Protein AF-A0A811UYV3-F1 (afdb_monomer)

Radius of gyration: 64.7 Å; Cα contacts (8 Å, |Δi|>4): 37; chains: 1; bounding box: 144×64×205 Å

Structure (mmCIF, N/CA/C/O backbone):
data_AF-A0A811UYV3-F1
#
_entry.id   AF-A0A811UYV3-F1
#
loop_
_atom_site.group_PDB
_atom_site.id
_atom_site.type_symbol
_atom_site.label_atom_id
_atom_site.label_alt_id
_atom_site.label_comp_id
_atom_site.label_asym_id
_atom_site.label_entity_id
_atom_site.label_seq_id
_atom_site.pdbx_PDB_ins_code
_atom_site.Cartn_x
_atom_site.Cartn_y
_atom_site.Cartn_z
_atom_site.occupancy
_atom_site.B_iso_or_equiv
_atom_site.auth_seq_id
_atom_site.auth_comp_id
_atom_site.auth_asym_id
_atom_site.auth_atom_id
_atom_site.pdbx_PDB_model_num
ATOM 1 N N . MET A 1 1 ? 20.838 -11.202 38.955 1.00 41.50 1 MET A N 1
ATOM 2 C CA . MET A 1 1 ? 21.574 -10.266 39.833 1.00 41.50 1 MET A CA 1
ATOM 3 C C . MET A 1 1 ? 20.608 -9.155 40.209 1.00 41.50 1 MET A C 1
ATOM 5 O O . MET A 1 1 ? 20.175 -8.432 39.322 1.00 41.50 1 MET A O 1
ATOM 9 N N . GLU A 1 2 ? 20.174 -9.070 41.465 1.00 46.75 2 GLU A N 1
ATOM 10 C CA . GLU A 1 2 ? 19.207 -8.048 41.885 1.00 46.75 2 GLU A CA 1
ATOM 11 C C . GLU A 1 2 ? 19.936 -6.720 42.171 1.00 46.75 2 GLU A C 1
ATOM 13 O O . GLU A 1 2 ? 20.629 -6.585 43.175 1.00 46.75 2 GLU A O 1
ATOM 18 N N . ILE A 1 3 ? 19.777 -5.714 41.295 1.00 54.16 3 ILE A N 1
ATOM 19 C CA . ILE A 1 3 ? 20.308 -4.341 41.496 1.00 54.16 3 ILE A CA 1
ATOM 20 C C . ILE A 1 3 ? 19.797 -3.722 42.819 1.00 54.16 3 ILE A C 1
ATOM 22 O O . ILE A 1 3 ? 20.468 -2.880 43.418 1.00 54.16 3 ILE A O 1
ATOM 26 N N . SER A 1 4 ? 18.637 -4.205 43.289 1.00 51.59 4 SER A N 1
ATOM 27 C CA . SER A 1 4 ? 17.978 -3.934 44.579 1.00 51.59 4 SER A CA 1
ATOM 28 C C . SER A 1 4 ? 18.924 -3.793 45.774 1.00 51.59 4 SER A C 1
ATOM 30 O O . SER A 1 4 ? 18.705 -2.933 46.637 1.00 51.59 4 SER A O 1
ATOM 32 N N . ASP A 1 5 ? 19.960 -4.633 45.817 1.00 52.78 5 ASP A N 1
ATOM 33 C CA . ASP A 1 5 ? 20.768 -4.826 47.019 1.00 52.78 5 ASP A CA 1
ATOM 34 C C . ASP A 1 5 ? 22.074 -4.018 47.012 1.00 52.78 5 ASP A C 1
ATOM 36 O O . ASP A 1 5 ? 22.693 -3.849 48.062 1.00 52.78 5 ASP A O 1
ATOM 40 N N . LEU A 1 6 ? 22.483 -3.449 45.868 1.00 57.94 6 LEU A N 1
ATOM 41 C CA . LEU A 1 6 ? 23.814 -2.841 45.724 1.00 57.94 6 LEU A CA 1
ATOM 42 C C . LEU A 1 6 ? 23.833 -1.305 45.653 1.00 57.94 6 LEU A C 1
ATOM 44 O O . LEU A 1 6 ? 24.787 -0.700 46.156 1.00 57.94 6 LEU A O 1
ATOM 48 N N . VAL A 1 7 ? 22.815 -0.634 45.094 1.00 65.50 7 VAL A N 1
ATOM 49 C CA . VAL A 1 7 ? 22.897 0.820 44.823 1.00 65.50 7 VAL A CA 1
ATOM 50 C C . VAL A 1 7 ? 21.592 1.554 45.139 1.00 65.50 7 VAL A C 1
ATOM 52 O O . VAL A 1 7 ? 20.507 1.126 44.765 1.00 65.50 7 VAL A O 1
ATOM 55 N N . SER A 1 8 ? 21.695 2.695 45.829 1.00 76.25 8 SER A N 1
ATOM 56 C CA . SER A 1 8 ? 20.582 3.621 46.078 1.00 76.25 8 SER A CA 1
ATOM 57 C C . SER A 1 8 ? 20.759 4.908 45.271 1.00 76.25 8 SER A C 1
ATOM 59 O O . SER A 1 8 ? 21.886 5.300 44.966 1.00 76.25 8 SER A O 1
ATOM 61 N N . GLY A 1 9 ? 19.669 5.634 44.993 1.00 72.50 9 GLY A N 1
ATOM 62 C CA . GLY A 1 9 ? 19.736 6.926 44.290 1.00 72.50 9 GLY A CA 1
ATOM 63 C C . GLY A 1 9 ? 20.567 8.002 45.015 1.00 72.50 9 GLY A C 1
ATOM 64 O O . GLY A 1 9 ? 20.970 8.993 44.408 1.00 72.50 9 GLY A O 1
ATOM 65 N N . ARG A 1 10 ? 20.867 7.821 46.313 1.00 76.69 10 ARG A N 1
ATOM 66 C CA . ARG A 1 10 ? 21.855 8.648 47.031 1.00 76.69 10 ARG A CA 1
ATOM 67 C C . ARG A 1 10 ? 23.287 8.251 46.671 1.00 76.69 10 ARG A C 1
ATOM 69 O O . ARG A 1 10 ? 24.041 9.121 46.257 1.00 76.69 10 ARG A O 1
ATOM 76 N N . LYS A 1 11 ? 23.619 6.955 46.725 1.00 79.44 11 LYS A N 1
ATOM 77 C CA . LYS A 1 11 ? 24.942 6.444 46.324 1.00 79.44 11 LYS A CA 1
ATOM 78 C C . LYS A 1 11 ? 25.273 6.756 44.863 1.00 79.44 11 LYS A C 1
ATOM 80 O O . LYS A 1 11 ? 26.408 7.094 44.565 1.00 79.44 11 LYS A O 1
ATOM 85 N N . PHE A 1 12 ? 24.285 6.730 43.967 1.00 84.00 12 PHE A N 1
ATOM 86 C CA . PHE A 1 12 ? 24.489 7.074 42.555 1.00 84.00 12 PHE A CA 1
ATOM 87 C C . PHE A 1 12 ? 25.061 8.487 42.342 1.00 84.00 12 PHE A C 1
ATOM 89 O O . PHE A 1 12 ? 25.853 8.712 41.429 1.00 84.00 12 PHE A O 1
ATOM 96 N N . ARG A 1 13 ? 24.695 9.458 43.188 1.00 82.25 13 ARG A N 1
ATOM 97 C CA . ARG A 1 13 ? 25.223 10.827 43.065 1.00 82.25 13 ARG A CA 1
ATOM 98 C C . ARG A 1 13 ? 26.718 10.904 43.363 1.00 82.25 13 ARG A C 1
ATOM 100 O O . ARG A 1 13 ? 27.393 11.738 42.768 1.00 82.25 13 ARG A O 1
ATOM 107 N N . GLU A 1 14 ? 27.209 10.013 44.216 1.00 84.75 14 GLU A N 1
ATOM 108 C CA . GLU A 1 14 ? 28.609 9.908 44.638 1.00 84.75 14 GLU A CA 1
ATOM 109 C C . GLU A 1 14 ? 29.474 9.115 43.640 1.00 84.75 14 GLU A C 1
ATOM 111 O O . GLU A 1 14 ? 30.693 9.072 43.786 1.00 84.75 14 GLU A O 1
ATOM 116 N N . PHE A 1 15 ? 28.871 8.498 42.616 1.00 86.38 15 PHE A N 1
ATOM 117 C CA . PHE A 1 15 ? 29.599 7.725 41.608 1.00 86.38 15 PHE A CA 1
ATOM 118 C C . PHE A 1 15 ? 30.407 8.622 40.664 1.00 86.38 15 PHE A C 1
ATOM 120 O O . PHE A 1 15 ? 29.969 9.712 40.270 1.00 86.38 15 PHE A O 1
ATOM 127 N N . ASN A 1 16 ? 31.575 8.126 40.254 1.00 87.94 16 ASN A N 1
ATOM 128 C CA . ASN A 1 16 ? 32.364 8.734 39.187 1.00 87.94 16 ASN A CA 1
ATOM 129 C C . ASN A 1 16 ? 31.726 8.471 37.807 1.00 87.94 16 ASN A C 1
ATOM 131 O O . ASN A 1 16 ? 30.792 7.681 37.679 1.00 87.94 16 ASN A O 1
ATOM 135 N N . THR A 1 17 ? 32.211 9.153 36.767 1.00 85.88 17 THR A N 1
ATOM 136 C CA . THR A 1 17 ? 31.660 9.060 35.403 1.00 85.88 17 THR A CA 1
ATOM 137 C C . THR A 1 17 ? 31.598 7.611 34.917 1.00 85.88 17 THR A C 1
ATOM 139 O O . THR A 1 17 ? 30.543 7.160 34.493 1.00 85.88 17 THR A O 1
ATOM 142 N N . THR A 1 18 ? 32.680 6.847 35.074 1.00 86.31 18 THR A N 1
ATOM 143 C CA . THR A 1 18 ? 32.767 5.447 34.633 1.00 86.31 18 THR A CA 1
ATOM 144 C C . THR A 1 18 ? 31.750 4.551 35.339 1.00 86.31 18 THR A C 1
ATOM 146 O O . THR A 1 18 ? 31.052 3.782 34.695 1.00 86.31 18 THR A O 1
ATOM 149 N N . GLN A 1 19 ? 31.583 4.715 36.651 1.00 85.38 19 GLN A N 1
ATOM 150 C CA . GLN A 1 19 ? 30.600 3.977 37.448 1.00 85.38 19 GLN A CA 1
ATOM 151 C C . GLN A 1 19 ? 29.157 4.336 37.077 1.00 85.38 19 GLN A C 1
ATOM 153 O O . GLN A 1 19 ? 28.268 3.488 37.142 1.00 85.38 19 GLN A O 1
ATOM 158 N N . LYS A 1 20 ? 28.900 5.596 36.701 1.00 87.69 20 LYS A N 1
ATOM 159 C CA . LYS A 1 20 ? 27.580 6.031 36.222 1.00 87.69 20 LYS A CA 1
ATOM 160 C C . LYS A 1 20 ? 27.246 5.415 34.864 1.00 87.69 20 LYS A C 1
ATOM 162 O O . LYS A 1 20 ? 26.105 5.009 34.662 1.00 87.69 20 LYS A O 1
ATOM 167 N N . GLU A 1 21 ? 28.236 5.315 33.981 1.00 86.19 21 GLU A N 1
ATOM 168 C CA . GLU A 1 21 ? 28.120 4.668 32.669 1.00 86.19 21 GLU A CA 1
ATOM 169 C C . GLU A 1 21 ? 27.930 3.149 32.793 1.00 86.19 21 GLU A C 1
ATOM 171 O O . GLU A 1 21 ? 26.992 2.594 32.229 1.00 86.19 21 GLU A O 1
ATOM 176 N N . GLU A 1 22 ? 28.734 2.475 33.617 1.00 84.88 22 GLU A N 1
ATOM 177 C CA . GLU A 1 22 ? 28.590 1.037 33.883 1.00 84.88 22 GLU A CA 1
ATOM 178 C C . GLU A 1 22 ? 27.217 0.696 34.480 1.00 84.88 22 GLU A C 1
ATOM 180 O O . GLU A 1 22 ? 26.594 -0.298 34.100 1.00 84.88 22 GLU A O 1
ATOM 185 N N . LEU A 1 23 ? 26.701 1.531 35.390 1.00 84.06 23 LEU A N 1
ATOM 186 C CA . LEU A 1 23 ? 25.365 1.345 35.955 1.00 84.06 23 LEU A CA 1
ATOM 187 C C . LEU A 1 23 ? 24.260 1.561 34.911 1.00 84.06 23 LEU A C 1
ATOM 189 O O . LEU A 1 23 ? 23.260 0.844 34.940 1.00 84.06 23 LEU A O 1
ATOM 193 N N . TYR A 1 24 ? 24.426 2.522 33.999 1.00 86.62 24 TYR A N 1
ATOM 194 C CA . TYR A 1 24 ? 23.499 2.739 32.888 1.00 86.62 24 TYR A CA 1
ATOM 195 C C . TYR A 1 24 ? 23.437 1.517 31.964 1.00 86.62 24 TYR A C 1
ATOM 197 O O . TYR A 1 24 ? 22.347 1.010 31.704 1.00 86.62 24 TYR A O 1
ATOM 205 N N . GLU A 1 25 ? 24.589 0.978 31.565 1.00 85.50 25 GLU A N 1
ATOM 206 C CA . GLU A 1 25 ? 24.665 -0.240 30.749 1.00 85.50 25 GLU A CA 1
ATOM 207 C C . GLU A 1 25 ? 24.076 -1.457 31.468 1.00 85.50 25 GLU A C 1
ATOM 209 O O . GLU A 1 25 ? 23.325 -2.244 30.889 1.00 85.50 25 GLU A O 1
ATOM 214 N N . THR A 1 26 ? 24.337 -1.582 32.771 1.00 82.38 26 THR A N 1
ATOM 215 C CA . THR A 1 26 ? 23.764 -2.660 33.587 1.00 82.38 26 THR A CA 1
ATOM 216 C C . THR A 1 26 ? 22.237 -2.555 33.658 1.00 82.38 26 THR A C 1
ATOM 218 O O . THR A 1 26 ? 21.552 -3.575 33.601 1.00 82.38 26 THR A O 1
ATOM 221 N N . LEU A 1 27 ? 21.680 -1.340 33.751 1.00 79.75 27 LEU A N 1
ATOM 222 C CA . LEU A 1 27 ? 20.231 -1.113 33.714 1.00 79.75 27 LEU A CA 1
ATOM 223 C C . LEU A 1 27 ? 19.631 -1.429 32.339 1.00 79.75 27 LEU A C 1
ATOM 225 O O . LEU A 1 27 ? 18.572 -2.051 32.287 1.00 79.75 27 LEU A O 1
ATOM 229 N N . LEU A 1 28 ? 20.301 -1.064 31.241 1.00 81.81 28 LEU A N 1
ATOM 230 C CA . LEU A 1 28 ? 19.864 -1.408 29.883 1.00 81.81 28 LEU A CA 1
ATOM 231 C C . LEU A 1 28 ? 19.801 -2.923 29.674 1.00 81.81 28 LEU A C 1
ATOM 233 O O . LEU A 1 28 ? 18.801 -3.440 29.179 1.00 81.81 28 LEU A O 1
ATOM 237 N N . GLN A 1 29 ? 20.829 -3.649 30.115 1.00 79.25 29 GLN A N 1
ATOM 238 C CA . GLN A 1 29 ? 20.840 -5.112 30.063 1.00 79.25 29 GLN A CA 1
ATOM 239 C C . GLN A 1 29 ? 19.730 -5.719 30.928 1.00 79.25 29 GLN A C 1
ATOM 241 O O . GLN A 1 29 ? 19.108 -6.705 30.533 1.00 79.25 29 GLN A O 1
ATOM 246 N N . LEU A 1 30 ? 19.439 -5.114 32.085 1.00 74.12 30 LEU A N 1
ATOM 247 C CA . LEU A 1 30 ? 18.358 -5.567 32.957 1.00 74.12 30 LEU A CA 1
ATOM 248 C C . LEU A 1 30 ? 16.972 -5.377 32.325 1.00 74.12 30 LEU A C 1
ATOM 250 O O . LEU A 1 30 ? 16.116 -6.238 32.499 1.00 74.12 30 LEU A O 1
ATOM 254 N N . ILE A 1 31 ? 16.753 -4.280 31.592 1.00 72.50 31 ILE A N 1
ATOM 255 C CA . ILE A 1 31 ? 15.493 -4.007 30.877 1.00 72.50 31 ILE A CA 1
ATOM 256 C C . ILE A 1 31 ? 15.240 -5.065 29.798 1.00 72.50 31 ILE A C 1
ATOM 258 O O . ILE A 1 31 ? 14.103 -5.479 29.605 1.00 72.50 31 ILE A O 1
ATOM 262 N N . VAL A 1 32 ? 16.293 -5.532 29.121 1.00 75.62 32 VAL A N 1
ATOM 263 C CA . VAL A 1 32 ? 16.185 -6.588 28.101 1.00 75.62 32 VAL A CA 1
ATOM 264 C C . VAL A 1 32 ? 15.967 -7.971 28.730 1.00 75.62 32 VAL A C 1
ATOM 266 O O . VAL A 1 32 ? 15.325 -8.824 28.126 1.00 75.62 32 VAL A O 1
ATOM 269 N N . ALA A 1 33 ? 16.491 -8.206 29.936 1.00 69.38 33 ALA A N 1
ATOM 270 C CA . ALA A 1 33 ? 16.474 -9.516 30.589 1.00 69.38 33 ALA A CA 1
ATOM 271 C C . ALA A 1 33 ? 15.248 -9.786 31.487 1.00 69.38 33 ALA A C 1
ATOM 273 O O . ALA A 1 33 ? 15.057 -10.926 31.909 1.00 69.38 33 ALA A O 1
ATOM 274 N N . ILE A 1 34 ? 14.448 -8.772 31.831 1.00 66.94 34 ILE A N 1
ATOM 275 C CA . ILE A 1 34 ? 13.323 -8.899 32.770 1.00 66.94 34 ILE A CA 1
ATOM 276 C C . ILE A 1 34 ? 11.985 -8.792 32.025 1.00 66.94 34 ILE A C 1
ATOM 278 O O . ILE A 1 34 ? 11.613 -7.710 31.584 1.00 66.94 34 ILE A O 1
ATOM 282 N N . GLU A 1 35 ? 11.230 -9.896 31.958 1.00 60.91 35 GLU A N 1
ATOM 283 C CA . GLU A 1 35 ? 9.836 -9.908 31.467 1.00 60.91 35 GLU A CA 1
ATOM 284 C C . GLU A 1 35 ? 8.827 -9.389 32.517 1.00 60.91 35 GLU A C 1
ATOM 286 O O . GLU A 1 35 ? 7.814 -8.801 32.149 1.00 60.91 35 GLU A O 1
ATOM 291 N N . GLU A 1 36 ? 9.112 -9.521 33.824 1.00 58.75 36 GLU A N 1
ATOM 292 C CA . GLU A 1 36 ? 8.272 -8.993 34.917 1.00 58.75 36 GLU A CA 1
ATOM 293 C C . GLU A 1 36 ? 9.099 -8.347 36.042 1.00 58.75 36 GLU A C 1
ATOM 295 O O . GLU A 1 36 ? 10.001 -8.961 36.615 1.00 58.75 36 GLU A O 1
ATOM 300 N N . ILE A 1 37 ? 8.771 -7.103 36.415 1.00 59.22 37 ILE A N 1
ATOM 301 C CA . ILE A 1 37 ? 9.553 -6.349 37.405 1.00 59.22 37 ILE A CA 1
ATOM 302 C C . ILE A 1 37 ? 9.321 -6.897 38.833 1.00 59.22 37 ILE A C 1
ATOM 304 O O . ILE A 1 37 ? 8.180 -6.913 39.309 1.00 59.22 37 ILE A O 1
ATOM 308 N N . PRO A 1 38 ? 10.382 -7.267 39.583 1.00 61.91 38 PRO A N 1
ATOM 309 C CA . PRO A 1 38 ? 10.256 -7.774 40.948 1.00 61.91 38 PRO A CA 1
ATOM 310 C C . PRO A 1 38 ? 9.577 -6.770 41.897 1.00 61.91 38 PRO A C 1
ATOM 312 O O . PRO A 1 38 ? 10.111 -5.704 42.217 1.00 61.91 38 PRO A O 1
ATOM 315 N N . LYS A 1 39 ? 8.399 -7.137 42.424 1.00 61.53 39 LYS A N 1
ATOM 316 C CA . LYS A 1 39 ? 7.549 -6.263 43.264 1.00 61.53 39 LYS A CA 1
ATOM 317 C C . LYS A 1 39 ? 8.208 -5.795 44.573 1.00 61.53 39 LYS A C 1
ATOM 319 O O . LYS A 1 39 ? 7.793 -4.784 45.132 1.00 61.53 39 LYS A O 1
ATOM 324 N N . LYS A 1 40 ? 9.229 -6.502 45.075 1.00 60.41 40 LYS A N 1
ATOM 325 C CA . LYS A 1 40 ? 9.862 -6.223 46.381 1.00 60.41 40 LYS A CA 1
ATOM 326 C C . LYS A 1 40 ? 10.895 -5.086 46.353 1.00 60.41 40 LYS A C 1
ATOM 328 O O . LYS A 1 40 ? 11.161 -4.508 47.403 1.00 60.41 40 LYS A O 1
ATOM 333 N N . SER A 1 41 ? 11.429 -4.718 45.183 1.00 64.38 41 SER A N 1
ATOM 334 C CA . SER A 1 41 ? 12.483 -3.693 45.054 1.00 64.38 41 SER A CA 1
ATOM 335 C C . SER A 1 41 ? 12.150 -2.550 44.090 1.00 64.38 41 SER A C 1
ATOM 337 O O . SER A 1 41 ? 12.966 -1.642 43.922 1.00 64.38 41 SER A O 1
ATOM 339 N N . LEU A 1 42 ? 10.952 -2.562 43.490 1.00 72.19 42 LEU A N 1
ATOM 340 C CA . LEU A 1 42 ? 10.512 -1.647 42.429 1.00 72.19 42 LEU A CA 1
ATOM 341 C C . LEU A 1 42 ? 10.819 -0.173 42.727 1.00 72.19 42 LEU A C 1
ATOM 343 O O . LEU A 1 42 ? 11.336 0.539 41.874 1.00 72.19 42 LEU A O 1
ATOM 347 N N . ARG A 1 43 ? 10.552 0.277 43.957 1.00 76.12 43 ARG A N 1
ATOM 348 C CA . ARG A 1 43 ? 10.742 1.680 44.349 1.00 76.12 43 ARG A CA 1
ATOM 349 C C . ARG A 1 43 ? 12.210 2.111 44.313 1.00 76.12 43 ARG A C 1
ATOM 351 O O . ARG A 1 43 ? 12.514 3.183 43.811 1.00 76.12 43 ARG A O 1
ATOM 358 N N . ARG A 1 44 ? 13.128 1.262 44.789 1.00 74.06 44 ARG A N 1
ATOM 359 C CA . ARG A 1 44 ? 14.572 1.555 44.759 1.00 74.06 44 ARG A CA 1
ATOM 360 C C . ARG A 1 44 ? 15.126 1.498 43.341 1.00 74.06 44 ARG A C 1
ATOM 362 O O . ARG A 1 44 ? 15.914 2.362 42.971 1.00 74.06 44 ARG A O 1
ATOM 369 N N . THR A 1 45 ? 14.697 0.513 42.552 1.00 75.88 45 THR A N 1
ATOM 370 C CA . THR A 1 45 ? 15.098 0.391 41.146 1.00 75.88 45 THR A CA 1
ATOM 371 C C . THR A 1 45 ? 14.625 1.600 40.338 1.00 75.88 45 THR A C 1
ATOM 373 O O . THR A 1 45 ? 15.403 2.162 39.571 1.00 75.88 45 THR A O 1
ATOM 376 N N . LEU A 1 46 ? 13.389 2.057 40.560 1.00 79.94 46 LEU A N 1
ATOM 377 C CA . LEU A 1 46 ? 12.843 3.255 39.924 1.00 79.94 46 LEU A CA 1
ATOM 378 C C . LEU A 1 46 ? 13.629 4.515 40.315 1.00 79.94 46 LEU A C 1
ATOM 380 O O . LEU A 1 46 ? 14.028 5.273 39.436 1.00 79.94 46 LEU A O 1
ATOM 384 N N . ASP A 1 47 ? 13.918 4.703 41.606 1.00 82.94 47 ASP A N 1
ATOM 385 C CA . ASP A 1 47 ? 14.684 5.856 42.097 1.00 82.94 47 ASP A CA 1
ATOM 386 C C . ASP A 1 47 ? 16.091 5.935 41.473 1.00 82.94 47 ASP A C 1
ATOM 388 O O . ASP A 1 47 ? 16.563 7.019 41.124 1.00 82.94 47 ASP A O 1
ATOM 392 N N . VAL A 1 48 ? 16.773 4.794 41.315 1.00 84.56 48 VAL A N 1
ATOM 393 C CA . VAL A 1 48 ? 18.096 4.729 40.669 1.00 84.56 48 VAL A CA 1
ATOM 394 C C . VAL A 1 48 ? 17.988 4.980 39.164 1.00 84.56 48 VAL A C 1
ATOM 396 O O . VAL A 1 48 ? 18.782 5.741 38.616 1.00 84.56 48 VAL A O 1
ATOM 399 N N . THR A 1 49 ? 16.981 4.407 38.503 1.00 84.00 49 THR A N 1
ATOM 400 C CA . THR A 1 49 ? 16.762 4.571 37.056 1.00 84.00 49 THR A CA 1
ATOM 401 C C . THR A 1 49 ? 16.467 6.027 36.697 1.00 84.00 49 THR A C 1
ATOM 403 O O . THR A 1 49 ? 17.051 6.564 35.759 1.00 84.00 49 THR A O 1
ATOM 406 N N . LEU A 1 50 ? 15.625 6.707 37.480 1.00 86.69 50 LEU A N 1
ATOM 407 C CA . LEU A 1 50 ? 15.336 8.131 37.291 1.00 86.69 50 LEU A CA 1
ATOM 408 C C . LEU A 1 50 ? 16.590 8.997 37.452 1.00 86.69 50 LEU A C 1
ATOM 410 O O . LEU A 1 50 ? 16.808 9.912 36.659 1.00 86.69 50 LEU A O 1
ATOM 414 N N . ALA A 1 51 ? 17.437 8.696 38.438 1.00 86.94 51 ALA A N 1
ATOM 415 C CA . ALA A 1 51 ? 18.679 9.434 38.648 1.00 86.94 51 ALA A CA 1
ATOM 416 C C . ALA A 1 51 ? 19.670 9.252 37.480 1.00 86.94 51 ALA A C 1
ATOM 418 O O . ALA A 1 51 ? 20.318 10.212 37.061 1.00 86.94 51 ALA A O 1
ATOM 419 N N . VAL A 1 52 ? 19.750 8.043 36.917 1.00 88.31 52 VAL A N 1
ATOM 420 C CA . VAL A 1 52 ? 20.575 7.740 35.737 1.00 88.31 52 VAL A CA 1
ATOM 421 C C . VAL A 1 52 ? 20.050 8.452 34.485 1.00 88.31 52 VAL A C 1
ATOM 423 O O . VAL A 1 52 ? 20.832 9.047 33.745 1.00 88.31 52 VAL A O 1
ATOM 426 N N . LEU A 1 53 ? 18.732 8.459 34.268 1.00 88.06 53 LEU A N 1
ATOM 427 C CA . LEU A 1 53 ? 18.116 9.163 33.138 1.00 88.06 53 LEU A CA 1
ATOM 428 C C . LEU A 1 53 ? 18.337 10.678 33.211 1.00 88.06 53 LEU A C 1
ATOM 430 O O . LEU A 1 53 ? 18.657 11.296 32.199 1.00 88.06 53 LEU A O 1
ATOM 434 N N . GLN A 1 54 ? 18.241 11.273 34.403 1.00 89.31 54 GLN A N 1
ATOM 435 C CA . GLN A 1 54 ? 18.565 12.690 34.605 1.00 89.31 54 GLN A CA 1
ATOM 436 C C . GLN A 1 54 ? 20.028 13.004 34.265 1.00 89.31 54 GLN A C 1
ATOM 438 O O . GLN A 1 54 ? 20.305 14.014 33.621 1.00 89.31 54 GLN A O 1
ATOM 443 N N . TYR A 1 55 ? 20.960 12.130 34.653 1.00 91.19 55 TYR A N 1
ATOM 444 C CA . TYR A 1 55 ? 22.378 12.277 34.320 1.00 91.19 55 TYR A CA 1
ATOM 445 C C . TYR A 1 55 ? 22.631 12.238 32.801 1.00 91.19 55 TYR A C 1
ATOM 447 O O . TYR A 1 55 ? 23.355 13.084 32.275 1.00 91.19 55 TYR A O 1
ATOM 455 N N . LYS A 1 56 ? 21.995 11.306 32.080 1.00 90.44 56 LYS A N 1
ATOM 456 C CA . LYS A 1 56 ? 22.088 11.224 30.613 1.00 90.44 56 LYS A CA 1
ATOM 457 C C . LYS A 1 56 ? 21.420 12.403 29.905 1.00 90.44 56 LYS A C 1
ATOM 459 O O . LYS A 1 56 ? 21.975 12.902 28.931 1.00 90.44 56 LYS A O 1
ATOM 464 N N . GLY A 1 57 ? 20.295 12.896 30.424 1.00 88.06 57 GLY A N 1
ATOM 465 C CA . GLY A 1 57 ? 19.652 14.116 29.927 1.00 88.06 57 GLY A CA 1
ATOM 466 C C . GLY A 1 57 ? 20.590 15.326 29.974 1.00 88.06 57 GLY A C 1
ATOM 467 O O . GLY A 1 57 ? 20.780 15.995 28.965 1.00 88.06 57 GLY A O 1
ATOM 468 N N . GLN A 1 58 ? 21.288 15.530 31.095 1.00 89.00 58 GLN A N 1
ATOM 469 C CA . GLN A 1 58 ? 22.266 16.618 31.230 1.00 89.00 58 GLN A CA 1
ATOM 470 C C . GLN A 1 58 ? 23.468 16.489 30.277 1.00 89.00 58 GLN A C 1
ATOM 472 O O . GLN A 1 58 ? 23.984 17.502 29.807 1.00 89.00 58 GLN A O 1
ATOM 477 N N . GLN A 1 59 ? 23.927 15.268 29.966 1.00 88.06 59 GLN A N 1
ATOM 478 C CA . GLN A 1 59 ? 24.958 15.065 28.936 1.00 88.06 59 GLN A CA 1
ATOM 479 C C . GLN A 1 59 ? 24.473 15.528 27.554 1.00 88.06 59 GLN A C 1
ATOM 481 O O . GLN A 1 59 ? 25.223 16.190 26.839 1.00 88.06 59 GLN A O 1
ATOM 486 N N . VAL A 1 60 ? 23.227 15.210 27.189 1.00 86.31 60 VAL A N 1
ATOM 487 C CA . VAL A 1 60 ? 22.635 15.620 25.905 1.00 86.31 60 VAL A CA 1
ATOM 488 C C . VAL A 1 60 ? 22.481 17.136 25.833 1.00 86.31 60 VAL A C 1
ATOM 490 O O . VAL A 1 60 ? 22.865 17.730 24.828 1.00 86.31 60 VAL A O 1
ATOM 493 N N . ASP A 1 61 ? 22.004 17.770 26.903 1.00 85.19 61 ASP A N 1
ATOM 494 C CA . ASP A 1 61 ? 21.844 19.227 26.956 1.00 85.19 61 ASP A CA 1
ATOM 495 C C . ASP A 1 61 ? 23.192 19.956 26.809 1.00 85.19 61 ASP A C 1
ATOM 497 O O . ASP A 1 61 ? 23.295 20.957 26.093 1.00 85.19 61 ASP A O 1
ATOM 501 N N . ASN A 1 62 ? 24.256 19.423 27.419 1.00 85.75 62 ASN A N 1
ATOM 502 C CA . ASN A 1 62 ? 25.610 19.960 27.275 1.00 85.75 62 ASN A CA 1
ATOM 503 C C . ASN A 1 62 ? 26.146 19.813 25.843 1.00 85.75 62 ASN A C 1
ATOM 505 O O . ASN A 1 62 ? 26.717 20.761 25.308 1.00 85.75 62 ASN A O 1
ATOM 509 N N . LEU A 1 63 ? 25.928 18.663 25.200 1.00 81.38 63 LEU A N 1
ATOM 510 C CA . LEU A 1 63 ? 26.327 18.440 23.805 1.00 81.38 63 LEU A CA 1
ATOM 511 C C . LEU A 1 63 ? 25.542 19.334 22.834 1.00 81.38 63 LEU A C 1
ATOM 513 O O . LEU A 1 63 ? 26.114 19.881 21.895 1.00 81.38 63 LEU A O 1
ATOM 517 N N . GLN A 1 64 ? 24.244 19.536 23.071 1.00 78.38 64 GLN A N 1
ATOM 518 C CA . GLN A 1 64 ? 23.421 20.437 22.261 1.00 78.38 64 GLN A CA 1
ATOM 519 C C . GLN A 1 64 ? 23.813 21.904 22.434 1.00 78.38 64 GLN A C 1
ATOM 521 O O . GLN A 1 64 ? 23.723 22.679 21.483 1.00 78.38 64 GLN A O 1
ATOM 526 N N . SER A 1 65 ? 24.244 22.290 23.634 1.00 77.31 65 SER A N 1
ATOM 527 C CA . SER A 1 65 ? 24.727 23.645 23.903 1.00 77.31 65 SER A CA 1
ATOM 528 C C . S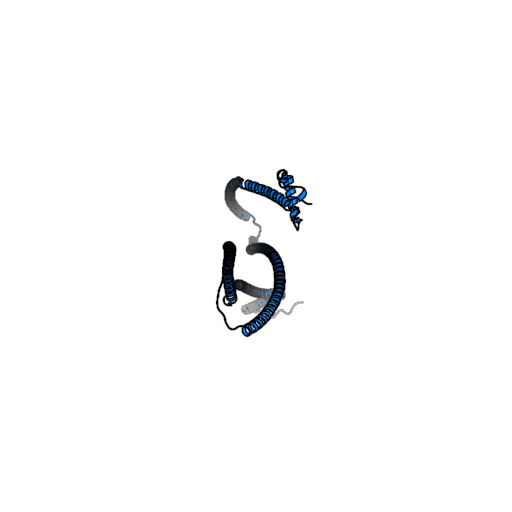ER A 1 65 ? 26.077 23.893 23.224 1.00 77.31 65 SER A C 1
ATOM 530 O O . SER A 1 65 ? 26.236 24.916 22.567 1.00 77.31 65 SER A O 1
ATOM 532 N N . GLN A 1 66 ? 26.992 22.917 23.255 1.00 72.88 66 GLN A N 1
ATOM 533 C CA . GLN A 1 66 ? 28.256 22.975 22.507 1.00 72.88 66 GLN A CA 1
ATOM 534 C C . GLN A 1 66 ? 28.039 23.066 20.991 1.00 72.88 66 GLN A C 1
ATOM 536 O O . GLN A 1 66 ? 28.721 23.829 20.319 1.00 72.88 66 GLN A O 1
ATOM 541 N N . LEU A 1 67 ? 27.042 22.357 20.454 1.00 65.50 67 LEU A N 1
ATOM 542 C CA . LEU A 1 67 ? 26.708 22.412 19.028 1.00 65.50 67 LEU A CA 1
ATOM 543 C C . LEU A 1 67 ? 26.130 23.775 18.598 1.00 65.50 67 LEU A C 1
ATOM 545 O O . LEU A 1 67 ? 26.236 24.154 17.435 1.00 65.50 67 LEU A O 1
ATOM 549 N N . LYS A 1 68 ? 25.499 24.512 19.521 1.00 62.97 68 LYS A N 1
ATOM 550 C CA . LYS A 1 68 ? 24.925 25.842 19.259 1.00 62.97 68 LYS A CA 1
ATOM 551 C C . LYS A 1 68 ? 25.936 26.983 19.393 1.00 62.97 68 LYS A C 1
ATOM 553 O O . LYS A 1 68 ? 25.679 28.057 18.861 1.00 62.97 68 LYS A O 1
ATOM 558 N N . GLU A 1 69 ? 27.054 26.775 20.086 1.00 57.88 69 GLU A N 1
ATOM 559 C CA . GLU A 1 69 ? 28.077 27.808 20.309 1.00 57.88 69 GLU A CA 1
ATOM 560 C C . GLU A 1 69 ? 29.146 27.889 19.198 1.00 57.88 69 GLU A C 1
ATOM 562 O O . GLU A 1 69 ? 29.946 28.830 19.191 1.00 57.88 69 GLU A O 1
ATOM 567 N N . ASP A 1 70 ? 29.130 26.989 18.206 1.00 54.75 70 ASP A N 1
ATOM 568 C CA . ASP A 1 70 ? 30.077 26.979 17.080 1.00 54.75 70 ASP A CA 1
ATOM 569 C C . ASP A 1 70 ? 29.788 28.081 16.029 1.00 54.75 70 ASP A C 1
ATOM 571 O O . ASP A 1 70 ? 29.439 27.837 14.874 1.00 54.75 70 ASP A O 1
ATOM 575 N N . ASN A 1 71 ? 30.073 29.335 16.400 1.00 56.94 71 ASN A N 1
ATOM 576 C CA . ASN A 1 71 ? 30.211 30.511 15.516 1.00 56.94 71 ASN A CA 1
ATOM 577 C C . ASN A 1 71 ? 31.318 30.366 14.438 1.00 56.94 71 ASN A C 1
ATOM 579 O O . ASN A 1 71 ? 31.604 31.301 13.685 1.00 56.94 71 ASN A O 1
ATOM 583 N N . HIS A 1 72 ? 31.996 29.217 14.378 1.00 58.78 72 HIS A N 1
ATOM 584 C CA . HIS A 1 72 ? 33.061 28.944 13.420 1.00 58.78 72 HIS A CA 1
ATOM 585 C C . HIS A 1 72 ? 32.519 28.521 12.047 1.00 58.78 72 HIS A C 1
ATOM 587 O O . HIS A 1 72 ? 33.168 28.784 11.034 1.00 58.78 72 HIS A O 1
ATOM 593 N N . ALA A 1 73 ? 31.321 27.926 12.009 1.00 61.44 73 ALA A N 1
ATOM 594 C CA . ALA A 1 73 ? 30.692 27.447 10.781 1.00 61.44 73 ALA A CA 1
ATOM 595 C C . ALA A 1 73 ? 30.317 28.597 9.833 1.00 61.44 73 ALA A C 1
ATOM 597 O O . ALA A 1 73 ? 30.567 28.508 8.636 1.00 61.44 73 ALA A O 1
ATOM 598 N N . GLU A 1 74 ? 29.798 29.705 10.364 1.00 66.06 74 GLU A N 1
ATOM 599 C CA . GLU A 1 74 ? 29.346 30.845 9.555 1.00 66.06 74 GLU A CA 1
ATOM 600 C C . GLU A 1 74 ? 30.521 31.582 8.885 1.00 66.06 74 GLU A C 1
ATOM 602 O O . GLU A 1 74 ? 30.481 31.864 7.691 1.00 66.06 74 GLU A O 1
ATOM 607 N N . ARG A 1 75 ? 31.650 31.762 9.590 1.00 72.81 75 ARG A N 1
ATOM 608 C CA . ARG A 1 75 ? 32.873 32.338 8.988 1.00 72.81 75 ARG A CA 1
ATOM 609 C C . ARG A 1 75 ? 33.489 31.449 7.909 1.00 72.81 75 ARG A C 1
ATOM 611 O O . ARG A 1 75 ? 34.014 31.960 6.923 1.00 72.81 75 ARG A O 1
ATOM 618 N N . LEU A 1 76 ? 33.441 30.130 8.095 1.00 70.94 76 LEU A N 1
ATOM 619 C CA . LEU A 1 76 ? 33.949 29.172 7.111 1.00 70.94 76 LEU A CA 1
ATOM 620 C C . LEU A 1 76 ? 33.062 29.112 5.861 1.00 70.94 76 LEU A C 1
ATOM 622 O O . LEU A 1 76 ? 33.564 28.819 4.777 1.00 70.94 76 LEU A O 1
ATOM 626 N N . ILE A 1 77 ? 31.765 29.401 5.987 1.00 77.19 77 ILE A N 1
ATOM 627 C CA . ILE A 1 77 ? 30.851 29.524 4.846 1.00 77.19 77 ILE A CA 1
ATOM 628 C C . ILE A 1 77 ? 31.209 30.769 4.023 1.00 77.19 77 ILE A C 1
ATOM 630 O O . ILE A 1 77 ? 31.437 30.646 2.818 1.00 77.19 77 ILE A O 1
ATOM 634 N N . ASP A 1 78 ? 31.386 31.923 4.672 1.00 82.81 78 ASP A N 1
ATOM 635 C CA . ASP A 1 78 ? 31.768 33.174 4.000 1.00 82.81 78 ASP A CA 1
ATOM 636 C C . ASP A 1 78 ? 33.135 33.084 3.293 1.00 82.81 78 ASP A C 1
ATOM 638 O O . ASP A 1 78 ? 33.327 33.616 2.194 1.00 82.81 78 ASP A O 1
ATOM 642 N N . GLU A 1 79 ? 34.119 32.418 3.909 1.00 81.88 79 GLU A N 1
ATOM 643 C CA . GLU A 1 79 ? 35.428 32.184 3.286 1.00 81.88 79 GLU A CA 1
ATOM 644 C C . GLU A 1 79 ? 35.345 31.210 2.105 1.00 81.88 79 GLU A C 1
ATOM 646 O O . GLU A 1 79 ? 35.969 31.458 1.069 1.00 81.88 79 GLU A O 1
ATOM 651 N N . ASN A 1 80 ? 34.539 30.150 2.208 1.00 81.31 80 ASN A N 1
ATOM 652 C CA . ASN A 1 80 ? 34.317 29.229 1.093 1.00 81.31 80 ASN A CA 1
ATOM 653 C C . ASN A 1 80 ? 33.637 29.914 -0.095 1.00 81.31 80 ASN A C 1
ATOM 655 O O . ASN A 1 80 ? 34.004 29.659 -1.242 1.00 81.31 80 ASN A O 1
ATOM 659 N N . GLU A 1 81 ? 32.688 30.815 0.153 1.00 90.88 81 GLU A N 1
ATOM 660 C CA . GLU A 1 81 ? 32.008 31.548 -0.913 1.00 90.88 81 GLU A CA 1
ATOM 661 C C . GLU A 1 81 ? 32.959 32.519 -1.632 1.00 90.88 81 GLU A C 1
ATOM 663 O O . GLU A 1 81 ? 32.979 32.591 -2.864 1.00 90.88 81 GLU A O 1
ATOM 668 N N . LYS A 1 82 ? 33.856 33.186 -0.892 1.00 91.44 82 LYS A N 1
ATOM 669 C CA . LYS A 1 82 ? 34.925 34.013 -1.483 1.00 91.44 82 LYS A CA 1
ATOM 670 C C . LYS A 1 82 ? 35.907 33.195 -2.320 1.00 91.44 82 LYS A C 1
ATOM 672 O O . LYS A 1 82 ? 36.285 33.639 -3.406 1.00 91.44 82 LYS A O 1
ATOM 677 N N . LEU A 1 83 ? 36.321 32.022 -1.838 1.00 88.62 83 LEU A N 1
ATOM 678 C CA . LEU A 1 83 ? 37.226 31.133 -2.573 1.00 88.62 83 LEU A CA 1
ATOM 679 C C . LEU A 1 83 ? 36.573 30.593 -3.849 1.00 88.62 83 LEU A C 1
ATOM 681 O O . LEU A 1 83 ? 37.215 30.570 -4.898 1.00 88.62 83 LEU A O 1
ATOM 685 N N . LYS A 1 84 ? 35.286 30.243 -3.792 1.00 90.31 84 LYS A N 1
ATOM 686 C CA . LYS A 1 84 ? 34.518 29.788 -4.954 1.00 90.31 84 LYS A CA 1
ATOM 687 C C . LYS A 1 84 ? 34.439 30.861 -6.043 1.00 90.31 84 LYS A C 1
ATOM 689 O O . LYS A 1 84 ? 34.750 30.578 -7.196 1.00 90.31 84 LYS A O 1
ATOM 694 N N . ASN A 1 85 ? 34.145 32.105 -5.662 1.00 90.69 85 ASN A N 1
ATOM 695 C CA . ASN A 1 85 ? 34.105 33.237 -6.595 1.00 90.69 85 ASN A CA 1
ATOM 696 C C . ASN A 1 85 ? 35.479 33.552 -7.214 1.00 90.69 85 ASN A C 1
ATOM 698 O O . ASN A 1 85 ? 35.565 34.065 -8.329 1.00 90.69 85 ASN A O 1
ATOM 702 N N . MET A 1 86 ? 36.574 33.286 -6.495 1.00 91.88 86 MET A N 1
ATOM 703 C CA . MET A 1 86 ? 37.930 33.474 -7.019 1.00 91.88 86 MET A CA 1
ATOM 704 C C . MET 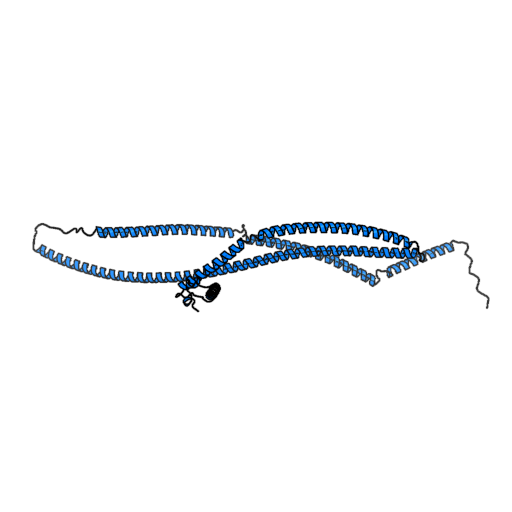A 1 86 ? 38.316 32.370 -8.009 1.00 91.88 86 MET A C 1
ATOM 706 O O . MET A 1 86 ? 38.933 32.663 -9.031 1.00 91.88 86 MET A O 1
ATOM 710 N N . LEU A 1 87 ? 37.923 31.123 -7.730 1.00 88.88 87 LEU A N 1
ATOM 711 C CA . LEU A 1 87 ? 38.120 29.997 -8.642 1.00 88.88 87 LEU A CA 1
ATOM 712 C C . LEU A 1 87 ? 37.364 30.196 -9.955 1.00 88.88 87 LEU A C 1
ATOM 714 O O . LEU A 1 87 ? 37.956 30.013 -11.011 1.00 88.88 87 LEU A O 1
ATOM 718 N N . GLU A 1 88 ? 36.112 30.651 -9.898 1.00 91.50 88 GLU A N 1
ATOM 719 C CA . GLU A 1 88 ? 35.307 30.917 -11.096 1.00 91.50 88 GLU A CA 1
ATOM 720 C C . GLU A 1 88 ? 35.967 31.968 -12.004 1.00 91.50 88 GLU A C 1
ATOM 722 O O . GLU A 1 88 ? 36.139 31.741 -13.199 1.00 91.50 88 GLU A O 1
ATOM 727 N N . LYS A 1 89 ? 36.471 33.070 -11.430 1.00 92.44 89 LYS A N 1
ATOM 728 C CA . LYS A 1 89 ? 37.218 34.088 -12.191 1.00 92.44 89 LYS A CA 1
ATOM 729 C C . LYS A 1 89 ? 38.491 33.539 -12.830 1.00 92.44 89 LYS A C 1
ATOM 731 O O . LYS A 1 89 ? 38.787 33.854 -13.979 1.00 92.44 89 LYS A O 1
ATOM 736 N N . LEU A 1 90 ? 39.249 32.719 -12.100 1.00 90.69 90 LEU A N 1
ATOM 737 C CA . LEU A 1 90 ? 40.463 32.097 -12.633 1.00 90.69 90 LEU A CA 1
ATOM 738 C C . LEU A 1 90 ? 40.145 31.086 -13.742 1.00 90.69 90 LEU A C 1
ATOM 740 O O . LEU A 1 90 ? 40.898 30.984 -14.710 1.00 90.69 90 LEU A O 1
ATOM 744 N N . GLU A 1 91 ? 39.034 30.358 -13.637 1.00 90.00 91 GLU A N 1
ATOM 745 C CA . GLU A 1 91 ? 38.565 29.457 -14.688 1.00 90.00 91 GLU A CA 1
ATOM 746 C C . GLU A 1 91 ? 38.142 30.227 -15.945 1.00 90.00 91 GLU A C 1
ATOM 748 O O . GLU A 1 91 ? 38.546 29.846 -17.046 1.00 90.00 91 GLU A O 1
ATOM 753 N N . GLU A 1 92 ? 37.410 31.334 -15.805 1.00 91.12 92 GLU A N 1
ATOM 754 C CA . GLU A 1 92 ? 37.041 32.217 -16.919 1.00 91.12 92 GLU A CA 1
ATOM 755 C C . GLU A 1 92 ? 38.273 32.828 -17.605 1.00 91.12 92 GLU A C 1
ATOM 757 O O . GLU A 1 92 ? 38.399 32.783 -18.837 1.00 91.12 92 GLU A O 1
ATOM 762 N N . GLU A 1 93 ? 39.228 33.349 -16.827 1.00 90.25 93 GLU A N 1
ATOM 763 C CA . GLU A 1 93 ? 40.488 33.883 -17.347 1.00 90.25 93 GLU A CA 1
ATOM 764 C C . GLU A 1 93 ? 41.285 32.802 -18.086 1.00 90.25 93 GLU A C 1
ATOM 766 O O . GLU A 1 93 ? 41.724 33.022 -19.220 1.00 90.25 93 GLU A O 1
ATOM 771 N N . ASN A 1 94 ? 41.410 31.604 -17.512 1.00 88.75 94 ASN A N 1
ATOM 772 C CA . ASN A 1 94 ? 42.131 30.493 -18.128 1.00 88.75 94 ASN A CA 1
ATOM 773 C C . ASN A 1 94 ? 41.451 30.003 -19.419 1.00 88.75 94 ASN A C 1
ATOM 775 O O . ASN A 1 94 ? 42.118 29.744 -20.428 1.00 88.75 94 ASN A O 1
ATOM 779 N N . GLN A 1 95 ? 40.117 29.941 -19.440 1.00 87.38 95 GLN A N 1
ATOM 780 C CA . GLN A 1 95 ? 39.353 29.638 -20.651 1.00 87.38 95 GLN A CA 1
ATOM 781 C C . GLN A 1 95 ? 39.578 30.701 -21.733 1.00 87.38 95 GLN A C 1
ATOM 783 O O . GLN A 1 95 ? 39.811 30.354 -22.896 1.00 87.38 95 GLN A O 1
ATOM 788 N N . SER A 1 96 ? 39.570 31.985 -21.368 1.00 87.69 96 SER A N 1
ATOM 789 C CA . SER A 1 96 ? 39.800 33.088 -22.307 1.00 87.69 96 SER A CA 1
ATOM 790 C C . SER A 1 96 ? 41.217 33.062 -22.903 1.00 87.69 96 SER A C 1
ATOM 792 O O . SER A 1 96 ? 41.384 33.182 -24.121 1.00 87.69 96 SER A O 1
ATOM 794 N N . LEU A 1 97 ? 42.237 32.807 -22.074 1.00 87.19 97 LEU A N 1
ATOM 795 C CA . LEU A 1 97 ? 43.635 32.687 -22.488 1.00 87.19 97 LEU A CA 1
ATOM 796 C C . LEU A 1 97 ? 43.837 31.484 -23.406 1.00 87.19 97 LEU A C 1
ATOM 798 O O . LEU A 1 97 ? 44.423 31.620 -24.482 1.00 87.19 97 LEU A O 1
ATOM 802 N N . THR A 1 98 ? 43.287 30.330 -23.028 1.00 86.44 98 THR A N 1
ATOM 803 C CA . THR A 1 98 ? 43.357 29.102 -23.827 1.00 86.44 98 THR A CA 1
ATOM 804 C C . THR A 1 98 ? 42.675 29.289 -25.181 1.00 86.44 98 THR A C 1
ATOM 806 O O . THR A 1 98 ? 43.211 28.877 -26.211 1.00 86.44 98 THR A O 1
ATOM 809 N N . LYS A 1 99 ? 41.514 29.952 -25.219 1.00 88.00 99 LYS A N 1
ATOM 810 C CA . LYS A 1 99 ? 40.783 30.240 -26.460 1.00 88.00 99 LYS A CA 1
ATOM 811 C C . LYS A 1 99 ? 41.569 31.178 -27.377 1.00 88.00 99 LYS A C 1
ATOM 813 O O . LYS A 1 99 ? 41.689 30.900 -28.569 1.00 88.00 99 LYS A O 1
ATOM 818 N N . ASN A 1 100 ? 42.157 32.238 -26.825 1.00 87.19 100 ASN A N 1
ATOM 819 C CA . ASN A 1 100 ? 42.974 33.185 -27.585 1.00 87.19 100 ASN A CA 1
ATOM 820 C C . ASN A 1 100 ? 44.266 32.547 -28.115 1.00 87.19 100 ASN A C 1
ATOM 822 O O . ASN A 1 100 ? 44.632 32.772 -29.270 1.00 87.19 100 ASN A O 1
ATOM 826 N N . GLN A 1 101 ? 44.944 31.723 -27.310 1.00 89.62 101 GLN A N 1
ATOM 827 C CA . GLN A 1 101 ? 46.128 30.980 -27.749 1.00 89.62 101 GLN A CA 1
ATOM 828 C C . GLN A 1 101 ? 45.788 29.957 -28.833 1.00 89.62 101 GLN A C 1
ATOM 830 O O . GLN A 1 101 ? 46.476 29.907 -29.849 1.00 89.62 101 GLN A O 1
ATOM 835 N N . ARG A 1 102 ? 44.697 29.193 -28.676 1.00 84.44 102 ARG A N 1
ATOM 836 C CA . ARG A 1 102 ? 44.217 28.280 -29.726 1.00 84.44 102 ARG A CA 1
ATOM 837 C C . ARG A 1 102 ? 43.904 29.027 -31.018 1.00 84.44 102 ARG A C 1
ATOM 839 O O . ARG A 1 102 ? 44.277 28.542 -32.079 1.00 84.44 102 ARG A O 1
ATOM 846 N N . GLY A 1 103 ? 43.274 30.201 -30.938 1.00 87.88 103 GLY A N 1
ATOM 847 C CA . GLY A 1 103 ? 42.997 31.044 -32.104 1.00 87.88 103 GLY A CA 1
ATOM 848 C C . GLY A 1 103 ? 44.269 31.451 -32.853 1.00 87.88 103 GLY A C 1
ATOM 849 O O . GLY A 1 103 ? 44.361 31.225 -34.055 1.00 87.88 103 GLY A O 1
ATOM 850 N N . LYS A 1 104 ? 45.279 31.965 -32.137 1.00 90.44 104 LYS A N 1
ATOM 851 C CA . LYS A 1 104 ? 46.579 32.335 -32.729 1.00 90.44 104 LYS A CA 1
ATOM 852 C C . LYS A 1 104 ? 47.303 31.140 -33.350 1.00 90.44 104 LYS A C 1
ATOM 854 O O . LYS A 1 104 ? 47.715 31.215 -34.498 1.00 90.44 104 LYS A O 1
ATOM 859 N N . LEU A 1 105 ? 47.390 30.022 -32.629 1.00 87.44 105 LEU A N 1
ATOM 860 C CA . LEU A 1 105 ? 48.043 28.809 -33.133 1.00 87.44 105 LEU A CA 1
ATOM 861 C C . LEU A 1 105 ? 47.322 28.227 -34.356 1.00 87.44 105 LEU A C 1
ATOM 863 O O . LEU A 1 105 ? 47.970 27.709 -35.258 1.00 87.44 105 LEU A O 1
ATOM 867 N N . THR A 1 106 ? 45.991 28.321 -34.407 1.00 89.31 106 THR A N 1
ATOM 868 C CA . THR A 1 106 ? 45.209 27.877 -35.572 1.00 89.31 106 THR A CA 1
ATOM 869 C C . THR A 1 106 ? 45.519 28.733 -36.800 1.00 89.31 106 THR A C 1
ATOM 871 O O . THR A 1 106 ? 45.704 28.191 -37.888 1.00 89.31 106 THR A O 1
ATOM 874 N N . GLU A 1 107 ? 45.628 30.051 -36.623 1.00 91.06 107 GLU A N 1
ATOM 875 C CA . GLU A 1 107 ? 46.007 30.984 -37.688 1.00 91.06 107 GLU A CA 1
ATOM 876 C C . GLU A 1 107 ? 47.447 30.737 -38.175 1.00 91.06 107 GLU A C 1
ATOM 878 O O . GLU A 1 107 ? 47.683 30.636 -39.379 1.00 91.06 107 GLU A O 1
ATOM 883 N N . ASP A 1 108 ? 48.398 30.532 -37.259 1.00 90.50 108 ASP A N 1
ATOM 884 C CA . ASP A 1 108 ? 49.793 30.221 -37.602 1.00 90.50 108 ASP A CA 1
ATOM 885 C C . ASP A 1 108 ? 49.908 28.898 -38.380 1.00 90.50 108 ASP A C 1
ATOM 887 O O . ASP A 1 108 ? 50.622 28.817 -39.384 1.00 90.50 108 ASP A O 1
ATOM 891 N N . ILE A 1 109 ? 49.167 27.860 -37.966 1.00 89.88 109 ILE A N 1
ATOM 892 C CA . ILE A 1 109 ? 49.100 26.578 -38.685 1.00 89.88 109 ILE A CA 1
ATOM 893 C C . ILE A 1 109 ? 48.552 26.783 -40.099 1.00 89.88 109 ILE A C 1
ATOM 895 O O . ILE A 1 109 ? 49.107 26.231 -41.051 1.00 89.88 109 ILE A O 1
ATOM 899 N N . PHE A 1 110 ? 47.501 27.589 -40.256 1.00 91.19 110 PHE A N 1
ATOM 900 C CA . PHE A 1 110 ? 46.907 27.864 -41.563 1.00 91.19 110 PHE A CA 1
ATOM 901 C C . PHE A 1 110 ? 47.893 28.582 -42.498 1.00 91.19 110 PHE A C 1
ATOM 903 O O . PHE A 1 110 ? 48.057 28.197 -43.659 1.00 91.19 110 PHE A O 1
ATOM 910 N N . GLN A 1 111 ? 48.624 29.575 -41.986 1.00 89.62 111 GLN A N 1
ATOM 911 C CA . GLN A 1 111 ? 49.644 30.293 -42.754 1.00 89.62 111 GLN A CA 1
ATOM 912 C C . GLN A 1 111 ? 50.831 29.398 -43.140 1.00 89.62 111 GLN A C 1
ATOM 914 O O . GLN A 1 111 ? 51.330 29.484 -44.267 1.00 89.62 111 GLN A O 1
ATOM 919 N N . LEU A 1 112 ? 51.269 28.511 -42.241 1.00 88.12 112 LEU A N 1
ATOM 920 C CA . LEU A 1 112 ? 52.336 27.546 -42.519 1.00 88.12 112 LEU A CA 1
ATOM 921 C C . LEU A 1 112 ? 51.917 26.510 -43.566 1.00 88.12 112 LEU A C 1
ATOM 923 O O . LEU A 1 112 ? 52.690 26.232 -44.482 1.00 88.12 112 LEU A O 1
ATOM 927 N N . GLN A 1 113 ? 50.694 25.982 -43.481 1.00 84.75 113 GLN A N 1
ATOM 928 C CA . GLN A 1 113 ? 50.154 25.057 -44.481 1.00 84.75 113 GLN A CA 1
ATOM 929 C C . GLN A 1 113 ? 50.082 25.702 -45.866 1.00 84.75 113 GLN A C 1
ATOM 931 O O . GLN A 1 113 ? 50.489 25.083 -46.850 1.00 84.75 113 GLN A O 1
ATOM 936 N N . LYS A 1 114 ? 49.644 26.964 -45.942 1.00 86.94 114 LYS A N 1
ATOM 937 C CA . LYS A 1 114 ? 49.596 27.713 -47.199 1.00 86.94 114 LYS A CA 1
ATOM 938 C C . LYS A 1 114 ? 50.985 27.875 -47.829 1.00 86.94 114 LYS A C 1
ATOM 940 O O . LYS A 1 114 ? 51.149 27.575 -49.007 1.00 86.94 114 LYS A O 1
ATOM 945 N N . ARG A 1 115 ? 52.000 28.257 -47.044 1.00 85.31 115 ARG A N 1
ATOM 946 C CA . ARG A 1 115 ? 53.390 28.369 -47.532 1.00 85.31 115 ARG A CA 1
ATOM 947 C C . ARG A 1 115 ? 53.960 27.035 -48.008 1.00 85.31 115 ARG A C 1
ATOM 949 O O . ARG A 1 115 ? 54.681 26.993 -48.999 1.00 85.31 115 ARG A O 1
ATOM 956 N N . LEU A 1 116 ? 53.648 25.948 -47.305 1.00 82.75 116 LEU A N 1
ATOM 957 C CA . LEU A 1 116 ? 54.131 24.612 -47.654 1.00 82.75 116 LEU A CA 1
ATOM 958 C C . LEU A 1 116 ? 53.494 24.111 -48.958 1.00 82.75 116 LEU A C 1
ATOM 960 O O . LEU A 1 116 ? 54.166 23.487 -49.774 1.00 82.75 116 LEU A O 1
ATOM 964 N N . GLN A 1 117 ? 52.225 24.449 -49.190 1.00 79.75 117 GLN A N 1
ATOM 965 C CA . GLN A 1 117 ? 51.530 24.153 -50.439 1.00 79.75 117 GLN A CA 1
ATOM 966 C C . GLN A 1 117 ? 52.073 24.974 -51.618 1.00 79.75 117 GLN A C 1
ATOM 968 O O . GLN A 1 117 ? 52.291 24.412 -52.688 1.00 79.75 117 GLN A O 1
ATOM 973 N N . GLU A 1 118 ? 52.359 26.263 -51.411 1.00 79.25 118 GLU A N 1
ATOM 974 C CA . GLU A 1 118 ? 53.002 27.131 -52.410 1.00 79.25 118 GLU A CA 1
ATOM 975 C C . GLU A 1 118 ? 54.420 26.636 -52.775 1.00 79.25 118 GLU A C 1
ATOM 977 O O . GLU A 1 118 ? 54.784 26.611 -53.953 1.00 79.25 118 GLU A O 1
ATOM 982 N N . ALA A 1 119 ? 55.197 26.159 -51.794 1.00 73.81 119 ALA A N 1
ATOM 983 C CA . ALA A 1 119 ? 56.522 25.572 -52.019 1.00 73.81 119 ALA A CA 1
ATOM 984 C C . ALA A 1 119 ? 56.461 24.228 -52.771 1.00 73.81 119 ALA A C 1
ATOM 986 O O . ALA A 1 119 ? 57.222 24.013 -53.713 1.00 73.81 119 ALA A O 1
ATOM 987 N N . ALA A 1 120 ? 55.516 23.350 -52.420 1.00 68.12 120 ALA A N 1
ATOM 988 C CA . ALA A 1 120 ? 55.336 22.062 -53.092 1.00 68.12 120 ALA 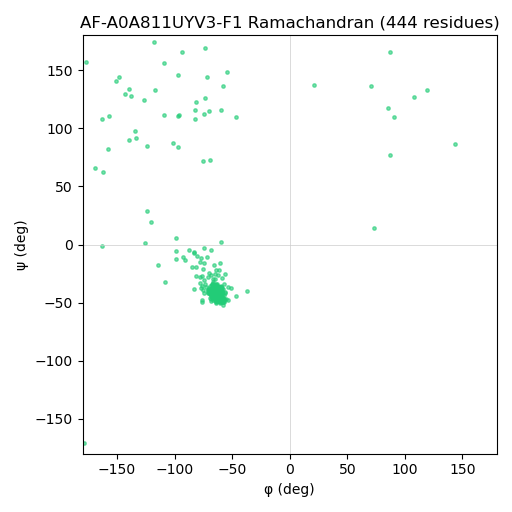A CA 1
ATOM 989 C C . ALA A 1 120 ? 54.933 22.220 -54.569 1.00 68.12 120 ALA A C 1
ATOM 991 O O . ALA A 1 120 ? 55.368 21.444 -55.415 1.00 68.12 120 ALA A O 1
ATOM 992 N N . THR A 1 121 ? 54.146 23.247 -54.911 1.00 61.53 121 THR A N 1
ATOM 993 C CA . THR A 1 121 ? 53.810 23.545 -56.313 1.00 61.53 121 THR A CA 1
ATOM 994 C C . THR A 1 121 ? 54.990 24.072 -57.131 1.00 61.53 121 THR A C 1
ATOM 996 O O . THR A 1 121 ? 54.998 23.889 -58.345 1.00 61.53 121 THR A O 1
ATOM 999 N N . ALA A 1 122 ? 55.996 24.681 -56.496 1.00 59.06 122 ALA A N 1
ATOM 1000 C CA . ALA A 1 122 ? 57.201 25.151 -57.179 1.00 59.06 122 ALA A CA 1
ATOM 1001 C C . ALA A 1 122 ? 58.189 24.006 -57.489 1.00 59.06 122 ALA A C 1
ATOM 1003 O O . ALA A 1 122 ? 58.826 24.022 -58.539 1.00 59.06 122 ALA A O 1
ATOM 1004 N N . GLU A 1 123 ? 58.277 22.980 -56.634 1.00 52.44 123 GLU A N 1
ATOM 1005 C CA . GLU A 1 123 ? 59.187 21.833 -56.828 1.00 52.44 123 GLU A CA 1
ATOM 1006 C C . GLU A 1 123 ? 58.722 20.822 -57.895 1.00 52.44 123 GLU A C 1
ATOM 1008 O O . GLU A 1 123 ? 59.542 20.088 -58.447 1.00 52.44 123 GLU A O 1
ATOM 1013 N N . VAL A 1 124 ? 57.426 20.783 -58.231 1.00 54.62 124 VAL A N 1
ATOM 1014 C CA . VAL A 1 124 ? 56.880 19.886 -59.276 1.00 54.62 124 VAL A CA 1
ATOM 1015 C C . VAL A 1 124 ? 57.234 20.365 -60.694 1.00 54.62 124 VAL A C 1
ATOM 1017 O O . VAL A 1 124 ? 57.170 19.585 -61.640 1.00 54.62 124 VAL A O 1
ATOM 1020 N N . SER A 1 125 ? 57.667 21.620 -60.853 1.00 48.38 125 SER A N 1
ATOM 1021 C CA . SER A 1 125 ? 58.016 22.195 -62.158 1.00 48.38 125 SER A CA 1
ATOM 1022 C C . SER A 1 125 ? 59.381 21.751 -62.707 1.00 48.38 125 SER A C 1
ATOM 1024 O O . SER A 1 125 ? 59.652 22.035 -63.869 1.00 48.38 125 SER A O 1
ATOM 1026 N N . ASP A 1 126 ? 60.237 21.092 -61.914 1.00 49.38 126 ASP A N 1
ATOM 1027 C CA . ASP A 1 126 ? 61.676 20.979 -62.233 1.00 49.38 126 ASP A CA 1
ATOM 1028 C C . ASP A 1 126 ? 62.205 19.538 -62.387 1.00 49.38 126 ASP A C 1
ATOM 1030 O O . ASP A 1 126 ? 63.410 19.289 -62.307 1.00 49.38 126 ASP A O 1
ATOM 1034 N N . LYS A 1 127 ? 61.329 18.547 -62.616 1.00 47.72 127 LYS A N 1
ATOM 1035 C CA . LYS A 1 127 ? 61.745 17.153 -62.880 1.00 47.72 127 LYS A CA 1
ATOM 1036 C C . LYS A 1 127 ? 60.912 16.480 -63.974 1.00 47.72 127 LYS A C 1
ATOM 1038 O O . LYS A 1 127 ? 59.930 15.797 -63.697 1.00 47.72 127 LYS A O 1
ATOM 1043 N N . GLU A 1 128 ? 61.361 16.609 -65.220 1.00 41.22 128 GLU A N 1
ATOM 1044 C CA . GLU A 1 128 ? 60.932 15.764 -66.339 1.00 41.22 128 GLU A CA 1
ATOM 1045 C C . GLU A 1 128 ? 61.707 14.435 -66.352 1.00 41.22 128 GLU A C 1
ATOM 1047 O O . GLU A 1 128 ? 62.910 14.422 -66.598 1.00 41.22 128 GLU A O 1
ATOM 1052 N N . SER A 1 129 ? 61.010 13.310 -66.149 1.00 47.50 129 SER A N 1
ATOM 1053 C CA . SER A 1 129 ? 61.082 12.154 -67.066 1.00 47.50 129 SER A CA 1
ATOM 1054 C C . SER A 1 129 ? 59.987 11.116 -66.756 1.00 47.50 129 SER A C 1
ATOM 1056 O O . SER A 1 129 ? 60.268 9.981 -66.370 1.00 47.50 129 SER A O 1
ATOM 1058 N N . THR A 1 130 ? 58.719 11.478 -66.945 1.00 55.28 130 THR A N 1
ATOM 1059 C CA . THR A 1 130 ? 57.651 10.483 -67.147 1.00 55.28 130 THR A CA 1
ATOM 1060 C C . THR A 1 130 ? 56.599 11.080 -68.070 1.00 55.28 130 THR A C 1
ATOM 1062 O O . THR A 1 130 ? 56.373 12.284 -68.012 1.00 55.28 130 THR A O 1
ATOM 1065 N N . ASP A 1 131 ? 56.000 10.251 -68.930 1.00 65.12 131 ASP A N 1
ATOM 1066 C CA . ASP A 1 131 ? 54.922 10.637 -69.848 1.00 65.12 131 ASP A CA 1
ATOM 1067 C C . ASP A 1 131 ? 53.847 11.464 -69.106 1.00 65.12 131 ASP A C 1
ATOM 1069 O O . ASP A 1 131 ? 53.137 10.907 -68.259 1.00 65.12 131 ASP A O 1
ATOM 1073 N N . PRO A 1 132 ? 53.735 12.780 -69.381 1.00 65.81 132 PRO A N 1
ATOM 1074 C CA . PRO A 1 132 ? 52.877 13.689 -68.626 1.00 65.81 132 PRO A CA 1
ATOM 1075 C C . PRO A 1 132 ? 51.405 13.281 -68.649 1.00 65.81 132 PRO A C 1
ATOM 1077 O O . PRO A 1 132 ? 50.682 13.551 -67.695 1.00 65.81 132 PRO A O 1
ATOM 1080 N N . LEU A 1 133 ? 50.963 12.613 -69.720 1.00 65.94 133 LEU A N 1
ATOM 1081 C CA . LEU A 1 133 ? 49.585 12.144 -69.853 1.00 65.94 133 LEU A CA 1
ATOM 1082 C C . LEU A 1 133 ? 49.326 10.919 -68.971 1.00 65.94 133 LEU A C 1
ATOM 1084 O O . LEU A 1 133 ? 48.313 10.865 -68.282 1.00 65.94 133 LEU A O 1
ATOM 1088 N N . SER A 1 134 ? 50.272 9.978 -68.913 1.00 73.00 134 SER A N 1
ATOM 1089 C CA . SER A 1 134 ? 50.177 8.808 -68.031 1.00 73.00 134 SER A CA 1
ATOM 1090 C C . SER A 1 134 ? 50.206 9.195 -66.549 1.00 73.00 134 SER A C 1
ATOM 1092 O O . SER A 1 134 ? 49.515 8.589 -65.729 1.00 73.00 134 SER A O 1
ATOM 1094 N N . GLU A 1 135 ? 50.996 10.207 -66.186 1.00 76.38 135 GLU A N 1
ATOM 1095 C CA . GLU A 1 135 ? 51.052 10.700 -64.809 1.00 76.38 135 GLU A CA 1
ATOM 1096 C C . GLU A 1 135 ? 49.795 11.503 -64.440 1.00 76.38 135 GLU A C 1
ATOM 1098 O O . GLU A 1 135 ? 49.306 11.385 -63.315 1.00 76.38 135 GLU A O 1
ATOM 1103 N N . LEU A 1 136 ? 49.214 12.235 -65.398 1.00 79.94 136 LEU A N 1
ATOM 1104 C CA . LEU A 1 136 ? 47.924 12.906 -65.234 1.00 79.94 136 LEU A CA 1
ATOM 1105 C C . LEU A 1 136 ? 46.785 11.897 -65.022 1.00 79.94 136 LEU A C 1
ATOM 1107 O O . LEU A 1 136 ? 46.017 12.054 -64.076 1.00 79.94 136 LEU A O 1
ATOM 1111 N N . ASP A 1 137 ? 46.724 10.819 -65.810 1.00 81.75 137 ASP A N 1
ATOM 1112 C CA . ASP A 1 137 ? 45.722 9.753 -65.649 1.00 81.75 137 ASP A CA 1
ATOM 1113 C C . ASP A 1 137 ? 45.822 9.078 -64.268 1.00 81.75 137 ASP A C 1
ATOM 1115 O O . ASP A 1 137 ? 44.818 8.887 -63.576 1.00 81.75 137 ASP A O 1
ATOM 1119 N N . LYS A 1 138 ? 47.043 8.777 -63.799 1.00 86.44 138 LYS A N 1
ATOM 1120 C CA . LYS A 1 138 ? 47.258 8.240 -62.441 1.00 86.44 138 LYS A CA 1
ATOM 1121 C C . LYS A 1 138 ? 46.829 9.227 -61.357 1.00 86.44 138 LYS A C 1
ATOM 1123 O O . LYS A 1 138 ? 46.268 8.812 -60.339 1.00 86.44 138 LYS A O 1
ATOM 1128 N N . GLN A 1 139 ? 47.106 10.519 -61.542 1.00 87.44 139 GLN A N 1
ATOM 1129 C CA . GLN A 1 139 ? 46.661 11.560 -60.618 1.00 87.44 139 GLN A CA 1
ATOM 1130 C C . GLN A 1 139 ? 45.133 11.668 -60.602 1.00 87.44 139 GLN A C 1
ATOM 1132 O O . GLN A 1 139 ? 44.557 11.745 -59.517 1.00 87.44 139 GLN A O 1
ATOM 1137 N N . GLU A 1 140 ? 44.460 11.592 -61.753 1.00 88.38 140 GLU A N 1
ATOM 1138 C CA . GLU A 1 140 ? 42.996 11.577 -61.837 1.00 88.38 140 GLU A CA 1
ATOM 1139 C C . GLU A 1 140 ? 42.383 10.358 -61.134 1.00 88.38 140 GLU A C 1
ATOM 1141 O O . GLU A 1 140 ? 41.416 10.503 -60.375 1.00 88.38 140 GLU A O 1
ATOM 1146 N N . ASP A 1 141 ? 42.960 9.170 -61.314 1.00 90.44 141 ASP A N 1
ATOM 1147 C CA . ASP A 1 141 ? 42.515 7.943 -60.647 1.00 90.44 141 ASP A CA 1
ATOM 1148 C C . ASP A 1 141 ? 42.704 8.005 -59.127 1.00 90.44 141 ASP A C 1
ATOM 1150 O O . ASP A 1 141 ? 41.799 7.644 -58.359 1.00 90.44 141 ASP A O 1
ATOM 1154 N N . LEU A 1 142 ? 43.843 8.527 -58.665 1.00 94.31 142 LEU A N 1
ATOM 1155 C CA . LEU A 1 142 ? 44.079 8.796 -57.246 1.00 94.31 142 LEU A CA 1
ATOM 1156 C C . LEU A 1 142 ? 43.048 9.783 -56.695 1.00 94.31 142 LEU A C 1
ATOM 1158 O O . LEU A 1 142 ? 42.481 9.546 -55.626 1.00 94.31 142 LEU A O 1
ATOM 1162 N N . LEU A 1 143 ? 42.740 10.848 -57.433 1.00 94.12 143 LEU A N 1
ATOM 1163 C CA . LEU A 1 143 ? 41.774 11.867 -57.027 1.00 94.12 143 LEU A CA 1
ATOM 1164 C C . LEU A 1 143 ? 40.348 11.292 -56.966 1.00 94.12 143 LEU A C 1
ATOM 1166 O O . LEU A 1 143 ? 39.609 11.558 -56.013 1.00 94.12 143 LEU A O 1
ATOM 1170 N N . ARG A 1 144 ? 39.967 10.413 -57.905 1.00 94.31 144 ARG A N 1
ATOM 1171 C CA . ARG A 1 144 ? 38.707 9.644 -57.849 1.00 94.31 144 ARG A CA 1
ATOM 1172 C C . ARG A 1 144 ? 38.657 8.703 -56.645 1.00 94.31 144 ARG A C 1
ATOM 1174 O O . ARG A 1 144 ? 37.622 8.630 -55.971 1.00 94.31 144 ARG A O 1
ATOM 1181 N N . ASN A 1 145 ? 39.753 8.009 -56.338 1.00 96.56 145 ASN A N 1
ATOM 1182 C CA . ASN A 1 145 ? 39.845 7.114 -55.182 1.00 96.56 145 ASN A CA 1
ATOM 1183 C C . ASN A 1 145 ? 39.710 7.893 -53.865 1.00 96.56 145 ASN A C 1
ATOM 1185 O O . ASN A 1 145 ? 38.868 7.555 -53.030 1.00 96.56 145 ASN A O 1
ATOM 1189 N N . ILE A 1 146 ? 40.456 8.993 -53.726 1.00 95.56 146 ILE A N 1
ATOM 1190 C CA . ILE A 1 146 ? 40.380 9.916 -52.587 1.00 95.56 146 ILE A CA 1
ATOM 1191 C C . ILE A 1 146 ? 38.952 10.443 -52.429 1.00 95.56 146 ILE A C 1
ATOM 1193 O O . ILE A 1 146 ? 38.389 10.375 -51.338 1.00 95.56 146 ILE A O 1
ATOM 1197 N N . ASN A 1 147 ? 38.311 10.887 -53.512 1.00 95.44 147 ASN A N 1
ATOM 1198 C CA . ASN A 1 147 ? 36.927 11.360 -53.470 1.00 95.44 147 ASN A CA 1
ATOM 1199 C C . ASN A 1 147 ? 35.942 10.274 -53.014 1.00 95.44 147 ASN A C 1
ATOM 1201 O O . ASN A 1 147 ? 35.024 10.552 -52.238 1.00 95.44 147 ASN A O 1
ATOM 1205 N N . THR A 1 148 ? 36.130 9.032 -53.458 1.00 96.31 148 THR A N 1
ATOM 1206 C CA . THR A 1 148 ? 35.279 7.898 -53.068 1.00 96.31 148 THR A CA 1
ATOM 1207 C C . THR A 1 148 ? 35.465 7.550 -51.590 1.00 96.31 148 THR A C 1
ATOM 1209 O O . THR A 1 148 ? 34.478 7.414 -50.861 1.00 96.31 148 THR A O 1
ATOM 1212 N N . LYS A 1 149 ? 36.714 7.513 -51.108 1.00 97.19 149 LYS A N 1
ATOM 1213 C CA . LYS A 1 149 ? 37.037 7.321 -49.686 1.00 97.19 149 LYS A CA 1
ATOM 1214 C C . LYS A 1 149 ? 36.492 8.454 -48.820 1.00 97.19 149 LYS A C 1
ATOM 1216 O O . LYS A 1 149 ? 35.866 8.184 -47.802 1.00 97.19 149 LYS A O 1
ATOM 1221 N N . ASN A 1 150 ? 36.606 9.706 -49.255 1.00 97.56 150 ASN A N 1
ATOM 1222 C CA . ASN A 1 150 ? 36.053 10.859 -48.542 1.00 97.56 150 ASN A CA 1
ATOM 1223 C C . ASN A 1 150 ? 34.523 10.807 -48.446 1.00 97.56 150 ASN A C 1
ATOM 1225 O O . ASN A 1 150 ? 33.955 11.142 -47.405 1.00 97.56 150 ASN A O 1
ATOM 1229 N N . LYS A 1 151 ? 33.829 10.346 -49.496 1.00 97.69 151 LYS A N 1
ATOM 1230 C CA . LYS A 1 151 ? 32.379 10.094 -49.425 1.00 97.69 151 LYS A CA 1
ATOM 1231 C C . LYS A 1 151 ? 32.045 9.014 -48.396 1.00 97.69 151 LYS A C 1
ATOM 1233 O O . LYS A 1 151 ? 31.068 9.170 -47.665 1.00 97.69 151 LYS A O 1
ATOM 1238 N N . HIS A 1 152 ? 32.842 7.949 -48.327 1.00 97.62 152 HIS A N 1
ATOM 1239 C CA . HIS A 1 152 ? 32.656 6.890 -47.339 1.00 97.62 152 HIS A CA 1
ATOM 1240 C C . HIS A 1 152 ? 32.914 7.384 -45.908 1.00 97.62 152 HIS A C 1
ATOM 1242 O O . HIS A 1 152 ? 32.055 7.194 -45.053 1.00 97.62 152 HIS A O 1
ATOM 1248 N N . ILE A 1 153 ? 34.007 8.119 -45.672 1.00 98.06 153 ILE A N 1
ATOM 1249 C CA . ILE A 1 153 ? 34.316 8.755 -44.380 1.00 98.06 153 ILE A CA 1
ATOM 1250 C C . ILE A 1 153 ? 33.155 9.650 -43.932 1.00 98.06 153 ILE A C 1
ATOM 1252 O O . ILE A 1 153 ? 32.677 9.525 -42.811 1.00 98.06 153 ILE A O 1
ATOM 1256 N N . LYS A 1 154 ? 32.614 10.492 -44.822 1.00 98.12 154 LYS A N 1
ATOM 1257 C CA . LYS A 1 154 ? 31.447 11.338 -44.509 1.00 98.12 154 LYS A CA 1
ATOM 1258 C C . LYS A 1 154 ? 30.180 10.548 -44.172 1.00 98.12 154 LYS A C 1
ATOM 1260 O O . LYS A 1 154 ? 29.295 11.099 -43.523 1.00 98.12 154 LYS A O 1
ATOM 1265 N N . ARG A 1 155 ? 30.037 9.314 -44.665 1.00 97.56 155 ARG A N 1
ATOM 1266 C CA . ARG A 1 155 ? 28.924 8.427 -44.298 1.00 97.56 155 ARG A CA 1
ATOM 1267 C C . ARG A 1 155 ? 29.152 7.837 -42.909 1.00 97.56 155 ARG A C 1
ATOM 1269 O O . ARG A 1 155 ? 28.252 7.934 -42.088 1.00 97.56 155 ARG A O 1
ATOM 1276 N N . LEU A 1 156 ? 30.355 7.325 -42.644 1.00 98.25 156 LEU A N 1
ATOM 1277 C CA . LEU A 1 156 ? 30.731 6.785 -41.335 1.00 98.25 156 LEU A CA 1
ATOM 1278 C C . LEU A 1 156 ? 30.612 7.837 -40.228 1.00 98.25 156 LEU A C 1
ATOM 1280 O O . LEU A 1 156 ? 30.072 7.547 -39.172 1.00 98.25 156 LEU A O 1
ATOM 1284 N N . LEU A 1 157 ? 31.038 9.079 -40.478 1.00 98.06 157 LEU A N 1
ATOM 1285 C CA . LEU A 1 157 ? 30.901 10.165 -39.501 1.00 98.06 157 LEU A CA 1
ATOM 1286 C C . LEU A 1 157 ? 29.434 10.454 -39.149 1.00 98.06 157 LEU A C 1
ATOM 1288 O O . LEU A 1 157 ? 29.120 10.643 -37.980 1.00 98.06 157 LEU A O 1
ATOM 1292 N N . ARG A 1 158 ? 28.530 10.427 -40.139 1.00 97.50 158 ARG A N 1
ATOM 1293 C CA . ARG A 1 158 ? 27.085 10.583 -39.900 1.00 97.50 158 ARG A CA 1
ATOM 1294 C C . ARG A 1 158 ? 26.494 9.418 -39.109 1.00 97.50 158 ARG A C 1
ATOM 1296 O O . ARG A 1 158 ? 25.611 9.626 -38.287 1.00 97.50 158 ARG A O 1
ATOM 1303 N N . GLU A 1 159 ? 26.966 8.202 -39.359 1.00 98.19 159 GLU A N 1
ATOM 1304 C CA . GLU A 1 159 ? 26.540 7.011 -38.620 1.00 98.19 159 GLU A CA 1
ATOM 1305 C C . GLU A 1 159 ? 27.022 7.048 -37.163 1.00 98.19 159 GLU A C 1
ATOM 1307 O O . GLU A 1 159 ? 26.235 6.798 -36.255 1.00 98.19 159 GLU A O 1
ATOM 1312 N N . ILE A 1 160 ? 28.273 7.458 -36.927 1.00 97.94 160 ILE A N 1
ATOM 1313 C CA . ILE A 1 160 ? 28.819 7.676 -35.580 1.00 97.94 160 ILE A CA 1
ATOM 1314 C C . ILE A 1 160 ? 28.004 8.734 -34.831 1.00 97.94 160 ILE A C 1
ATOM 1316 O O . ILE A 1 160 ? 27.638 8.517 -33.680 1.00 97.94 160 ILE A O 1
ATOM 1320 N N . GLU A 1 161 ? 27.673 9.852 -35.480 1.00 98.06 161 GLU A N 1
ATOM 1321 C CA . GLU A 1 161 ? 26.857 10.911 -34.877 1.00 98.06 161 GLU A CA 1
ATOM 1322 C C . GLU A 1 161 ? 25.442 10.419 -34.524 1.00 98.06 161 GLU A C 1
ATOM 1324 O O . GLU A 1 161 ? 24.935 10.698 -33.436 1.00 98.06 161 GLU A O 1
ATOM 1329 N N . ALA A 1 162 ? 24.816 9.624 -35.397 1.00 97.25 162 ALA A N 1
ATOM 1330 C CA . ALA A 1 162 ? 23.515 9.016 -35.121 1.00 97.25 162 ALA A CA 1
ATOM 1331 C C . ALA A 1 162 ? 23.571 8.052 -33.922 1.00 97.25 162 ALA A C 1
ATOM 1333 O O . ALA A 1 162 ? 22.723 8.133 -33.030 1.00 97.25 162 ALA A O 1
ATOM 1334 N N . LEU A 1 163 ? 24.592 7.191 -33.861 1.00 98.19 163 LEU A N 1
ATOM 1335 C CA . LEU A 1 163 ? 24.811 6.274 -32.738 1.00 98.19 163 LEU A CA 1
ATOM 1336 C C . LEU A 1 163 ? 25.093 7.026 -31.433 1.00 98.19 163 LEU A C 1
ATOM 1338 O O . LEU A 1 163 ? 24.586 6.642 -30.380 1.00 98.19 163 LEU A O 1
ATOM 1342 N N . GLN A 1 164 ? 25.850 8.122 -31.489 1.00 98.06 164 GLN A N 1
ATOM 1343 C CA . GLN A 1 164 ? 26.118 8.963 -30.327 1.00 98.06 164 GLN A CA 1
ATOM 1344 C C . GLN A 1 164 ? 24.831 9.611 -29.800 1.00 98.06 164 GLN A C 1
ATOM 1346 O O . GLN A 1 164 ? 24.570 9.572 -28.597 1.00 98.06 164 GLN A O 1
ATOM 1351 N N . ASN A 1 165 ? 23.981 10.136 -30.685 1.00 97.44 165 ASN A N 1
ATOM 1352 C CA . ASN A 1 165 ? 22.684 10.695 -30.299 1.00 97.44 165 ASN A CA 1
ATOM 1353 C C . ASN A 1 165 ? 21.752 9.633 -29.696 1.00 97.44 165 ASN A C 1
ATOM 1355 O O . ASN A 1 165 ? 21.082 9.896 -28.694 1.00 97.44 165 ASN A O 1
ATOM 1359 N N . GLN A 1 166 ? 21.746 8.418 -30.253 1.00 97.75 166 GLN A N 1
ATOM 1360 C CA . GLN A 1 166 ? 21.001 7.293 -29.690 1.00 97.75 166 GLN A CA 1
ATOM 1361 C C . GLN A 1 166 ? 21.517 6.914 -28.295 1.00 97.75 166 GLN A C 1
ATOM 1363 O O . GLN A 1 166 ? 20.715 6.715 -27.383 1.00 97.75 166 GLN A O 1
ATOM 1368 N N . ASN A 1 167 ? 22.836 6.873 -28.099 1.00 97.56 167 ASN A N 1
ATOM 1369 C CA . ASN A 1 167 ? 23.445 6.563 -26.807 1.00 97.56 167 ASN A CA 1
ATOM 1370 C C . ASN A 1 167 ? 23.106 7.623 -25.741 1.00 97.56 167 ASN A C 1
ATOM 1372 O O . ASN A 1 167 ? 22.786 7.278 -24.604 1.00 97.56 167 ASN A O 1
ATOM 1376 N N . ILE A 1 168 ? 23.080 8.906 -26.120 1.00 97.44 168 ILE A N 1
ATOM 1377 C CA . ILE A 1 168 ? 22.646 10.000 -25.238 1.00 97.44 168 ILE A CA 1
ATOM 1378 C C . ILE A 1 168 ? 21.173 9.828 -24.843 1.00 97.44 168 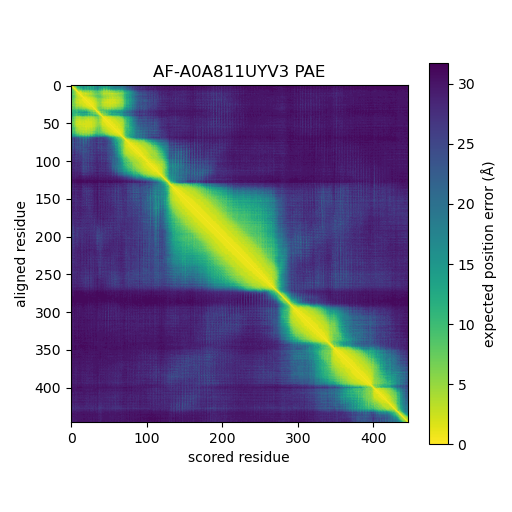ILE A C 1
ATOM 1380 O O . ILE A 1 168 ? 20.832 9.973 -23.669 1.00 97.44 168 ILE A O 1
ATOM 1384 N N . ALA A 1 169 ? 20.290 9.507 -25.794 1.00 95.56 169 ALA A N 1
ATOM 1385 C CA . ALA A 1 169 ? 18.870 9.282 -25.513 1.00 95.56 169 ALA A CA 1
ATOM 1386 C C . ALA A 1 169 ? 18.648 8.071 -24.587 1.00 95.56 169 ALA A C 1
ATOM 1388 O O . ALA A 1 169 ? 17.864 8.143 -23.638 1.00 95.56 169 ALA A O 1
ATOM 1389 N N . GLN A 1 170 ? 19.387 6.983 -24.816 1.00 97.00 170 GLN A N 1
ATOM 1390 C CA . GLN A 1 170 ? 19.373 5.805 -23.947 1.00 97.00 170 GLN A CA 1
ATOM 1391 C C . GLN A 1 170 ? 19.886 6.129 -22.541 1.00 97.00 170 GLN A C 1
ATOM 1393 O O . GLN A 1 170 ? 19.242 5.760 -21.565 1.00 97.00 170 GLN A O 1
ATOM 1398 N N . SER A 1 171 ? 20.984 6.878 -22.424 1.00 97.50 171 SER A N 1
ATOM 1399 C CA . SER A 1 171 ? 21.543 7.292 -21.131 1.00 97.50 171 SER A CA 1
ATOM 1400 C C . SER A 1 171 ? 20.553 8.133 -20.319 1.00 97.50 171 SER A C 1
ATOM 1402 O O . SER A 1 171 ? 20.406 7.909 -19.123 1.00 97.50 171 SER A O 1
ATOM 1404 N N . LYS A 1 172 ? 19.813 9.049 -20.963 1.00 97.25 172 LYS A N 1
ATOM 1405 C CA . LYS A 1 172 ? 18.737 9.806 -20.296 1.00 97.25 172 LYS A CA 1
ATOM 1406 C C . LYS A 1 172 ? 17.636 8.887 -19.772 1.00 97.25 172 LYS A C 1
ATOM 1408 O O . LYS A 1 172 ? 17.260 8.991 -18.614 1.00 97.25 172 LYS A O 1
ATOM 1413 N N . THR A 1 173 ? 17.194 7.941 -20.600 1.00 96.25 173 THR A N 1
ATOM 1414 C CA . THR A 1 173 ? 16.162 6.967 -20.212 1.00 96.25 173 THR A CA 1
ATOM 1415 C C . THR A 1 173 ? 16.609 6.121 -19.016 1.00 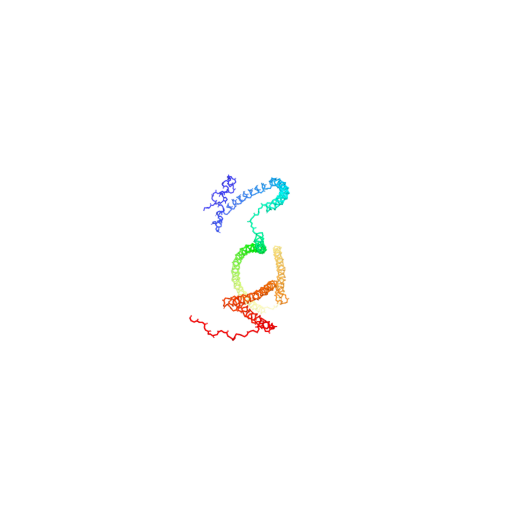96.25 173 THR A C 1
ATOM 1417 O O . THR A 1 173 ? 15.817 5.862 -18.118 1.00 96.25 173 THR A O 1
ATOM 1420 N N . ILE A 1 174 ? 17.883 5.714 -18.975 1.00 94.38 174 ILE A N 1
ATOM 1421 C CA . ILE A 1 174 ? 18.452 4.967 -17.842 1.00 94.38 174 ILE A CA 1
ATOM 1422 C C . ILE A 1 174 ? 18.388 5.803 -16.560 1.00 94.38 174 ILE A C 1
ATOM 1424 O O . ILE A 1 174 ? 17.916 5.296 -15.547 1.00 94.38 174 ILE A O 1
ATOM 1428 N N . ILE A 1 175 ? 18.791 7.075 -16.613 1.00 96.94 175 ILE A N 1
ATOM 1429 C CA . ILE A 1 175 ? 18.750 7.982 -15.455 1.00 96.94 175 ILE A CA 1
ATOM 1430 C C . ILE A 1 175 ? 17.313 8.158 -14.942 1.00 96.94 175 ILE A C 1
ATOM 1432 O O . ILE A 1 175 ? 17.080 8.081 -13.736 1.00 96.94 175 ILE A O 1
ATOM 1436 N N . ASP A 1 176 ? 16.344 8.344 -15.841 1.00 93.06 176 ASP A N 1
ATOM 1437 C CA . ASP A 1 176 ? 14.933 8.489 -15.467 1.00 93.06 176 ASP A CA 1
ATOM 1438 C C . ASP A 1 176 ? 14.403 7.208 -14.796 1.00 93.06 176 ASP A C 1
ATOM 1440 O O . ASP A 1 176 ? 13.801 7.263 -13.721 1.00 93.06 176 ASP A O 1
ATOM 1444 N N . CYS A 1 177 ? 14.705 6.033 -15.363 1.00 93.44 177 CYS A N 1
ATOM 1445 C CA . CYS A 1 177 ? 14.346 4.746 -14.762 1.00 93.44 177 CYS A CA 1
ATOM 1446 C C . CYS A 1 177 ? 15.020 4.517 -13.397 1.00 93.44 177 CYS A C 1
ATOM 1448 O O . CYS A 1 177 ? 14.406 3.953 -12.489 1.00 93.44 177 CYS A O 1
ATOM 1450 N N . GLU A 1 178 ? 16.272 4.943 -13.222 1.00 94.69 178 GLU A N 1
ATOM 1451 C CA . GLU A 1 178 ? 16.969 4.871 -11.936 1.00 94.69 178 GLU A CA 1
ATOM 1452 C C . GLU A 1 178 ? 16.311 5.777 -10.889 1.00 94.69 178 GLU A C 1
ATOM 1454 O O . GLU A 1 178 ? 16.130 5.353 -9.744 1.00 94.69 178 GLU A O 1
ATOM 1459 N N . ALA A 1 179 ? 15.896 6.986 -11.272 1.00 93.69 179 ALA A N 1
ATOM 1460 C CA . ALA A 1 179 ? 15.180 7.902 -10.391 1.00 93.69 179 ALA A CA 1
ATOM 1461 C C . ALA A 1 179 ? 13.822 7.326 -9.949 1.00 93.69 179 ALA A C 1
ATOM 1463 O O . ALA A 1 179 ? 13.512 7.322 -8.752 1.00 93.69 179 ALA A O 1
ATOM 1464 N N . GLU A 1 180 ? 13.045 6.766 -10.882 1.00 93.56 180 GLU A N 1
ATOM 1465 C CA . GLU A 1 180 ? 11.787 6.072 -10.577 1.00 93.56 180 GLU A CA 1
ATOM 1466 C C . GLU A 1 180 ? 12.011 4.880 -9.636 1.00 93.56 180 GLU A C 1
ATOM 1468 O O . GLU A 1 180 ? 11.293 4.717 -8.645 1.00 93.56 180 GLU A O 1
ATOM 1473 N N . LEU A 1 181 ? 13.055 4.080 -9.877 1.00 94.31 181 LEU A N 1
ATOM 1474 C CA . LEU A 1 181 ? 13.409 2.951 -9.018 1.00 94.31 181 LEU A CA 1
ATOM 1475 C C . LEU A 1 181 ? 13.731 3.401 -7.587 1.00 94.31 181 LEU A C 1
ATOM 1477 O O . LEU A 1 181 ? 13.289 2.760 -6.629 1.00 94.31 181 LEU A O 1
ATOM 1481 N N . GLN A 1 182 ? 14.483 4.492 -7.416 1.00 95.12 182 GLN A N 1
ATOM 1482 C CA . GLN A 1 182 ? 14.778 5.036 -6.086 1.00 95.12 182 GLN A CA 1
ATOM 1483 C C . GLN A 1 182 ? 13.515 5.550 -5.390 1.00 95.12 182 GLN A C 1
ATOM 1485 O O . GLN A 1 182 ? 13.319 5.290 -4.200 1.00 95.12 182 GLN A O 1
ATOM 1490 N N . GLN A 1 183 ? 12.610 6.197 -6.127 1.00 96.06 183 GLN A N 1
ATOM 1491 C CA . GLN A 1 183 ? 11.325 6.631 -5.583 1.00 96.06 183 GLN A CA 1
ATOM 1492 C C . GLN A 1 183 ? 10.468 5.437 -5.129 1.00 96.06 183 GLN A C 1
ATOM 1494 O O . GLN A 1 183 ? 9.883 5.465 -4.044 1.00 96.06 183 GLN A O 1
ATOM 1499 N N . CYS A 1 184 ? 10.408 4.368 -5.926 1.00 93.38 184 CYS A N 1
ATOM 1500 C CA . CYS A 1 184 ? 9.714 3.134 -5.562 1.00 93.38 184 CYS A CA 1
ATOM 1501 C C . CYS A 1 184 ? 10.322 2.482 -4.314 1.00 93.38 184 CYS A C 1
ATOM 1503 O O . CYS A 1 184 ? 9.578 2.085 -3.417 1.00 93.38 184 CYS A O 1
ATOM 1505 N N . LYS A 1 185 ? 11.656 2.423 -4.204 1.00 95.94 185 LYS A N 1
ATOM 1506 C CA . LYS A 1 185 ? 12.342 1.914 -3.004 1.00 95.94 185 LYS A CA 1
ATOM 1507 C C . LYS A 1 185 ? 11.985 2.720 -1.756 1.00 95.94 185 LYS A C 1
ATOM 1509 O O . LYS A 1 185 ? 11.663 2.124 -0.731 1.00 95.94 185 LYS A O 1
ATOM 1514 N N . ALA A 1 186 ? 11.976 4.050 -1.848 1.00 94.94 186 ALA A N 1
ATOM 1515 C CA . ALA A 1 186 ? 11.587 4.914 -0.736 1.00 94.94 186 ALA A CA 1
ATOM 1516 C C . ALA A 1 186 ? 10.136 4.657 -0.288 1.00 94.94 186 ALA A C 1
ATOM 1518 O O . ALA A 1 186 ? 9.879 4.501 0.905 1.00 94.94 186 ALA A O 1
ATOM 1519 N N . LYS A 1 187 ? 9.199 4.520 -1.240 1.00 96.00 187 LYS A N 1
ATOM 1520 C CA . LYS A 1 187 ? 7.795 4.179 -0.945 1.00 96.00 187 LYS A CA 1
ATOM 1521 C C . LYS A 1 187 ? 7.655 2.812 -0.273 1.00 96.00 187 LYS A C 1
ATOM 1523 O O . LYS A 1 187 ? 6.878 2.678 0.664 1.00 96.00 187 LYS A O 1
ATOM 1528 N N . ILE A 1 188 ? 8.407 1.805 -0.720 1.00 94.88 188 ILE A N 1
ATOM 1529 C CA . ILE A 1 188 ? 8.395 0.468 -0.104 1.00 94.88 188 ILE A CA 1
ATOM 1530 C C . ILE A 1 188 ? 8.893 0.531 1.344 1.00 94.88 188 ILE A C 1
ATOM 1532 O O . ILE A 1 188 ? 8.272 -0.061 2.224 1.00 94.88 188 ILE A O 1
ATOM 1536 N N . LEU A 1 189 ? 9.975 1.269 1.609 1.00 96.25 189 LEU A N 1
ATOM 1537 C CA . LEU A 1 189 ? 10.489 1.448 2.971 1.00 96.25 189 LEU A CA 1
ATOM 1538 C C . LEU A 1 189 ? 9.471 2.151 3.874 1.00 96.25 189 LEU A C 1
ATOM 1540 O O . LEU A 1 189 ? 9.253 1.709 5.001 1.00 96.25 189 LEU A O 1
ATOM 1544 N N . GLN A 1 190 ? 8.808 3.192 3.366 1.00 96.00 190 GLN A N 1
ATOM 1545 C CA . GLN A 1 190 ? 7.745 3.886 4.090 1.00 96.00 190 GLN A CA 1
ATOM 1546 C C . GLN A 1 190 ? 6.578 2.945 4.417 1.00 96.00 190 GLN A C 1
ATOM 1548 O O . GLN A 1 190 ? 6.202 2.821 5.578 1.00 96.00 190 GLN A O 1
ATOM 1553 N N . LEU A 1 191 ? 6.064 2.211 3.426 1.00 95.44 191 LEU A N 1
ATOM 1554 C CA . LEU A 1 191 ? 4.977 1.250 3.637 1.00 95.44 191 LEU A CA 1
ATOM 1555 C C . LEU A 1 191 ? 5.364 0.144 4.627 1.00 95.44 191 LEU A C 1
ATOM 1557 O O . LEU A 1 191 ? 4.540 -0.279 5.432 1.00 95.44 191 LEU A O 1
ATOM 1561 N N . SER A 1 192 ? 6.618 -0.313 4.611 1.00 95.75 192 SER A N 1
ATOM 1562 C CA . SER A 1 192 ? 7.117 -1.293 5.581 1.00 95.75 192 SER A CA 1
ATOM 1563 C C . SER A 1 192 ? 7.122 -0.744 7.012 1.00 95.75 192 SER A C 1
ATOM 1565 O O . SER A 1 192 ? 6.821 -1.481 7.957 1.00 95.75 192 SER A O 1
ATOM 1567 N N . ALA A 1 193 ? 7.460 0.536 7.189 1.00 95.06 193 ALA A N 1
ATOM 1568 C CA . ALA A 1 193 ? 7.392 1.200 8.487 1.00 95.06 193 ALA A CA 1
ATOM 1569 C C . ALA A 1 193 ? 5.934 1.345 8.956 1.00 95.06 193 ALA A C 1
ATOM 1571 O O . ALA A 1 193 ? 5.624 0.984 10.093 1.00 95.06 193 ALA A O 1
ATOM 1572 N N . ASP A 1 194 ? 5.033 1.763 8.063 1.00 92.00 194 ASP A N 1
ATOM 1573 C CA . ASP A 1 194 ? 3.602 1.904 8.355 1.00 92.00 194 ASP A CA 1
ATOM 1574 C C . ASP A 1 194 ? 2.967 0.561 8.751 1.00 92.00 194 ASP A C 1
ATOM 1576 O O . ASP A 1 194 ? 2.232 0.487 9.736 1.00 92.00 194 ASP A O 1
ATOM 1580 N N . ILE A 1 195 ? 3.303 -0.531 8.052 1.00 93.88 195 ILE A N 1
ATOM 1581 C CA . ILE A 1 195 ? 2.853 -1.890 8.400 1.00 93.88 195 ILE A CA 1
ATOM 1582 C C . ILE A 1 195 ? 3.312 -2.271 9.809 1.00 93.88 195 ILE A C 1
ATOM 1584 O O . ILE A 1 195 ? 2.518 -2.771 10.604 1.00 93.88 195 ILE A O 1
ATOM 1588 N N . THR A 1 196 ? 4.576 -1.998 10.140 1.00 95.62 196 THR A N 1
ATOM 1589 C CA . THR A 1 196 ? 5.139 -2.315 11.461 1.00 95.62 196 THR A CA 1
ATOM 1590 C C . THR A 1 196 ? 4.427 -1.536 12.573 1.00 95.62 196 THR A C 1
ATOM 1592 O O . THR A 1 196 ? 4.149 -2.086 13.642 1.00 95.62 196 THR A O 1
ATOM 1595 N N . LEU A 1 197 ? 4.088 -0.268 12.320 1.00 95.75 197 LEU A N 1
ATOM 1596 C CA . LEU A 1 197 ? 3.325 0.567 13.245 1.00 95.75 197 LEU A CA 1
ATOM 1597 C C . LEU A 1 197 ? 1.891 0.054 13.431 1.00 95.75 197 LEU A C 1
ATOM 1599 O O . LEU A 1 197 ? 1.424 -0.073 14.561 1.00 95.75 197 LEU A O 1
ATOM 1603 N N . VAL A 1 198 ? 1.198 -0.283 12.345 1.00 95.31 198 VAL A N 1
ATOM 1604 C CA . VAL A 1 198 ? -0.165 -0.831 12.418 1.00 95.31 198 VAL A CA 1
ATOM 1605 C C . VAL A 1 198 ? -0.176 -2.167 13.162 1.00 95.31 198 VAL A C 1
ATOM 1607 O O . VAL A 1 198 ? -1.077 -2.425 13.961 1.00 95.31 198 VAL A O 1
ATOM 1610 N N . ASP A 1 199 ? 0.838 -3.011 12.969 1.00 94.12 199 ASP A N 1
ATOM 1611 C CA . ASP A 1 199 ? 0.939 -4.283 13.682 1.00 94.12 199 ASP A CA 1
ATOM 1612 C C . ASP A 1 199 ? 1.175 -4.114 15.188 1.00 94.12 199 ASP A C 1
ATOM 1614 O O . ASP A 1 199 ? 0.627 -4.890 15.978 1.00 94.12 199 ASP A O 1
ATOM 1618 N N . SER A 1 200 ? 1.944 -3.107 15.612 1.00 94.94 200 SER A N 1
ATOM 1619 C CA . SER A 1 200 ? 2.121 -2.816 17.041 1.00 94.94 200 SER A CA 1
ATOM 1620 C C . SER A 1 200 ? 0.828 -2.290 17.671 1.00 94.94 200 SER A C 1
ATOM 1622 O O . SER A 1 200 ? 0.421 -2.777 18.727 1.00 94.94 200 SER A O 1
ATOM 1624 N N . GLN A 1 201 ? 0.109 -1.401 16.977 1.00 96.00 201 GLN A N 1
ATOM 1625 C CA . GLN A 1 201 ? -1.210 -0.916 17.399 1.00 96.00 201 GLN A CA 1
ATOM 1626 C C . GLN A 1 201 ? -2.235 -2.054 17.492 1.00 96.00 201 GLN A C 1
ATOM 1628 O O . GLN A 1 201 ? -2.984 -2.141 18.464 1.00 96.00 201 GLN A O 1
ATOM 1633 N N . ARG A 1 202 ? -2.242 -2.971 16.517 1.00 95.31 202 ARG A N 1
ATOM 1634 C CA . ARG A 1 202 ? -3.111 -4.155 16.518 1.00 95.31 202 ARG A CA 1
ATOM 1635 C C . ARG A 1 202 ? -2.840 -5.064 17.716 1.00 95.31 202 ARG A C 1
ATOM 1637 O O . ARG A 1 202 ? -3.789 -5.596 18.289 1.00 95.31 202 ARG A O 1
ATOM 1644 N N . LYS A 1 203 ? -1.571 -5.262 18.092 1.00 97.38 203 LYS A N 1
ATOM 1645 C CA . LYS A 1 203 ? -1.200 -6.049 19.281 1.00 97.38 203 LYS A CA 1
ATOM 1646 C C . LYS A 1 203 ? -1.689 -5.382 20.566 1.00 97.38 203 LYS A C 1
ATOM 1648 O O . LYS A 1 203 ? -2.377 -6.044 21.335 1.00 97.38 203 LYS A O 1
ATOM 1653 N N . ALA A 1 204 ? -1.445 -4.081 20.727 1.00 95.31 204 ALA A N 1
ATOM 1654 C CA . ALA A 1 204 ? -1.912 -3.327 21.890 1.00 95.31 204 ALA A CA 1
ATOM 1655 C C . ALA A 1 204 ? -3.446 -3.368 22.026 1.00 95.31 204 ALA A C 1
ATOM 1657 O O . ALA A 1 204 ? -3.973 -3.647 23.096 1.00 95.31 204 ALA A O 1
ATOM 1658 N N . LEU A 1 205 ? -4.182 -3.181 20.924 1.00 94.94 205 LEU A N 1
ATOM 1659 C CA . LEU A 1 205 ? -5.646 -3.301 20.922 1.00 94.94 205 LEU A CA 1
ATOM 1660 C C . LEU A 1 205 ? -6.129 -4.715 21.267 1.00 94.94 205 LEU A C 1
ATOM 1662 O O . LEU A 1 205 ? -7.172 -4.887 21.888 1.00 94.94 205 LEU A O 1
ATOM 1666 N N . LYS A 1 206 ? -5.391 -5.752 20.865 1.00 97.38 206 LYS A N 1
ATOM 1667 C CA . LYS A 1 206 ? -5.733 -7.131 21.224 1.00 97.38 206 LYS A CA 1
ATOM 1668 C C . LYS A 1 206 ? -5.550 -7.383 22.723 1.00 97.38 206 LYS A C 1
ATOM 1670 O O . LYS A 1 206 ? -6.360 -8.091 23.315 1.00 97.38 206 LYS A O 1
ATOM 1675 N N . GLU A 1 207 ? -4.507 -6.818 23.323 1.00 96.94 207 GLU A N 1
ATOM 1676 C CA . GLU A 1 207 ? -4.261 -6.894 24.766 1.00 96.94 207 GLU A CA 1
ATOM 1677 C C . GLU A 1 207 ? -5.374 -6.194 25.551 1.00 96.94 207 GLU A C 1
ATOM 1679 O O . GLU A 1 207 ? -5.969 -6.821 26.425 1.00 96.94 207 GLU A O 1
ATOM 1684 N N . THR A 1 208 ? -5.763 -4.974 25.165 1.00 96.88 208 THR A N 1
ATOM 1685 C CA . THR A 1 208 ? -6.864 -4.259 25.836 1.00 96.88 208 THR A CA 1
ATOM 1686 C C . THR A 1 208 ? -8.201 -4.987 25.705 1.00 96.88 208 THR A C 1
ATOM 1688 O O . THR A 1 208 ? -8.960 -5.066 26.668 1.00 96.88 208 THR A O 1
ATOM 1691 N N . VAL A 1 209 ? -8.496 -5.585 24.546 1.00 95.88 209 VAL A N 1
ATOM 1692 C CA . VAL A 1 209 ? -9.695 -6.422 24.370 1.00 95.88 209 VAL A CA 1
ATOM 1693 C C . VAL A 1 209 ? -9.665 -7.637 25.297 1.00 95.88 209 VAL A C 1
ATOM 1695 O O . VAL A 1 209 ? -10.688 -7.979 25.888 1.00 95.88 209 VAL A O 1
ATOM 1698 N N . ASN A 1 210 ? -8.512 -8.288 25.459 1.00 97.25 210 ASN A N 1
ATOM 1699 C CA . ASN A 1 210 ? -8.385 -9.415 26.380 1.00 97.25 210 ASN A CA 1
ATOM 1700 C C . ASN A 1 210 ? -8.603 -8.986 27.839 1.00 97.25 210 ASN A C 1
ATOM 1702 O O . ASN A 1 210 ? -9.312 -9.679 28.565 1.00 97.25 210 ASN A O 1
ATOM 1706 N N . GLU A 1 211 ? -8.048 -7.847 28.257 1.00 97.56 211 GLU A N 1
ATOM 1707 C CA . GLU A 1 211 ? -8.263 -7.285 29.598 1.00 97.56 211 GLU A CA 1
ATOM 1708 C C . GLU A 1 211 ? -9.741 -6.971 29.854 1.00 97.56 211 GLU A C 1
ATOM 1710 O O . GLU A 1 211 ? -10.290 -7.357 30.887 1.00 97.56 211 GLU A O 1
ATOM 1715 N N . LEU A 1 212 ? -10.412 -6.338 28.888 1.00 96.12 212 LEU A N 1
ATOM 1716 C CA . LEU A 1 212 ? -11.842 -6.046 28.979 1.00 96.12 212 LEU A CA 1
ATOM 1717 C C . LEU A 1 212 ? -12.682 -7.324 29.049 1.00 96.12 212 LEU A C 1
ATOM 1719 O O . LEU A 1 212 ? -13.616 -7.383 29.841 1.00 96.12 212 LEU A O 1
ATOM 1723 N N . ASN A 1 213 ? -12.339 -8.364 28.285 1.00 97.19 213 ASN A N 1
ATOM 1724 C CA . ASN A 1 213 ? -13.034 -9.652 28.357 1.00 97.19 213 ASN A CA 1
ATOM 1725 C C . ASN A 1 213 ? -12.883 -10.317 29.734 1.00 97.19 213 ASN A C 1
ATOM 1727 O O . ASN A 1 213 ? -13.839 -10.908 30.236 1.00 97.19 213 ASN A O 1
ATOM 1731 N N . ILE A 1 214 ? -11.706 -10.206 30.361 1.00 97.69 214 ILE A N 1
ATOM 1732 C CA . ILE A 1 214 ? -11.487 -10.699 31.728 1.00 97.69 214 ILE A CA 1
ATOM 1733 C C . ILE A 1 214 ? -12.361 -9.922 32.722 1.00 97.69 214 ILE A C 1
ATOM 1735 O O . ILE A 1 214 ? -12.989 -10.536 33.587 1.00 97.69 214 ILE A O 1
ATOM 1739 N N . GLU A 1 215 ? -12.446 -8.595 32.596 1.00 97.56 215 GLU A N 1
ATOM 1740 C CA . GLU A 1 215 ? -13.288 -7.779 33.480 1.00 97.56 215 GLU A CA 1
ATOM 1741 C C . GLU A 1 215 ? -14.783 -8.047 33.265 1.00 97.56 215 GLU A C 1
ATOM 1743 O O . GLU A 1 215 ? -15.524 -8.143 34.242 1.00 97.56 215 GLU A O 1
ATOM 1748 N N . ILE A 1 216 ? -15.228 -8.249 32.020 1.00 94.94 216 ILE A N 1
ATOM 1749 C CA . ILE A 1 216 ? -16.605 -8.661 31.711 1.00 94.94 216 ILE A CA 1
ATOM 1750 C C . ILE A 1 216 ? -16.928 -9.975 32.424 1.00 94.94 216 ILE A C 1
ATOM 1752 O O . ILE A 1 216 ? -17.882 -10.017 33.196 1.00 94.94 216 ILE A O 1
ATOM 1756 N N . ALA A 1 217 ? -16.092 -11.006 32.269 1.00 97.75 217 ALA A N 1
ATOM 1757 C CA . ALA A 1 217 ? -16.305 -12.294 32.931 1.00 97.75 217 ALA A CA 1
ATOM 1758 C C . ALA A 1 217 ? -16.334 -12.166 34.468 1.00 97.75 217 ALA A C 1
ATOM 1760 O O . ALA A 1 217 ? -17.117 -12.831 35.153 1.00 97.75 217 ALA A O 1
ATOM 1761 N N . ARG A 1 218 ? -15.505 -11.277 35.036 1.00 98.44 218 ARG A N 1
ATOM 1762 C CA . ARG A 1 218 ? -15.507 -10.976 36.475 1.00 98.44 218 ARG A CA 1
ATOM 1763 C C . ARG A 1 218 ? -16.819 -10.327 36.918 1.00 98.44 218 ARG A C 1
ATOM 1765 O O . ARG A 1 218 ? -17.372 -10.710 37.949 1.00 98.44 218 ARG A O 1
ATOM 1772 N N . LEU A 1 219 ? -17.310 -9.344 36.166 1.00 96.94 219 LEU A N 1
ATOM 1773 C CA . LEU A 1 219 ? -18.564 -8.651 36.460 1.00 96.94 219 LEU A CA 1
ATOM 1774 C C . LEU A 1 219 ? -19.776 -9.574 36.299 1.00 96.94 219 LEU A C 1
ATOM 1776 O O . LEU A 1 219 ? -20.655 -9.551 37.155 1.00 96.94 219 LEU A O 1
ATOM 1780 N N . GLU A 1 220 ? -19.797 -10.425 35.275 1.00 97.94 220 GLU A N 1
ATOM 1781 C CA . GLU A 1 220 ? -20.836 -11.442 35.071 1.00 97.94 220 GLU A CA 1
ATOM 1782 C C . GLU A 1 220 ? -20.908 -12.431 36.246 1.00 97.94 220 GLU A C 1
ATOM 1784 O O . GLU A 1 220 ? -21.991 -12.721 36.760 1.00 97.94 220 GLU A O 1
ATOM 1789 N N . SER A 1 221 ? -19.753 -12.887 36.742 1.00 97.62 221 SER A N 1
ATOM 1790 C CA . SER A 1 221 ? -19.674 -13.729 37.943 1.00 97.62 221 SER A CA 1
ATOM 1791 C C . SER A 1 221 ? -20.212 -13.016 39.193 1.00 97.62 221 SER A C 1
ATOM 1793 O O . SER A 1 221 ? -21.009 -13.583 39.943 1.00 97.62 221 SER A O 1
ATOM 1795 N N . ASN A 1 222 ? -19.860 -11.738 39.388 1.00 97.94 222 ASN A N 1
ATOM 1796 C CA . ASN A 1 222 ? -20.388 -10.936 40.496 1.00 97.94 222 ASN A CA 1
ATOM 1797 C C . ASN A 1 222 ? -21.911 -10.755 40.415 1.00 97.94 222 ASN A C 1
ATOM 1799 O O . ASN A 1 222 ? -22.579 -10.812 41.445 1.00 97.94 222 ASN A O 1
ATOM 1803 N N . ILE A 1 223 ? -22.463 -10.531 39.217 1.00 96.69 223 ILE A N 1
ATOM 1804 C CA . ILE A 1 223 ? -23.915 -10.423 39.012 1.00 96.69 223 ILE A CA 1
ATOM 1805 C C . ILE A 1 223 ? -24.589 -11.734 39.408 1.00 96.69 223 ILE A C 1
ATOM 1807 O O . ILE A 1 223 ? -25.511 -11.708 40.216 1.00 96.69 223 ILE A O 1
ATOM 1811 N N . THR A 1 224 ? -24.070 -12.862 38.921 1.00 97.38 224 THR A N 1
ATOM 1812 C CA . THR A 1 224 ? -24.614 -14.194 39.222 1.00 97.38 224 THR A CA 1
ATOM 1813 C C . THR A 1 224 ? -24.634 -14.445 40.735 1.00 97.38 224 THR A C 1
ATOM 1815 O O . THR A 1 224 ? -25.664 -14.808 41.297 1.00 97.38 224 THR A O 1
ATOM 1818 N N . TYR A 1 225 ? -23.532 -14.145 41.432 1.00 98.06 225 TYR A N 1
ATOM 1819 C CA . TYR A 1 225 ? -23.455 -14.250 42.893 1.00 98.06 225 TYR A CA 1
ATOM 1820 C C . TYR A 1 225 ? -24.489 -13.366 43.616 1.00 98.06 225 TYR A C 1
ATOM 1822 O O . TYR A 1 225 ? -25.136 -13.799 44.573 1.00 98.06 225 TYR A O 1
ATOM 1830 N N . LEU A 1 226 ? -24.660 -12.116 43.176 1.00 97.75 226 LEU A N 1
ATOM 1831 C CA . LEU A 1 226 ? -25.631 -11.197 43.775 1.00 97.75 226 LEU A CA 1
ATOM 1832 C C . LEU A 1 226 ? -27.078 -11.636 43.523 1.00 97.75 226 LEU A C 1
ATOM 1834 O O . LEU A 1 226 ? -27.931 -11.443 44.390 1.00 97.75 226 LEU A O 1
ATOM 1838 N N . GLU A 1 227 ? -27.366 -12.229 42.365 1.00 97.00 227 GLU A N 1
ATOM 1839 C CA . GLU A 1 227 ? -28.674 -12.808 42.061 1.00 97.00 227 GLU A CA 1
ATOM 1840 C C . GLU A 1 227 ? -28.984 -14.004 42.967 1.00 97.00 227 GLU A C 1
ATOM 1842 O O . GLU A 1 227 ? -30.074 -14.059 43.540 1.00 97.00 227 GLU A O 1
ATOM 1847 N N . GLU A 1 228 ? -28.016 -14.897 43.190 1.00 97.81 228 GLU A N 1
ATOM 1848 C CA . GLU A 1 228 ? -28.157 -16.035 44.107 1.00 97.81 228 GLU A CA 1
ATOM 1849 C C . GLU A 1 228 ? -28.417 -15.590 45.557 1.00 97.81 228 GLU A C 1
ATOM 1851 O O . GLU A 1 228 ? -29.328 -16.100 46.222 1.00 97.81 228 GLU A O 1
ATOM 1856 N N . GLU A 1 229 ? -27.663 -14.605 46.060 1.00 97.88 229 GLU A N 1
ATOM 1857 C CA . GLU A 1 229 ? -27.876 -14.057 47.407 1.00 97.88 229 GLU A CA 1
ATOM 1858 C C . GLU A 1 229 ? -29.209 -13.297 47.517 1.00 97.88 229 GLU A C 1
ATOM 1860 O O . GLU A 1 229 ? -29.896 -13.404 48.540 1.00 97.88 229 GLU A O 1
ATOM 1865 N N . ARG A 1 230 ? -29.648 -12.601 46.455 1.00 97.25 230 ARG A N 1
ATOM 1866 C CA . ARG A 1 230 ? -30.988 -11.993 46.393 1.00 97.25 230 ARG A CA 1
ATOM 1867 C C . ARG A 1 230 ? -32.077 -13.057 46.511 1.00 97.25 230 ARG A C 1
ATOM 1869 O O . ARG A 1 230 ? -32.980 -12.905 47.330 1.00 97.25 230 ARG A O 1
ATOM 1876 N N . GLU A 1 231 ? -32.002 -14.133 45.729 1.00 98.06 231 GLU A N 1
ATOM 1877 C CA . GLU A 1 231 ? -32.991 -15.219 45.760 1.00 98.06 231 GLU A CA 1
ATOM 1878 C C . GLU A 1 231 ? -33.027 -15.949 47.104 1.00 98.06 231 GLU A C 1
ATOM 1880 O O . GLU A 1 231 ? -34.090 -16.356 47.583 1.00 98.06 231 GLU A O 1
ATOM 1885 N N . LYS A 1 232 ? -31.869 -16.135 47.738 1.00 98.38 232 LYS A N 1
ATOM 1886 C CA . LYS A 1 232 ? -31.776 -16.698 49.087 1.00 98.38 232 LYS A CA 1
ATOM 1887 C C . LYS A 1 232 ? -32.438 -15.787 50.121 1.00 98.38 232 LYS A C 1
ATOM 1889 O O . LYS A 1 232 ? -33.302 -16.254 50.859 1.00 98.38 232 LYS A O 1
ATOM 1894 N N . SER A 1 233 ? -32.118 -14.493 50.106 1.00 96.88 233 SER A N 1
ATOM 1895 C CA . SER A 1 233 ? -32.747 -13.492 50.977 1.00 96.88 233 SER A CA 1
ATOM 1896 C C . SER A 1 233 ? -34.267 -13.425 50.775 1.00 96.88 233 SER A C 1
ATOM 1898 O O . SER A 1 233 ? -35.031 -13.393 51.740 1.00 96.88 233 SER A O 1
ATOM 1900 N N . GLU A 1 234 ? -34.740 -13.500 49.527 1.00 98.06 234 GLU A N 1
ATOM 1901 C CA . GLU A 1 234 ? -36.172 -13.525 49.215 1.00 98.06 234 GLU A CA 1
ATOM 1902 C C . GLU A 1 234 ? -36.868 -14.781 49.771 1.00 98.06 234 GLU A C 1
ATOM 1904 O O . GLU A 1 234 ? -37.972 -14.692 50.316 1.00 98.06 234 GLU A O 1
ATOM 1909 N N . ARG A 1 235 ? -36.225 -15.955 49.684 1.00 98.12 235 ARG A N 1
ATOM 1910 C CA . ARG A 1 235 ? -36.730 -17.195 50.299 1.00 98.12 235 ARG A CA 1
ATOM 1911 C C . ARG A 1 235 ? -36.806 -17.087 51.821 1.00 98.12 235 ARG A C 1
ATOM 1913 O O . ARG A 1 235 ? -37.821 -17.479 52.404 1.00 98.12 235 ARG A O 1
ATOM 1920 N N . ASP A 1 236 ? -35.779 -16.527 52.453 1.00 97.81 236 ASP A N 1
ATOM 1921 C CA . ASP A 1 236 ? -35.739 -16.322 53.903 1.00 97.81 236 ASP A CA 1
ATOM 1922 C C . ASP A 1 236 ? -36.841 -15.353 54.362 1.00 97.81 236 ASP A C 1
ATOM 1924 O O . ASP A 1 236 ? -37.560 -15.638 55.326 1.00 97.81 236 ASP A O 1
ATOM 1928 N N . LEU A 1 237 ? -37.055 -14.259 53.622 1.00 97.25 237 LEU A N 1
ATOM 1929 C CA . LEU A 1 237 ? -38.142 -13.305 53.859 1.00 97.25 237 LEU A CA 1
ATOM 1930 C C . LEU A 1 237 ? -39.522 -13.953 53.715 1.00 97.25 237 LEU A C 1
ATOM 1932 O O . LEU A 1 237 ? -40.355 -13.800 54.608 1.00 97.25 237 LEU A O 1
ATOM 1936 N N . LYS A 1 238 ? -39.767 -14.725 52.647 1.00 97.94 238 LYS A N 1
ATOM 1937 C CA . LYS A 1 238 ? -41.034 -15.462 52.464 1.00 97.94 238 LYS A CA 1
ATOM 1938 C C . LYS A 1 238 ? -41.297 -16.432 53.618 1.00 97.94 238 LYS A C 1
ATOM 1940 O O . LYS A 1 238 ? -42.411 -16.485 54.137 1.00 97.94 238 LYS A O 1
ATOM 1945 N N . SER A 1 239 ? -40.270 -17.158 54.067 1.00 97.88 239 SER A N 1
ATOM 1946 C CA . SER A 1 239 ? -40.357 -18.055 55.228 1.00 97.88 239 SER A CA 1
ATOM 1947 C C . SER A 1 239 ? -40.695 -17.300 56.519 1.00 97.88 239 SER A C 1
ATOM 1949 O O . SER A 1 239 ? -41.535 -17.741 57.307 1.00 97.88 239 SER A O 1
ATOM 1951 N N . PHE A 1 240 ? -40.073 -16.139 56.739 1.00 97.56 240 PHE A N 1
ATOM 1952 C CA . PHE A 1 240 ? -40.347 -15.296 57.900 1.00 97.56 240 PHE A CA 1
ATOM 1953 C C . PHE A 1 240 ? -41.773 -14.728 57.890 1.00 97.56 240 PHE A C 1
ATOM 1955 O O . PHE A 1 240 ? -42.466 -14.819 58.906 1.00 97.56 240 PHE A O 1
ATOM 1962 N N . ILE A 1 241 ? -42.232 -14.218 56.743 1.00 97.56 241 ILE A N 1
ATOM 1963 C CA . ILE A 1 241 ? -43.606 -13.733 56.550 1.00 97.56 241 ILE A CA 1
ATOM 1964 C C . ILE A 1 241 ? -44.607 -14.850 56.858 1.00 97.56 241 ILE A C 1
ATOM 1966 O O . ILE A 1 241 ? -45.480 -14.651 57.698 1.00 97.56 241 ILE A O 1
ATOM 1970 N N . GLY A 1 242 ? -44.421 -16.053 56.305 1.00 97.81 242 GLY A N 1
ATOM 1971 C CA . GLY A 1 242 ? -45.315 -17.185 56.577 1.00 97.81 242 GLY A CA 1
ATOM 1972 C C . GLY A 1 242 ? -45.399 -17.550 58.068 1.00 97.81 242 GLY A C 1
ATOM 1973 O O . GLY A 1 242 ? -46.475 -17.852 58.584 1.00 97.81 242 GLY A O 1
ATOM 1974 N N . LYS A 1 243 ? -44.288 -17.459 58.816 1.00 97.94 243 LYS A N 1
ATOM 1975 C CA . LYS A 1 243 ? -44.300 -17.654 60.282 1.00 97.94 243 LYS A CA 1
ATOM 1976 C C . LYS A 1 243 ? -45.100 -16.569 61.007 1.00 97.94 243 LYS A C 1
ATOM 1978 O O . LYS A 1 243 ? -45.772 -16.878 61.994 1.00 97.94 243 LYS A O 1
ATOM 1983 N N . LEU A 1 244 ? -45.012 -15.313 60.565 1.00 96.75 244 LEU A N 1
ATOM 1984 C CA . LEU A 1 244 ? -45.790 -14.210 61.134 1.00 96.75 244 LEU A CA 1
ATOM 1985 C C . LEU A 1 244 ? -47.279 -14.343 60.812 1.00 96.75 244 LEU A C 1
ATOM 1987 O O . LEU A 1 244 ? -48.095 -14.187 61.716 1.00 96.75 244 LEU A O 1
ATOM 1991 N N . GLU A 1 245 ? -47.630 -14.703 59.580 1.00 97.88 245 GLU A N 1
ATOM 1992 C CA . GLU A 1 245 ? -49.013 -14.952 59.160 1.00 97.88 245 GLU A CA 1
ATOM 1993 C C . GLU A 1 245 ? -49.650 -16.087 59.971 1.00 97.88 245 GLU A C 1
ATOM 1995 O O . GLU A 1 245 ? -50.753 -15.929 60.492 1.00 97.88 245 GLU A O 1
ATOM 2000 N N . MET A 1 246 ? -48.927 -17.193 60.186 1.00 97.56 246 MET A N 1
ATOM 2001 C CA . MET A 1 246 ? -49.385 -18.296 61.041 1.00 97.56 246 MET A CA 1
ATOM 2002 C C . MET A 1 246 ? -49.647 -17.851 62.488 1.00 97.56 246 MET A C 1
ATOM 2004 O O . MET A 1 246 ? -50.655 -18.237 63.085 1.00 97.56 246 MET A O 1
ATOM 2008 N N . LYS A 1 247 ? -48.768 -17.017 63.064 1.00 97.25 247 LYS A N 1
ATOM 2009 C CA . LYS A 1 247 ? -48.974 -16.451 64.410 1.00 97.25 247 LYS A CA 1
ATOM 2010 C C . LYS A 1 247 ? -50.167 -15.499 64.449 1.00 97.25 247 LYS A C 1
ATOM 2012 O O . LYS A 1 247 ? -50.994 -15.617 65.350 1.00 97.25 247 LYS A O 1
ATOM 2017 N N . ALA A 1 248 ? -50.278 -14.599 63.474 1.00 96.50 248 ALA A N 1
ATOM 2018 C CA . ALA A 1 248 ? -51.387 -13.657 63.369 1.00 96.50 248 ALA A CA 1
ATOM 2019 C C . ALA A 1 248 ? -52.728 -14.394 63.246 1.00 96.50 248 ALA A C 1
ATOM 2021 O O . ALA A 1 248 ? -53.679 -14.066 63.954 1.00 96.50 248 ALA A O 1
ATOM 2022 N N . GLN A 1 249 ? -52.786 -15.453 62.433 1.00 97.25 249 GLN A N 1
ATOM 2023 C CA . GLN A 1 249 ? -53.971 -16.297 62.313 1.00 97.25 249 GLN A CA 1
ATOM 2024 C C . GLN A 1 249 ? -54.290 -17.028 63.626 1.00 97.25 249 GLN A C 1
ATOM 2026 O O . GLN A 1 249 ? -55.452 -17.103 64.020 1.00 97.25 249 GLN A O 1
ATOM 2031 N N . SER A 1 250 ? -53.277 -17.527 64.343 1.00 97.62 250 SER A N 1
ATOM 2032 C CA . SER A 1 250 ? -53.474 -18.133 65.666 1.00 97.62 250 SER A CA 1
ATOM 2033 C C . SER A 1 250 ? -54.038 -17.139 66.683 1.00 97.62 250 SER A C 1
ATOM 2035 O O . SER A 1 250 ? -54.920 -17.508 67.458 1.00 97.62 250 SER A O 1
ATOM 2037 N N . TRP A 1 251 ? -53.545 -15.898 66.706 1.00 97.62 251 TRP A N 1
ATOM 2038 C CA . TRP A 1 251 ? -54.067 -14.850 67.585 1.00 97.62 251 TRP A CA 1
ATOM 2039 C C . TRP A 1 251 ? -55.485 -14.449 67.211 1.00 97.62 251 TRP A C 1
ATOM 2041 O O . TRP A 1 251 ? -56.318 -14.329 68.101 1.00 97.62 251 TRP A O 1
ATOM 2051 N N . LYS A 1 252 ? -55.784 -14.330 65.914 1.00 97.56 252 LYS A N 1
ATOM 2052 C CA . LYS A 1 252 ? -57.144 -14.084 65.428 1.00 97.56 252 LYS A CA 1
ATOM 2053 C C . LYS A 1 252 ? -58.109 -15.171 65.901 1.00 97.56 252 LYS A C 1
ATOM 2055 O O . LYS A 1 252 ? -59.125 -14.856 66.502 1.00 97.56 252 LYS A O 1
ATOM 2060 N N . ASN A 1 253 ? -57.748 -16.444 65.735 1.00 96.69 253 ASN A N 1
ATOM 2061 C CA . ASN A 1 253 ? -58.571 -17.562 66.203 1.00 96.69 253 ASN A CA 1
ATOM 2062 C C . ASN A 1 253 ? -58.783 -17.534 67.731 1.00 96.69 253 ASN A C 1
ATOM 2064 O O . ASN A 1 253 ? -59.862 -17.874 68.216 1.00 96.69 253 ASN A O 1
ATOM 2068 N N . MET A 1 254 ? -57.755 -17.150 68.498 1.00 96.44 254 MET A N 1
ATOM 2069 C CA . MET A 1 254 ? -57.832 -17.036 69.958 1.00 96.44 254 MET A CA 1
ATOM 2070 C C . MET A 1 254 ? -58.720 -15.865 70.392 1.00 96.44 254 MET A C 1
ATOM 2072 O O . MET A 1 254 ? -59.512 -16.016 71.322 1.00 96.44 254 MET A O 1
ATOM 2076 N N . LEU A 1 255 ? -58.615 -14.729 69.699 1.00 94.81 255 LEU A N 1
ATOM 2077 C CA . LEU A 1 255 ? -59.459 -13.558 69.907 1.00 94.81 255 LEU A CA 1
ATOM 2078 C C . LEU A 1 255 ? -60.920 -13.891 69.592 1.00 94.81 255 LEU A C 1
ATOM 2080 O O . LEU A 1 255 ? -61.765 -13.721 70.460 1.00 94.81 255 LEU A O 1
ATOM 2084 N N . ASP A 1 256 ? -61.196 -14.513 68.442 1.00 96.19 256 ASP A N 1
ATOM 2085 C CA . ASP A 1 256 ? -62.541 -14.963 68.058 1.00 96.19 256 ASP A CA 1
ATOM 2086 C C . ASP A 1 256 ? -63.140 -15.938 69.093 1.00 96.19 256 ASP A C 1
ATOM 2088 O O . ASP A 1 256 ? -64.342 -15.920 69.374 1.00 96.19 256 ASP A O 1
ATOM 2092 N N . ALA A 1 257 ? -62.320 -16.825 69.669 1.00 95.69 257 ALA A N 1
ATOM 2093 C CA . ALA A 1 257 ? -62.754 -17.732 70.730 1.00 95.69 257 ALA A CA 1
ATOM 2094 C C . ALA A 1 257 ? -63.094 -16.980 72.027 1.00 95.69 257 ALA A C 1
ATOM 2096 O O . ALA A 1 257 ? -64.103 -17.292 72.665 1.00 95.69 257 ALA A O 1
ATOM 2097 N N . LYS A 1 258 ? -62.283 -15.980 72.395 1.00 94.50 258 LYS A N 1
ATOM 2098 C CA . LYS A 1 258 ? -62.522 -15.127 73.564 1.00 94.50 258 LYS A CA 1
ATOM 2099 C C . LYS A 1 258 ? -63.733 -14.221 73.380 1.00 94.50 258 LYS A C 1
ATOM 2101 O O . LYS A 1 258 ? -64.545 -14.141 74.294 1.00 94.50 258 LYS A O 1
ATOM 2106 N N . ASP A 1 259 ? -63.938 -13.651 72.199 1.00 95.25 259 ASP A N 1
ATOM 2107 C CA . ASP A 1 259 ? -65.128 -12.859 71.880 1.00 95.25 259 ASP A CA 1
ATOM 2108 C C . ASP A 1 259 ? -66.404 -13.699 71.985 1.00 95.25 259 ASP A C 1
ATOM 2110 O O . ASP A 1 259 ? -67.402 -13.256 72.555 1.00 95.25 259 ASP A O 1
ATOM 2114 N N . LYS A 1 260 ? -66.369 -14.960 71.533 1.00 94.69 260 LYS A N 1
ATOM 2115 C CA . LYS A 1 260 ? -67.478 -15.908 71.736 1.00 94.69 260 LYS A CA 1
ATOM 2116 C C . LYS A 1 260 ? -67.730 -16.214 73.214 1.00 94.69 260 LYS A C 1
ATOM 2118 O O . LYS A 1 260 ? -68.883 -16.385 73.603 1.00 94.69 260 LYS A O 1
ATOM 2123 N N . GLU A 1 261 ? -66.688 -16.324 74.033 1.00 92.62 261 GLU A N 1
ATOM 2124 C CA . GLU A 1 261 ? -66.805 -16.535 75.483 1.00 92.62 261 GLU A CA 1
ATOM 2125 C C . GLU A 1 261 ? -67.409 -15.305 76.177 1.00 92.62 261 GLU A C 1
ATOM 2127 O O . GLU A 1 261 ? -68.363 -15.438 76.942 1.00 92.62 261 GLU A O 1
ATOM 2132 N N . VAL A 1 262 ? -66.936 -14.105 75.833 1.00 91.25 262 VAL A N 1
ATOM 2133 C CA . VAL A 1 262 ? -67.477 -12.831 76.326 1.00 91.25 262 VAL A CA 1
ATOM 2134 C C . VAL A 1 262 ? -68.936 -12.659 75.919 1.00 91.25 262 VAL A C 1
ATOM 2136 O O . VAL A 1 262 ? -69.749 -12.293 76.761 1.00 91.25 262 VAL A O 1
ATOM 2139 N N . LEU A 1 263 ? -69.301 -12.959 74.670 1.00 91.88 263 LEU A N 1
ATOM 2140 C CA . LEU A 1 263 ? -70.695 -12.924 74.212 1.00 91.88 263 LEU A CA 1
ATOM 2141 C C . LEU A 1 263 ? -71.588 -13.866 75.025 1.00 91.88 263 LEU A C 1
ATOM 2143 O O . LEU A 1 263 ? -72.690 -13.481 75.405 1.00 91.88 263 LEU A O 1
ATOM 2147 N N . LYS A 1 264 ? -71.114 -15.077 75.345 1.00 89.75 264 LYS A N 1
ATOM 2148 C CA . LYS A 1 264 ? -71.849 -16.007 76.217 1.00 89.75 264 LYS A CA 1
ATOM 2149 C C . LYS A 1 264 ? -72.004 -15.453 77.631 1.00 89.75 264 LYS A C 1
ATOM 2151 O O . LYS A 1 264 ? -73.100 -15.517 78.177 1.00 89.75 264 LYS A O 1
ATOM 2156 N N . LEU A 1 265 ? -70.938 -14.906 78.216 1.00 86.69 265 LEU A N 1
ATOM 2157 C CA . LEU A 1 265 ? -70.975 -14.306 79.553 1.00 86.69 265 LEU A CA 1
ATOM 2158 C C . LEU A 1 265 ? -71.902 -13.087 79.602 1.00 86.69 265 LEU A C 1
ATOM 2160 O O . LEU A 1 265 ? -72.697 -12.980 80.529 1.00 86.69 265 LEU A O 1
ATOM 2164 N N . ARG A 1 266 ? -71.870 -12.222 78.581 1.00 84.75 266 ARG A N 1
ATOM 2165 C CA . ARG A 1 266 ? -72.815 -11.105 78.428 1.00 84.75 266 ARG A CA 1
ATOM 2166 C C . ARG A 1 266 ? -74.252 -11.598 78.315 1.00 84.75 266 ARG A C 1
ATOM 2168 O O . ARG A 1 266 ? -75.093 -11.110 79.050 1.00 84.75 266 ARG A O 1
ATOM 2175 N N . ALA A 1 267 ? -74.516 -12.618 77.498 1.00 80.75 267 ALA A N 1
ATOM 2176 C CA . ALA A 1 267 ? -75.848 -13.214 77.388 1.00 80.75 267 ALA A CA 1
ATOM 2177 C C . ALA A 1 267 ? -76.320 -13.892 78.694 1.00 80.75 267 ALA A C 1
ATOM 2179 O O . ALA A 1 267 ? -77.521 -14.028 78.919 1.00 80.75 267 ALA A O 1
ATOM 2180 N N . HIS A 1 268 ? -75.401 -14.342 79.557 1.00 75.94 268 HIS A N 1
ATOM 2181 C CA . HIS A 1 268 ? -75.717 -14.825 80.906 1.00 75.94 268 HIS A CA 1
ATOM 2182 C C . HIS A 1 268 ? -75.984 -13.679 81.894 1.00 75.94 268 HIS A C 1
ATOM 2184 O O . HIS A 1 268 ? -76.889 -13.797 82.718 1.00 75.94 268 HIS A O 1
ATOM 2190 N N . LEU A 1 269 ? -75.248 -12.571 81.788 1.00 66.62 269 LEU A N 1
ATOM 2191 C CA . LEU A 1 269 ? -75.474 -11.353 82.570 1.00 66.62 269 LEU A CA 1
ATOM 2192 C C . LEU A 1 269 ? -76.800 -10.667 82.199 1.00 66.62 269 LEU A C 1
ATOM 2194 O O . LEU A 1 269 ? -77.585 -10.361 83.087 1.00 66.62 269 LEU A O 1
ATOM 2198 N N . GLU A 1 270 ? -77.116 -10.538 80.907 1.00 61.03 270 GLU A N 1
ATOM 2199 C CA . GLU A 1 270 ? -78.392 -9.986 80.411 1.00 61.03 270 GLU A CA 1
ATOM 2200 C C . GLU A 1 270 ? -79.611 -10.840 80.793 1.00 61.03 270 GLU A C 1
ATOM 2202 O O . GLU A 1 270 ? -80.728 -10.340 80.849 1.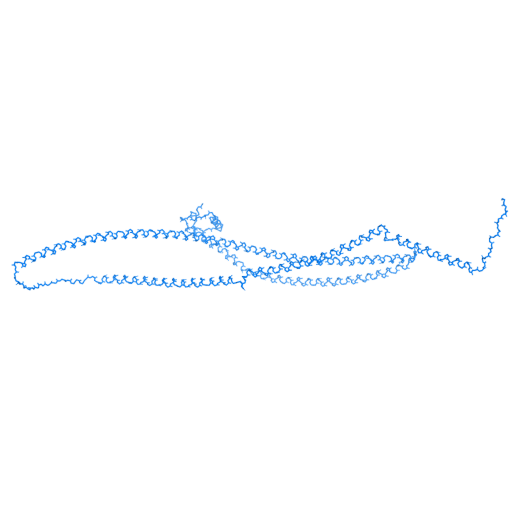00 61.03 270 GLU A O 1
ATOM 2207 N N . LYS A 1 271 ? -79.424 -12.133 81.091 1.00 58.47 271 LYS A N 1
ATOM 2208 C CA . LYS A 1 271 ? -80.488 -12.995 81.639 1.00 58.47 271 LYS A CA 1
ATOM 2209 C C . LYS A 1 271 ? -80.707 -12.820 83.143 1.00 58.47 271 LYS A C 1
ATOM 2211 O O . LYS A 1 271 ? -81.662 -13.390 83.665 1.00 58.47 271 LYS A O 1
ATOM 2216 N N . THR A 1 272 ? -79.829 -12.093 83.831 1.00 49.31 272 THR A N 1
ATOM 2217 C CA . THR A 1 272 ? -79.835 -11.978 85.295 1.00 49.31 272 THR A CA 1
ATOM 2218 C C . THR A 1 272 ? -80.154 -10.559 85.776 1.00 49.31 272 THR A C 1
ATOM 2220 O O . THR A 1 272 ? -80.598 -10.415 86.910 1.00 49.31 272 THR A O 1
ATOM 2223 N N . GLU A 1 273 ? -80.040 -9.521 84.941 1.00 35.12 273 GLU A N 1
ATOM 2224 C CA . GLU A 1 273 ? -80.354 -8.140 85.341 1.00 35.12 273 GLU A CA 1
ATOM 2225 C C . GLU A 1 273 ? -81.022 -7.331 84.211 1.00 35.12 273 GLU A C 1
ATOM 2227 O O . GLU A 1 273 ? -80.526 -7.277 83.086 1.00 35.12 273 GLU A O 1
ATOM 2232 N N . GLU A 1 274 ? -82.148 -6.682 84.539 1.00 32.69 274 GLU A N 1
ATOM 2233 C CA . GLU A 1 274 ? -82.728 -5.546 83.802 1.00 32.69 274 GLU A CA 1
ATOM 2234 C C . GLU A 1 274 ? -82.234 -4.212 84.427 1.00 32.69 274 GLU A C 1
ATOM 2236 O O . GLU A 1 274 ? -81.651 -4.217 85.512 1.00 32.69 274 GLU A O 1
ATOM 2241 N N . PRO A 1 275 ? -82.396 -3.062 83.751 1.00 52.22 275 PRO A N 1
ATOM 2242 C CA . PRO A 1 275 ? -81.309 -2.259 83.207 1.00 52.22 275 PRO A CA 1
ATOM 2243 C C . PRO A 1 275 ? -80.889 -1.090 84.119 1.00 52.22 275 PRO A C 1
ATOM 2245 O O . PRO A 1 275 ? -81.717 -0.421 84.732 1.00 52.22 275 PRO A O 1
ATOM 2248 N N . GLY A 1 276 ? -79.596 -0.760 84.126 1.00 30.88 276 GLY A N 1
ATOM 2249 C CA . GLY A 1 276 ? -79.065 0.468 84.733 1.00 30.88 276 GLY A CA 1
ATOM 2250 C C . GLY A 1 276 ? -77.720 0.814 84.096 1.00 30.88 276 GLY A C 1
ATOM 2251 O O . GLY A 1 276 ? -76.803 0.008 84.109 1.00 30.88 276 GLY A O 1
ATOM 2252 N N . SER A 1 277 ? -77.652 1.886 83.311 1.00 33.31 277 SER A N 1
ATOM 2253 C CA . SER A 1 277 ? -77.330 3.253 83.746 1.00 33.31 277 SER A CA 1
ATOM 2254 C C . SER A 1 277 ? -75.827 3.548 83.682 1.00 33.31 277 SER A C 1
ATOM 2256 O O . SER A 1 277 ? -75.035 3.024 84.451 1.00 33.31 277 SER A O 1
ATOM 2258 N N . GLU A 1 278 ? -75.514 4.411 82.716 1.00 35.28 278 GLU A N 1
ATOM 2259 C CA . GLU A 1 278 ? -74.429 5.391 82.582 1.00 35.28 278 GLU A CA 1
ATOM 2260 C C . GLU A 1 278 ? -73.123 5.270 83.400 1.00 35.28 278 GLU A C 1
ATOM 2262 O O . GLU A 1 278 ? -73.108 5.244 84.626 1.00 35.28 278 GLU A O 1
ATOM 2267 N N . CYS A 1 279 ? -72.031 5.528 82.665 1.00 31.59 279 CYS A N 1
ATOM 2268 C CA . CYS A 1 279 ? -71.109 6.664 82.863 1.00 31.59 279 CYS A CA 1
ATOM 2269 C C . CYS A 1 279 ? -69.638 6.337 83.184 1.00 31.59 279 CYS A C 1
ATOM 2271 O O . CYS A 1 279 ? -69.349 5.657 84.159 1.00 31.59 279 CYS A O 1
ATOM 2273 N N . LEU A 1 280 ? -68.752 7.042 82.443 1.00 33.41 280 LEU A N 1
ATOM 2274 C CA . LEU A 1 280 ? -67.484 7.649 82.906 1.00 33.41 280 LEU A CA 1
ATOM 2275 C C . LEU A 1 280 ? -66.340 6.647 83.265 1.00 33.41 280 LEU A C 1
ATOM 2277 O O . LEU A 1 280 ? -66.538 5.677 83.966 1.00 33.41 280 LEU A O 1
ATOM 2281 N N . THR A 1 281 ? -65.053 6.790 82.914 1.00 31.61 281 THR A N 1
ATOM 2282 C CA . THR A 1 281 ? -64.247 7.957 82.531 1.00 31.61 281 THR A CA 1
ATOM 2283 C C . THR A 1 281 ? -62.806 7.533 82.141 1.00 31.61 281 THR A C 1
ATOM 2285 O O . THR A 1 281 ? -62.266 6.609 82.740 1.00 31.61 281 THR A O 1
ATOM 2288 N N . ARG A 1 282 ? -62.138 8.391 81.345 1.00 37.38 282 ARG A N 1
ATOM 2289 C CA . ARG A 1 282 ? -60.716 8.828 81.466 1.00 37.38 282 ARG A CA 1
ATOM 2290 C C . ARG A 1 282 ? -59.574 8.005 80.810 1.00 37.38 282 ARG A C 1
ATOM 2292 O O . ARG A 1 282 ? -59.827 6.943 80.265 1.00 37.38 282 ARG A O 1
ATOM 2299 N N . PRO A 1 283 ? -58.359 8.599 80.701 1.00 52.06 283 PRO A N 1
ATOM 2300 C CA . PRO A 1 283 ? -57.681 8.902 79.436 1.00 52.06 283 PRO A CA 1
ATOM 2301 C C . PRO A 1 283 ? -56.344 8.145 79.323 1.00 52.06 283 PRO A C 1
ATOM 2303 O O . PRO A 1 283 ? -55.885 7.584 80.304 1.00 52.06 283 PRO A O 1
ATOM 2306 N N . GLU A 1 284 ? -55.641 8.205 78.195 1.00 33.34 284 GLU A N 1
ATOM 2307 C CA . GLU A 1 284 ? -54.189 7.953 78.199 1.00 33.34 284 GLU A CA 1
ATOM 2308 C C . GLU A 1 284 ? -53.569 8.482 76.900 1.00 33.34 284 GLU A C 1
ATOM 2310 O O . GLU A 1 284 ? -53.940 8.102 75.796 1.00 33.34 284 GLU A O 1
ATOM 2315 N N . ASN A 1 285 ? -52.827 9.580 77.032 1.00 37.78 285 ASN A N 1
ATOM 2316 C CA . ASN A 1 285 ? -51.362 9.611 76.952 1.00 37.78 285 ASN A CA 1
ATOM 2317 C C . ASN A 1 285 ? -50.847 9.772 75.517 1.00 37.78 285 ASN A C 1
ATOM 2319 O O . ASN A 1 285 ? -50.310 8.860 74.897 1.00 37.78 285 ASN A O 1
ATOM 2323 N N . VAL A 1 286 ? -50.939 11.014 75.036 1.00 41.03 286 VAL A N 1
ATOM 2324 C CA . VAL A 1 286 ? -49.999 11.539 74.045 1.00 41.03 286 VAL A CA 1
ATOM 2325 C C . VAL A 1 286 ? -48.693 11.813 74.789 1.00 41.03 286 VAL A C 1
ATOM 2327 O O . VAL A 1 286 ? -48.645 12.680 75.658 1.00 41.03 286 VAL A O 1
ATOM 2330 N N . CYS A 1 287 ? -47.654 11.041 74.480 1.00 36.31 287 CYS A N 1
ATOM 2331 C CA . CYS A 1 287 ? -46.297 11.245 74.974 1.00 36.31 287 CYS A CA 1
ATOM 2332 C C . CYS A 1 287 ? -45.511 12.014 73.895 1.00 36.31 287 CYS A C 1
ATOM 2334 O O . CYS A 1 287 ? -45.258 11.435 72.839 1.00 36.31 287 CYS A O 1
ATOM 2336 N N . PRO A 1 288 ? -45.132 13.290 74.096 1.00 54.72 288 PRO A N 1
ATOM 2337 C CA . PRO A 1 288 ? -44.363 14.043 73.117 1.00 54.72 288 PRO A CA 1
ATOM 2338 C C . PRO A 1 288 ? -42.895 14.075 73.540 1.00 54.72 288 PRO A C 1
ATOM 2340 O O . PRO A 1 288 ? -42.491 15.001 74.226 1.00 54.72 288 PRO A O 1
ATOM 2343 N N . THR A 1 289 ? -42.091 13.077 73.167 1.00 53.53 289 THR A N 1
ATOM 2344 C CA . THR A 1 289 ? -40.624 13.126 73.360 1.00 53.53 289 THR A CA 1
ATOM 2345 C C . THR A 1 289 ? -39.896 12.092 72.488 1.00 53.53 289 THR A C 1
ATOM 2347 O O . THR A 1 289 ? -39.240 11.185 72.993 1.00 53.53 289 THR A O 1
ATOM 2350 N N . ASN A 1 290 ? -39.998 12.199 71.157 1.00 50.81 290 ASN A N 1
ATOM 2351 C CA . ASN A 1 290 ? -38.946 11.668 70.262 1.00 50.81 290 ASN A CA 1
ATOM 2352 C C . ASN A 1 290 ? -38.969 12.196 68.812 1.00 50.81 290 ASN A C 1
ATOM 2354 O O . ASN A 1 290 ? -38.100 11.824 68.018 1.00 50.81 290 ASN A O 1
ATOM 2358 N N . ASP A 1 291 ? -39.926 13.056 68.452 1.00 58.16 291 ASP A N 1
ATOM 2359 C CA . ASP A 1 291 ? -40.147 13.455 67.055 1.00 58.16 291 ASP A CA 1
ATOM 2360 C C . ASP A 1 291 ? -39.002 14.276 66.454 1.00 58.16 291 ASP A C 1
ATOM 2362 O O . ASP A 1 291 ? -38.696 14.113 65.278 1.00 58.16 291 ASP A O 1
ATOM 2366 N N . GLU A 1 292 ? -38.291 15.096 67.230 1.00 61.56 292 GLU A N 1
ATOM 2367 C CA . GLU A 1 292 ? -37.212 15.934 66.680 1.00 61.56 292 GLU A CA 1
ATOM 2368 C C . GLU A 1 292 ? -36.007 15.107 66.192 1.00 61.56 292 GLU A C 1
ATOM 2370 O O . GLU A 1 292 ? -35.438 15.380 65.132 1.00 61.56 292 GLU A O 1
ATOM 2375 N N . GLY A 1 293 ? -35.647 14.039 66.913 1.00 65.25 293 GLY A N 1
ATOM 2376 C CA . GLY A 1 293 ? -34.536 13.148 66.551 1.00 65.25 293 GLY A CA 1
ATOM 2377 C C . GLY A 1 293 ? -34.863 12.179 65.409 1.00 65.25 293 GLY A C 1
ATOM 2378 O O . GLY A 1 293 ? -33.967 11.739 64.686 1.00 65.25 293 GLY A O 1
ATOM 2379 N N . GLN A 1 294 ? -36.139 11.827 65.234 1.00 72.88 294 GLN A N 1
ATOM 2380 C CA . GLN A 1 294 ? -36.601 11.016 64.103 1.00 72.88 294 GLN A CA 1
ATOM 2381 C C . GLN A 1 294 ? -36.835 11.873 62.858 1.00 72.88 294 GLN A C 1
ATOM 2383 O O . GLN A 1 294 ? -36.447 11.465 61.766 1.00 72.88 294 GLN A O 1
ATOM 2388 N N . SER A 1 295 ? -37.370 13.082 63.028 1.00 74.88 295 SER A N 1
ATOM 2389 C CA . SER A 1 295 ? -37.572 14.061 61.958 1.00 74.88 295 SER A CA 1
ATOM 2390 C C . SER A 1 295 ? -36.247 14.488 61.321 1.00 74.88 295 SER A C 1
ATOM 2392 O O . SER A 1 295 ? -36.117 14.469 60.102 1.00 74.88 295 SER A O 1
ATOM 2394 N N . THR A 1 296 ? -35.208 14.747 62.122 1.00 80.94 296 THR A N 1
ATOM 2395 C CA . THR A 1 296 ? -33.856 15.067 61.615 1.00 80.94 296 THR A CA 1
ATOM 2396 C C . THR A 1 296 ? -33.206 13.909 60.852 1.00 80.94 296 THR A C 1
ATOM 2398 O O . THR A 1 296 ? -32.599 14.126 59.803 1.00 80.94 296 THR A O 1
ATOM 2401 N N . LYS A 1 297 ? -33.368 12.663 61.317 1.00 87.38 297 LYS A N 1
ATOM 2402 C CA . LYS A 1 297 ? -32.903 11.471 60.581 1.00 87.38 297 LYS A CA 1
ATOM 2403 C C . LYS A 1 297 ? -33.666 11.270 59.272 1.00 87.38 297 LYS A C 1
ATOM 2405 O O . LYS A 1 297 ? -33.059 10.879 58.278 1.00 87.38 297 LYS A O 1
ATOM 2410 N N . LEU A 1 298 ? -34.971 11.544 59.268 1.00 85.88 298 LEU A N 1
ATOM 2411 C CA . LEU A 1 298 ? -35.804 11.471 58.070 1.00 85.88 298 LEU A CA 1
ATOM 2412 C C . LEU A 1 298 ? -35.402 12.550 57.054 1.00 85.88 298 LEU A C 1
ATOM 2414 O O . LEU A 1 298 ? -35.237 12.235 55.882 1.00 85.88 298 LEU A O 1
ATOM 2418 N N . LEU A 1 299 ? -35.163 13.783 57.512 1.00 87.31 299 LEU A N 1
ATOM 2419 C CA . LEU A 1 299 ? -34.662 14.898 56.701 1.00 87.31 299 LEU A CA 1
ATOM 2420 C C . LEU A 1 299 ? -33.318 14.566 56.048 1.00 87.31 299 LEU A C 1
ATOM 2422 O O . LEU A 1 299 ? -33.194 14.674 54.835 1.00 87.31 299 LEU A O 1
ATOM 2426 N N . HIS A 1 300 ? -32.346 14.065 56.813 1.00 90.56 300 HIS A N 1
ATOM 2427 C CA . HIS A 1 300 ? -31.055 13.657 56.252 1.00 90.56 300 HIS A CA 1
ATOM 2428 C C . HIS A 1 300 ? -31.197 12.491 55.256 1.00 90.56 300 HIS A C 1
ATOM 2430 O O . HIS A 1 300 ? -30.507 12.443 54.239 1.00 90.56 300 HIS A O 1
ATOM 2436 N N . ALA A 1 301 ? -32.090 11.530 55.520 1.00 92.62 301 ALA A N 1
ATOM 2437 C CA . ALA A 1 301 ? -32.359 10.437 54.586 1.00 92.62 301 ALA A CA 1
ATOM 2438 C C . ALA A 1 301 ? -33.007 10.932 53.283 1.00 92.62 301 ALA A C 1
ATOM 2440 O O . ALA A 1 301 ? -32.674 10.417 52.216 1.00 92.62 301 ALA A O 1
ATOM 2441 N N . LEU A 1 302 ? -33.893 11.929 53.358 1.00 92.38 302 LEU A N 1
ATOM 2442 C CA . LEU A 1 302 ? -34.474 12.585 52.188 1.00 92.38 302 LEU A CA 1
ATOM 2443 C C . LEU A 1 302 ? -33.406 13.358 51.408 1.00 92.38 302 LEU A C 1
ATOM 2445 O O . LEU A 1 302 ? -33.243 13.091 50.226 1.00 92.38 302 LEU A O 1
ATOM 2449 N N . GLU A 1 303 ? -32.575 14.169 52.068 1.00 94.50 303 GLU A N 1
ATOM 2450 C CA . GLU A 1 303 ? -31.467 14.885 51.415 1.00 94.50 303 GLU A CA 1
ATOM 2451 C C . GLU A 1 303 ? -30.469 13.940 50.724 1.00 94.50 303 GLU A C 1
ATOM 2453 O O . GLU A 1 303 ? -29.980 14.223 49.628 1.00 94.50 303 GLU A O 1
ATOM 2458 N N . CYS A 1 304 ? -30.148 12.794 51.336 1.00 92.69 304 CYS A N 1
ATOM 2459 C CA . CYS A 1 304 ? -29.310 11.777 50.698 1.00 92.69 304 CYS A CA 1
ATOM 2460 C C . CYS A 1 304 ? -29.974 11.171 49.457 1.00 92.69 304 CYS A C 1
ATOM 2462 O O . CYS A 1 304 ? -29.284 10.882 48.478 1.00 92.69 304 CYS A O 1
ATOM 2464 N N . ARG A 1 305 ? -31.295 10.959 49.491 1.00 95.12 305 ARG A N 1
ATOM 2465 C CA . ARG A 1 305 ? -32.047 10.443 48.342 1.00 95.12 305 ARG A CA 1
ATOM 2466 C C . ARG A 1 305 ? -32.161 11.483 47.237 1.00 95.12 305 ARG A C 1
ATOM 2468 O O . ARG A 1 305 ? -31.976 11.105 46.088 1.00 95.12 305 ARG A O 1
ATOM 2475 N N . ASP A 1 306 ? -32.364 12.752 47.566 1.00 95.94 306 ASP A N 1
ATOM 2476 C CA . ASP A 1 306 ? -32.428 13.842 46.589 1.00 95.94 306 ASP A CA 1
ATOM 2477 C C . ASP A 1 306 ? -31.095 13.990 45.846 1.00 95.94 306 ASP A C 1
ATOM 2479 O O . ASP A 1 306 ? -31.071 13.964 44.620 1.00 95.94 306 ASP A O 1
ATOM 2483 N N . LYS A 1 307 ? -29.960 13.965 46.559 1.00 96.06 307 LYS A N 1
ATOM 2484 C CA . LYS A 1 307 ? -28.624 13.945 45.927 1.00 96.06 307 LYS A CA 1
ATOM 2485 C C . LYS A 1 307 ? -28.409 12.732 45.020 1.00 96.06 307 LYS A C 1
ATOM 2487 O O . LYS A 1 307 ? -27.731 12.819 43.996 1.00 96.06 307 LYS A O 1
ATOM 2492 N N . TYR A 1 308 ? -28.952 11.576 45.401 1.00 96.00 308 TYR A N 1
ATOM 2493 C CA . TYR A 1 308 ? -28.874 10.375 44.572 1.00 96.00 308 TYR A CA 1
ATOM 2494 C C . TYR A 1 308 ? -29.748 10.492 43.316 1.00 96.00 308 TYR A C 1
ATOM 2496 O O . TYR A 1 308 ? -29.310 10.099 42.235 1.00 96.00 308 TYR A O 1
ATOM 2504 N N . ILE A 1 309 ? -30.941 11.079 43.438 1.00 96.56 309 ILE A N 1
ATOM 2505 C CA . ILE A 1 309 ? -31.830 11.380 42.310 1.00 96.56 309 ILE A CA 1
ATOM 2506 C C . ILE A 1 309 ? -31.142 12.352 41.346 1.00 96.56 309 ILE A C 1
ATOM 2508 O O . ILE A 1 309 ? -31.035 12.030 40.167 1.00 96.56 309 ILE A O 1
ATOM 2512 N N . GLU A 1 310 ? -30.568 13.452 41.837 1.00 96.94 310 GLU A N 1
ATOM 2513 C CA . GLU A 1 310 ? -29.817 14.416 41.015 1.00 96.94 310 GLU A CA 1
ATOM 2514 C C . GLU A 1 310 ? -28.663 13.746 40.246 1.00 96.94 310 GLU A C 1
ATOM 2516 O O . GLU A 1 310 ? -28.441 14.008 39.061 1.00 96.94 310 GLU A O 1
ATOM 2521 N N . SER A 1 311 ? -27.940 12.825 40.893 1.00 96.19 311 SER A N 1
ATOM 2522 C CA . SER A 1 311 ? -26.867 12.061 40.246 1.00 96.19 311 SER A CA 1
ATOM 2523 C C . SER A 1 311 ? -27.389 11.148 39.130 1.00 96.19 311 SER A C 1
ATOM 2525 O O . SER A 1 311 ? -26.769 11.054 38.064 1.00 96.19 311 SER A O 1
ATOM 2527 N N . LEU A 1 312 ? -28.528 10.486 39.347 1.00 95.56 312 LEU A N 1
ATOM 2528 C CA . LEU A 1 312 ? -29.163 9.645 38.334 1.00 95.56 312 LEU A CA 1
ATOM 2529 C C . LEU A 1 312 ? -29.716 10.473 37.171 1.00 95.56 312 LEU A C 1
ATOM 2531 O O . LEU A 1 312 ? -29.529 10.084 36.021 1.00 95.56 312 LEU A O 1
ATOM 2535 N N . GLU A 1 313 ? -30.328 11.623 37.439 1.00 96.56 313 GLU A N 1
ATOM 2536 C CA . GLU A 1 313 ? -30.813 12.548 36.411 1.00 96.56 313 GLU A CA 1
ATOM 2537 C C . GLU A 1 313 ? -29.669 13.064 35.535 1.00 96.56 313 GLU A C 1
ATOM 2539 O O . GLU A 1 313 ? -29.770 13.051 34.304 1.00 96.56 313 GLU A O 1
ATOM 2544 N N . PHE A 1 314 ? -28.537 13.428 36.148 1.00 97.12 314 PHE A N 1
ATOM 2545 C CA . PHE A 1 314 ? -27.331 13.802 35.413 1.00 97.12 314 PHE A CA 1
ATOM 2546 C C . PHE A 1 314 ? -26.840 12.659 34.515 1.00 97.12 314 PHE A C 1
ATOM 2548 O O . PHE A 1 314 ? -26.536 12.873 33.339 1.00 97.12 314 PHE A O 1
ATOM 2555 N N . LYS A 1 315 ? -26.809 11.427 35.037 1.00 97.19 315 LYS A N 1
ATOM 2556 C CA . LYS A 1 315 ? -26.375 10.251 34.275 1.00 97.19 315 LYS A CA 1
ATOM 2557 C C . LYS A 1 315 ? -27.316 9.933 33.111 1.00 97.19 315 LYS A C 1
ATOM 2559 O O . LYS A 1 315 ? -26.842 9.624 32.022 1.00 97.19 315 LYS A O 1
ATOM 2564 N N . ILE A 1 316 ? -28.630 10.048 33.311 1.00 97.06 316 ILE A N 1
ATOM 2565 C CA . ILE A 1 316 ? -29.634 9.871 32.250 1.00 97.06 316 ILE A CA 1
ATOM 2566 C C . ILE A 1 316 ? -29.440 10.921 31.155 1.00 97.06 316 ILE A C 1
ATOM 2568 O O . ILE A 1 316 ? -29.449 10.578 29.974 1.00 97.06 316 ILE A O 1
ATOM 2572 N N . LYS A 1 317 ? -29.217 12.186 31.530 1.00 97.38 317 LYS A N 1
ATOM 2573 C CA . LYS A 1 317 ? -28.966 13.263 30.567 1.00 97.38 317 LYS A CA 1
ATOM 2574 C C . LYS A 1 317 ? -27.711 12.995 29.734 1.00 97.38 317 LYS A C 1
ATOM 2576 O O . LYS A 1 317 ? -27.760 13.111 28.513 1.00 97.38 317 LYS A O 1
ATOM 2581 N N . HIS A 1 318 ? -26.624 12.582 30.379 1.00 94.44 318 HIS A N 1
ATOM 2582 C CA . HIS A 1 318 ? -25.382 12.247 29.689 1.00 94.44 318 HIS A CA 1
ATOM 2583 C C . HIS A 1 318 ? -25.559 11.074 28.711 1.00 94.44 318 HIS A C 1
ATOM 2585 O O . HIS A 1 318 ? -25.188 11.181 27.545 1.00 94.44 318 HIS A O 1
ATOM 2591 N N . LEU A 1 319 ? -26.219 9.992 29.140 1.00 95.94 319 LEU A N 1
ATOM 2592 C CA . LEU A 1 319 ? -26.508 8.846 28.271 1.00 95.94 319 LEU A CA 1
ATOM 2593 C C . LEU A 1 319 ? -27.406 9.224 27.084 1.00 95.94 319 LEU A C 1
ATOM 2595 O O . LEU A 1 319 ? -27.214 8.718 25.980 1.00 95.94 319 LEU A O 1
ATOM 2599 N N . ALA A 1 320 ? -28.366 10.133 27.272 1.00 96.50 320 ALA A N 1
ATOM 2600 C CA . ALA A 1 320 ? -29.193 10.633 26.177 1.00 96.50 320 ALA A CA 1
ATOM 2601 C C . ALA A 1 320 ? -28.366 11.417 25.140 1.00 96.50 320 ALA A C 1
ATOM 2603 O O . ALA A 1 320 ? -28.578 11.262 23.935 1.00 96.50 320 ALA A O 1
ATOM 2604 N N . GLU A 1 321 ? -27.402 12.229 25.585 1.00 96.44 321 GLU A N 1
ATOM 2605 C CA . GLU A 1 321 ? -26.468 12.942 24.705 1.00 96.44 321 GLU A CA 1
ATOM 2606 C C . GLU A 1 321 ? -25.580 11.971 23.912 1.00 96.44 321 GLU A C 1
ATOM 2608 O O . GLU A 1 321 ? -25.456 12.112 22.690 1.00 96.44 321 GLU A O 1
ATOM 2613 N N . GLU A 1 322 ? -25.042 10.939 24.566 1.00 95.31 322 GLU A N 1
ATOM 2614 C CA . GLU A 1 322 ? -24.265 9.882 23.908 1.00 95.31 322 GLU A CA 1
ATOM 2615 C C . GLU A 1 322 ? -25.104 9.093 22.896 1.00 95.31 322 GLU A C 1
ATOM 2617 O O . GLU A 1 322 ? -24.664 8.871 21.766 1.00 95.31 322 GLU A O 1
ATOM 2622 N N . MET A 1 323 ? -26.346 8.732 23.238 1.00 94.75 323 MET A N 1
ATOM 2623 C CA . MET A 1 323 ? -27.266 8.065 22.311 1.00 94.75 323 MET A CA 1
ATOM 2624 C C . MET A 1 323 ? -27.572 8.928 21.084 1.00 94.75 323 MET A C 1
ATOM 2626 O O . MET A 1 323 ? -27.600 8.422 19.958 1.00 94.75 323 MET A O 1
ATOM 2630 N N . MET A 1 324 ? -27.775 10.236 21.264 1.00 95.50 324 MET A N 1
ATOM 2631 C CA . MET A 1 324 ? -27.969 11.161 20.144 1.00 95.50 324 MET A CA 1
ATOM 2632 C C . MET A 1 324 ? -26.720 11.254 19.260 1.00 95.50 324 MET A C 1
ATOM 2634 O O . MET A 1 324 ? -26.841 11.270 18.032 1.00 95.50 324 MET A O 1
ATOM 2638 N N . ALA A 1 325 ? -25.525 11.290 19.855 1.00 94.31 325 ALA A N 1
ATOM 2639 C CA . ALA A 1 325 ? -24.266 11.295 19.115 1.00 94.31 325 ALA A CA 1
ATOM 2640 C C . ALA A 1 325 ? -24.063 9.989 18.328 1.00 94.31 325 ALA A C 1
ATOM 2642 O O . ALA A 1 325 ? -23.761 10.034 17.134 1.00 94.31 325 ALA A O 1
ATOM 2643 N N . ALA A 1 326 ? -24.319 8.837 18.954 1.00 93.06 326 ALA A N 1
ATOM 2644 C CA . ALA A 1 326 ? -24.223 7.529 18.311 1.00 93.06 326 ALA A CA 1
ATOM 2645 C C . ALA A 1 326 ? -25.226 7.392 17.154 1.00 93.06 326 ALA A C 1
ATOM 2647 O O . ALA A 1 326 ? -24.877 6.922 16.072 1.00 93.06 326 ALA A O 1
ATOM 2648 N N . THR A 1 327 ? -26.455 7.883 17.342 1.00 94.25 327 THR A N 1
ATOM 2649 C CA . THR A 1 327 ? -27.490 7.887 16.297 1.00 94.25 327 THR A CA 1
ATOM 2650 C C . THR A 1 327 ? -27.088 8.767 15.112 1.00 94.25 327 THR A C 1
ATOM 2652 O O . THR A 1 327 ? -27.234 8.358 13.961 1.00 94.25 327 THR A O 1
ATOM 2655 N N . LYS A 1 328 ? -26.526 9.959 15.365 1.00 95.62 328 LYS A N 1
ATOM 2656 C CA . LYS A 1 328 ? -25.987 10.825 14.301 1.00 95.62 328 LYS A CA 1
ATOM 2657 C C . LYS A 1 328 ? -24.862 10.139 13.529 1.00 95.62 328 LYS A C 1
ATOM 2659 O O . LYS A 1 328 ? -24.877 10.161 12.301 1.00 95.62 328 LYS A O 1
ATOM 2664 N N . LEU A 1 329 ? -23.925 9.499 14.228 1.00 94.31 329 LEU A N 1
ATOM 2665 C CA . LEU A 1 329 ? -22.833 8.758 13.599 1.00 94.31 329 LEU A CA 1
ATOM 2666 C C . LEU A 1 329 ? -23.362 7.613 12.723 1.00 94.31 329 LEU A C 1
ATOM 2668 O O . LEU A 1 329 ? -22.946 7.471 11.576 1.00 94.31 329 LEU A O 1
ATOM 2672 N N . MET A 1 330 ? -24.320 6.835 13.230 1.00 93.00 330 MET A N 1
ATOM 2673 C CA . MET A 1 330 ? -24.928 5.725 12.496 1.00 93.00 330 MET A CA 1
ATOM 2674 C C . MET A 1 330 ? -25.664 6.195 11.233 1.00 93.00 330 MET A C 1
ATOM 2676 O O . MET A 1 330 ? -25.543 5.564 10.180 1.00 93.00 330 MET A O 1
ATOM 2680 N N . ASN A 1 331 ? -26.385 7.317 11.309 1.00 94.19 331 ASN A N 1
ATOM 2681 C CA . ASN A 1 331 ? -27.050 7.912 10.149 1.00 94.19 331 ASN A CA 1
ATOM 2682 C C . ASN A 1 331 ? -26.038 8.387 9.098 1.00 94.19 331 ASN A C 1
ATOM 2684 O O . ASN A 1 331 ? -26.234 8.128 7.912 1.00 94.19 331 ASN A O 1
ATOM 2688 N N . ASN A 1 332 ? -24.932 9.007 9.522 1.00 93.69 332 ASN A N 1
ATOM 2689 C CA . ASN A 1 332 ? -23.862 9.433 8.617 1.00 93.69 332 ASN A CA 1
ATOM 2690 C C . ASN A 1 332 ? -23.205 8.239 7.910 1.00 93.69 332 ASN A C 1
ATOM 2692 O O . ASN A 1 332 ? -23.082 8.251 6.689 1.00 93.69 332 ASN A O 1
ATOM 2696 N N . LEU A 1 333 ? -22.860 7.180 8.650 1.00 88.00 333 LEU A N 1
ATOM 2697 C CA . LEU A 1 333 ? -22.291 5.953 8.077 1.00 88.00 333 LEU A CA 1
ATOM 2698 C C . LEU A 1 333 ? -23.263 5.267 7.107 1.00 88.00 333 LEU A C 1
ATOM 2700 O O . LEU A 1 333 ? -22.852 4.722 6.083 1.00 88.00 333 LEU A O 1
ATOM 2704 N N . SER A 1 334 ? -24.562 5.296 7.414 1.00 88.88 334 SER A N 1
ATOM 2705 C CA . SER A 1 334 ? -25.597 4.744 6.535 1.00 88.88 334 SER A CA 1
ATOM 2706 C C . SER A 1 334 ? -25.722 5.549 5.240 1.00 88.88 334 SER A C 1
ATOM 2708 O O . SER A 1 334 ? -25.798 4.955 4.165 1.00 88.88 334 SER A O 1
ATOM 2710 N N . ALA A 1 335 ? -25.678 6.882 5.324 1.00 87.94 335 ALA A N 1
ATOM 2711 C CA . ALA A 1 335 ? -25.682 7.763 4.159 1.00 87.94 335 ALA A CA 1
ATOM 2712 C C . ALA A 1 335 ? -24.426 7.571 3.291 1.00 87.94 335 ALA A C 1
ATOM 2714 O O . ALA A 1 335 ? -24.538 7.420 2.077 1.00 87.94 335 ALA A O 1
ATOM 2715 N N . GLU A 1 336 ? -23.245 7.482 3.908 1.00 83.62 336 GLU A N 1
ATOM 2716 C CA . GLU A 1 336 ? -21.981 7.228 3.209 1.00 83.62 336 GLU A CA 1
ATOM 2717 C C . GLU A 1 336 ? -21.986 5.864 2.501 1.00 83.62 336 GLU A C 1
ATOM 2719 O O . GLU A 1 336 ? -21.552 5.743 1.355 1.00 83.62 336 GLU A O 1
ATOM 2724 N N . LYS A 1 337 ? -22.541 4.829 3.144 1.00 83.81 337 LYS A N 1
ATOM 2725 C CA . LYS A 1 337 ? -22.690 3.495 2.549 1.00 83.81 337 LYS A CA 1
ATOM 2726 C C . LYS A 1 337 ? -23.628 3.495 1.341 1.00 83.81 337 LYS A C 1
ATOM 2728 O O . LYS A 1 337 ? -23.355 2.782 0.374 1.00 83.81 337 LYS A O 1
ATOM 2733 N N . GLU A 1 338 ? -24.716 4.257 1.399 1.00 82.19 338 GLU A N 1
ATOM 2734 C CA . GLU A 1 338 ? -25.668 4.375 0.293 1.00 82.19 338 GLU A CA 1
ATOM 2735 C C . GLU A 1 338 ? -25.071 5.176 -0.871 1.00 82.19 338 GLU A C 1
ATOM 2737 O O . GLU A 1 338 ? -25.177 4.775 -2.030 1.00 82.19 338 GLU A O 1
ATOM 2742 N N . GLU A 1 339 ? -24.322 6.239 -0.576 1.00 79.25 339 GLU A N 1
ATOM 2743 C CA . GLU A 1 339 ? -23.589 6.995 -1.591 1.00 79.25 339 GLU A CA 1
ATOM 2744 C C . GLU A 1 339 ? -22.473 6.158 -2.238 1.00 79.25 339 GLU A C 1
ATOM 2746 O O . GLU A 1 339 ? -22.310 6.180 -3.457 1.00 79.25 339 GLU A O 1
ATOM 2751 N N . ALA A 1 340 ? -21.781 5.318 -1.464 1.00 70.19 340 ALA A N 1
ATOM 2752 C CA . ALA A 1 340 ? -20.780 4.377 -1.968 1.00 70.19 340 ALA A CA 1
ATOM 2753 C C . ALA A 1 340 ? -21.365 3.185 -2.753 1.00 70.19 340 ALA A C 1
ATOM 2755 O O . ALA A 1 340 ? -20.594 2.423 -3.351 1.00 70.19 340 ALA A O 1
ATOM 2756 N N . ARG A 1 341 ? -22.692 2.984 -2.719 1.00 72.88 341 ARG A N 1
ATOM 2757 C CA . ARG A 1 341 ? -23.438 2.019 -3.547 1.00 72.88 341 ARG A CA 1
ATOM 2758 C C . ARG A 1 341 ? -23.974 2.634 -4.836 1.00 72.88 341 ARG A C 1
ATOM 2760 O O . ARG A 1 341 ? -24.428 1.886 -5.698 1.00 72.88 341 ARG A O 1
ATOM 2767 N N . ASN A 1 342 ? -23.919 3.957 -4.983 1.00 73.56 342 ASN A N 1
ATOM 2768 C CA . ASN A 1 342 ? -24.409 4.632 -6.173 1.00 73.56 342 ASN A CA 1
ATOM 2769 C C . ASN A 1 342 ? -23.491 4.331 -7.379 1.00 73.56 342 ASN A C 1
ATOM 2771 O O . ASN A 1 342 ? -22.339 4.771 -7.391 1.00 73.56 342 ASN A O 1
ATOM 2775 N N . PRO A 1 343 ? -23.979 3.634 -8.421 1.00 67.25 343 PRO A N 1
ATOM 2776 C CA . PRO A 1 343 ? -23.170 3.281 -9.588 1.00 67.25 343 PRO A CA 1
ATOM 2777 C C . PRO A 1 343 ? -22.734 4.502 -10.415 1.00 67.25 343 PRO A C 1
ATOM 2779 O O . PRO A 1 343 ? -21.773 4.413 -11.171 1.00 67.25 343 PRO A O 1
ATOM 2782 N N . ASN A 1 344 ? -23.389 5.658 -10.246 1.00 71.50 344 ASN A N 1
ATOM 2783 C CA . ASN A 1 344 ? -23.077 6.884 -10.988 1.00 71.50 344 ASN A CA 1
ATOM 2784 C C . ASN A 1 344 ? -21.916 7.696 -10.383 1.00 71.50 344 ASN A C 1
ATOM 2786 O O . ASN A 1 344 ? -21.482 8.685 -10.975 1.00 71.50 344 ASN A O 1
ATOM 2790 N N . LYS A 1 345 ? -21.405 7.309 -9.207 1.00 69.00 345 LYS A N 1
ATOM 2791 C CA . LYS A 1 345 ? -20.204 7.893 -8.592 1.00 69.00 345 LYS A CA 1
ATOM 2792 C C . LYS A 1 345 ? -19.192 6.777 -8.312 1.00 69.00 345 LYS A C 1
ATOM 2794 O O . LYS A 1 345 ? -19.150 6.263 -7.194 1.00 69.00 345 LYS A O 1
ATOM 2799 N N . PRO A 1 346 ? -18.367 6.387 -9.302 1.00 65.75 346 PRO A N 1
ATOM 2800 C CA . PRO A 1 346 ? -17.333 5.388 -9.076 1.00 65.75 346 PRO A CA 1
ATOM 2801 C C . PRO A 1 346 ? -16.394 5.851 -7.960 1.00 65.75 346 PRO A C 1
ATOM 2803 O O . PRO A 1 346 ? -15.999 7.023 -7.897 1.00 65.75 346 PRO A O 1
ATOM 2806 N N . ARG A 1 347 ? -16.065 4.917 -7.059 1.00 71.25 347 ARG A N 1
ATOM 2807 C CA . ARG A 1 347 ? -15.145 5.151 -5.938 1.00 71.25 347 ARG A CA 1
ATOM 2808 C C . ARG A 1 347 ? -13.820 5.691 -6.473 1.00 71.25 347 ARG A C 1
ATOM 2810 O O . ARG A 1 347 ? -13.395 5.313 -7.562 1.00 71.25 347 ARG A O 1
ATOM 2817 N N . ALA A 1 348 ? -13.136 6.530 -5.697 1.00 74.44 348 ALA A N 1
ATOM 2818 C CA . ALA A 1 348 ? -11.865 7.127 -6.116 1.00 74.44 348 ALA A CA 1
ATOM 2819 C C . ALA A 1 348 ? -10.831 6.074 -6.570 1.00 74.44 348 ALA A C 1
ATOM 2821 O O . ALA A 1 348 ? -10.133 6.285 -7.555 1.00 74.44 348 ALA A O 1
ATOM 2822 N N . CYS A 1 349 ? -10.794 4.903 -5.921 1.00 74.69 349 CYS A N 1
ATOM 2823 C CA . CYS A 1 349 ? -9.941 3.790 -6.342 1.00 74.69 349 CYS A CA 1
ATOM 2824 C C . CYS A 1 349 ? -10.330 3.207 -7.712 1.00 74.69 349 CYS A C 1
ATOM 2826 O O . CYS A 1 349 ? -9.446 2.889 -8.499 1.00 74.69 349 CYS A O 1
ATOM 2828 N N . CYS A 1 350 ? -11.626 3.109 -8.023 1.00 78.56 350 CYS A N 1
ATOM 2829 C CA . CYS A 1 350 ? -12.105 2.653 -9.328 1.00 78.56 350 CYS A CA 1
ATOM 2830 C C . CYS A 1 350 ? -11.698 3.634 -10.431 1.00 78.56 350 CYS A C 1
ATOM 2832 O O . CYS A 1 350 ? -11.206 3.190 -11.458 1.00 78.56 350 CYS A O 1
ATOM 2834 N N . LYS A 1 351 ? -11.799 4.948 -10.183 1.00 81.31 351 LYS A N 1
ATOM 2835 C CA . LYS A 1 351 ? -11.355 5.972 -11.144 1.00 81.31 351 LYS A CA 1
ATOM 2836 C C . LYS A 1 351 ? -9.864 5.869 -11.461 1.00 81.31 351 LYS A C 1
ATOM 2838 O O . LYS A 1 351 ? -9.487 5.883 -12.623 1.00 81.31 351 LYS A O 1
ATOM 2843 N N . ILE A 1 352 ? -9.024 5.692 -10.440 1.00 84.06 352 ILE A N 1
ATOM 2844 C CA . ILE A 1 352 ? -7.572 5.532 -10.626 1.00 84.06 352 ILE A CA 1
ATOM 2845 C C . ILE A 1 352 ? -7.261 4.271 -11.446 1.00 84.06 352 ILE A C 1
ATOM 2847 O O . ILE A 1 352 ? -6.382 4.284 -12.306 1.00 84.06 352 ILE A O 1
ATOM 2851 N N . ILE A 1 353 ? -7.983 3.175 -11.195 1.00 84.00 353 ILE A N 1
ATOM 2852 C CA . ILE A 1 353 ? -7.825 1.932 -11.959 1.00 84.00 353 ILE A CA 1
ATOM 2853 C C . ILE A 1 353 ? -8.288 2.124 -13.409 1.00 84.00 353 ILE A C 1
ATOM 2855 O O . ILE A 1 353 ? -7.595 1.675 -14.316 1.00 84.00 353 ILE A O 1
ATOM 2859 N N . GLU A 1 354 ? -9.410 2.806 -13.641 1.00 85.69 354 GLU A N 1
ATOM 2860 C CA . GLU A 1 354 ? -9.926 3.117 -14.980 1.00 85.69 354 GLU A CA 1
ATOM 2861 C C . GLU A 1 354 ? -8.959 4.004 -15.777 1.00 85.69 354 GLU A C 1
ATOM 2863 O O . GLU A 1 354 ? -8.668 3.708 -16.935 1.00 85.69 354 GLU A O 1
ATOM 2868 N N . GLU A 1 355 ? -8.402 5.044 -15.156 1.00 91.25 355 GLU A N 1
ATOM 2869 C CA . GLU A 1 355 ? -7.396 5.919 -15.768 1.00 91.25 355 GLU A CA 1
ATOM 2870 C C . GLU A 1 355 ? -6.106 5.153 -16.090 1.00 91.25 355 GLU A C 1
ATOM 2872 O O . GLU A 1 355 ? -5.584 5.250 -17.202 1.00 91.25 355 GLU A O 1
ATOM 2877 N N . SER A 1 356 ? -5.621 4.331 -15.155 1.00 90.19 356 SER A N 1
ATOM 2878 C CA . SER A 1 356 ? -4.449 3.473 -15.366 1.00 90.19 356 SER A CA 1
ATOM 2879 C C . SER A 1 356 ? -4.675 2.470 -16.503 1.00 90.19 356 SER A C 1
ATOM 2881 O O . SER A 1 356 ? -3.817 2.299 -17.372 1.00 90.19 356 SER A O 1
ATOM 2883 N N . LEU A 1 357 ? -5.863 1.861 -16.558 1.00 92.94 357 LEU A N 1
ATOM 2884 C CA . LEU A 1 357 ? -6.260 0.948 -17.626 1.00 92.94 357 LEU A CA 1
ATOM 2885 C C . LEU A 1 357 ? -6.326 1.664 -18.980 1.00 92.94 357 LEU A C 1
ATOM 2887 O O . LEU A 1 357 ? -5.865 1.122 -19.983 1.00 92.94 357 LEU A O 1
ATOM 2891 N N . HIS A 1 358 ? -6.855 2.887 -19.018 1.00 94.44 358 HIS A N 1
ATOM 2892 C CA . HIS A 1 358 ? -6.899 3.698 -20.231 1.00 94.44 358 HIS A CA 1
ATOM 2893 C C . HIS A 1 358 ? -5.488 4.015 -20.748 1.00 94.44 358 HIS A C 1
ATOM 2895 O O . HIS A 1 358 ? -5.206 3.830 -21.933 1.00 94.44 358 HIS A O 1
ATOM 2901 N N . VAL A 1 359 ? -4.576 4.435 -19.866 1.00 95.62 359 VAL A N 1
ATOM 2902 C CA . VAL A 1 359 ? -3.171 4.706 -20.220 1.00 95.62 359 VAL A CA 1
ATOM 2903 C C . VAL A 1 359 ? -2.468 3.439 -20.717 1.00 95.62 359 VAL A C 1
ATOM 2905 O O . VAL A 1 359 ? -1.755 3.482 -21.722 1.00 95.62 359 VAL A O 1
ATOM 2908 N N . ALA A 1 360 ? -2.687 2.301 -20.056 1.00 92.75 360 ALA A N 1
ATOM 2909 C CA . ALA A 1 360 ? -2.115 1.022 -20.468 1.00 92.75 360 ALA A CA 1
ATOM 2910 C C . ALA A 1 360 ? -2.621 0.586 -21.854 1.00 92.75 360 ALA A C 1
ATOM 2912 O O . ALA A 1 360 ? -1.816 0.213 -22.707 1.00 92.75 360 ALA A O 1
ATOM 2913 N N . ASN A 1 361 ? -3.928 0.698 -22.108 1.00 95.06 361 ASN A N 1
ATOM 2914 C CA . ASN A 1 361 ? -4.525 0.368 -23.403 1.00 95.06 361 ASN A CA 1
ATOM 2915 C C . ASN A 1 361 ? -3.992 1.260 -24.529 1.00 95.06 361 ASN A C 1
ATOM 2917 O O . ASN A 1 361 ? -3.661 0.758 -25.603 1.00 95.06 361 ASN A O 1
ATOM 2921 N N . GLU A 1 362 ? -3.847 2.561 -24.281 1.00 96.25 362 GLU A N 1
ATOM 2922 C CA . GLU A 1 362 ? -3.284 3.484 -25.268 1.00 96.25 362 GLU A CA 1
ATOM 2923 C C . GLU A 1 362 ? -1.815 3.154 -25.578 1.00 96.25 362 GLU A C 1
ATOM 2925 O O . GLU A 1 362 ? -1.405 3.143 -26.739 1.00 96.25 362 GLU A O 1
ATOM 2930 N N . ARG A 1 363 ? -1.029 2.768 -24.566 1.00 95.06 363 ARG A N 1
ATOM 2931 C CA . ARG A 1 363 ? 0.348 2.297 -24.769 1.00 95.06 363 ARG A CA 1
ATOM 2932 C C . ARG A 1 363 ? 0.400 0.997 -25.576 1.00 95.06 363 ARG A C 1
ATOM 2934 O O . ARG A 1 363 ? 1.236 0.871 -26.469 1.00 95.06 363 ARG A O 1
ATOM 2941 N N . CYS A 1 364 ? -0.490 0.043 -25.301 1.00 93.31 364 CYS A N 1
ATOM 2942 C CA . CYS A 1 364 ? -0.604 -1.188 -26.087 1.00 93.31 364 CYS A CA 1
ATOM 2943 C C . CYS A 1 364 ? -0.960 -0.900 -27.550 1.00 93.31 364 CYS A C 1
ATOM 2945 O O . CYS A 1 364 ? -0.382 -1.511 -28.451 1.00 93.31 364 CYS A O 1
ATOM 2947 N N . ARG A 1 365 ? -1.857 0.062 -27.797 1.00 97.12 365 ARG A N 1
ATOM 2948 C CA . ARG A 1 365 ? -2.225 0.505 -29.146 1.00 97.12 365 ARG A CA 1
ATOM 2949 C C . ARG A 1 365 ? -1.015 1.066 -29.897 1.00 97.12 365 ARG A C 1
ATOM 2951 O O . ARG A 1 365 ? -0.729 0.624 -31.004 1.00 97.12 365 ARG A O 1
ATOM 2958 N N . GLN A 1 366 ? -0.254 1.961 -29.268 1.00 96.62 366 GLN A N 1
ATOM 2959 C CA . GLN A 1 366 ? 0.954 2.557 -29.857 1.00 96.62 366 GLN A CA 1
ATOM 2960 C C . GLN A 1 366 ? 2.044 1.522 -30.164 1.00 96.62 366 GLN A C 1
ATOM 2962 O O . GLN A 1 366 ? 2.671 1.576 -31.222 1.00 96.62 366 GLN A O 1
ATOM 2967 N N . LEU A 1 367 ? 2.266 0.564 -29.258 1.00 94.62 367 LEU A N 1
ATOM 2968 C CA . LEU A 1 367 ? 3.219 -0.526 -29.482 1.00 94.62 367 LEU A CA 1
ATOM 2969 C C . LEU A 1 367 ? 2.782 -1.438 -30.633 1.00 94.62 367 LEU A C 1
ATOM 2971 O O . LEU A 1 367 ? 3.628 -1.870 -31.411 1.00 94.62 367 LEU A O 1
ATOM 2975 N N . SER A 1 368 ? 1.477 -1.685 -30.769 1.00 95.19 368 SER A N 1
ATOM 2976 C CA . SER A 1 368 ? 0.925 -2.488 -31.864 1.00 95.19 368 SER A CA 1
ATOM 2977 C C . SER A 1 368 ? 1.121 -1.801 -33.220 1.00 95.19 368 SER A C 1
ATOM 2979 O O . SER A 1 368 ? 1.602 -2.437 -34.150 1.00 95.19 368 SER A O 1
ATOM 2981 N N . GLU A 1 369 ? 0.864 -0.491 -33.320 1.00 96.88 369 GLU A N 1
ATOM 2982 C CA . GLU A 1 369 ? 1.140 0.273 -34.551 1.00 96.88 369 GLU A CA 1
ATOM 2983 C C . GLU A 1 369 ? 2.633 0.291 -34.910 1.00 96.88 369 GLU A C 1
ATOM 2985 O O . GLU A 1 369 ? 3.007 0.241 -36.082 1.00 96.88 369 GLU A O 1
ATOM 2990 N N . MET A 1 370 ? 3.513 0.392 -33.909 1.00 96.31 370 MET A N 1
ATOM 2991 C CA . MET A 1 370 ? 4.958 0.362 -34.138 1.00 96.31 370 MET A CA 1
ATOM 2992 C C . MET A 1 370 ? 5.422 -1.014 -34.626 1.00 96.31 370 MET A C 1
ATOM 2994 O O . MET A 1 370 ? 6.286 -1.088 -35.502 1.00 96.31 370 MET A O 1
ATOM 2998 N N . LEU A 1 371 ? 4.843 -2.086 -34.078 1.00 94.50 371 LEU A N 1
ATOM 2999 C CA . LEU A 1 371 ? 5.112 -3.452 -34.509 1.00 94.50 371 LEU A CA 1
ATOM 3000 C C . LEU A 1 371 ? 4.668 -3.662 -35.959 1.00 94.50 371 LEU A C 1
ATOM 3002 O O . LEU A 1 371 ? 5.476 -4.117 -36.760 1.00 94.50 371 LEU A O 1
ATOM 3006 N N . GLU A 1 372 ? 3.452 -3.245 -36.313 1.00 96.88 372 GLU A N 1
ATOM 3007 C CA . GLU A 1 372 ? 2.917 -3.359 -37.676 1.00 96.88 372 GLU A CA 1
ATOM 3008 C C . GLU A 1 372 ? 3.818 -2.643 -38.695 1.00 96.88 372 GLU A C 1
ATOM 3010 O O . GLU A 1 372 ? 4.252 -3.243 -39.677 1.00 96.88 372 GLU A O 1
ATOM 3015 N N . ARG A 1 373 ? 4.235 -1.400 -38.411 1.00 96.81 373 ARG A N 1
ATOM 3016 C CA . ARG A 1 373 ? 5.178 -0.663 -39.279 1.00 96.81 373 ARG A CA 1
ATOM 3017 C C . ARG A 1 373 ? 6.536 -1.357 -39.412 1.00 96.81 373 ARG A C 1
ATOM 3019 O O . ARG A 1 373 ? 7.158 -1.303 -40.472 1.00 96.81 373 ARG A O 1
ATOM 3026 N N . SER A 1 374 ? 7.020 -1.977 -38.337 1.00 94.81 374 SER A N 1
ATOM 3027 C CA . SER A 1 374 ? 8.278 -2.730 -38.344 1.00 94.81 374 SER A CA 1
ATOM 3028 C C . SER A 1 374 ? 8.163 -4.007 -39.184 1.00 94.81 374 SER A C 1
ATOM 3030 O O . SER A 1 374 ? 9.069 -4.332 -39.952 1.00 94.81 374 SER A O 1
ATOM 3032 N N . GLU A 1 375 ? 7.036 -4.714 -39.084 1.00 96.00 375 GLU A N 1
ATOM 3033 C CA . GLU A 1 375 ? 6.741 -5.900 -39.889 1.00 96.00 375 GLU A CA 1
ATOM 3034 C C . GLU A 1 375 ? 6.633 -5.559 -41.381 1.00 96.00 375 GLU A C 1
ATOM 3036 O O . GLU A 1 375 ? 7.223 -6.257 -42.210 1.00 96.00 375 GLU A O 1
ATOM 3041 N N . GLU A 1 376 ? 5.969 -4.452 -41.729 1.00 96.75 376 GLU A N 1
ATOM 3042 C CA . GLU A 1 376 ? 5.881 -3.946 -43.104 1.00 96.75 376 GLU A CA 1
ATOM 3043 C C . GLU A 1 376 ? 7.259 -3.598 -43.693 1.00 96.75 376 GLU A C 1
ATOM 3045 O O . GLU A 1 376 ? 7.593 -4.029 -44.802 1.00 96.75 376 GLU A O 1
ATOM 3050 N N . ASP A 1 377 ? 8.094 -2.860 -42.952 1.00 96.69 377 ASP A N 1
ATOM 3051 C CA . ASP A 1 377 ? 9.454 -2.509 -43.382 1.00 96.69 377 ASP A CA 1
ATOM 3052 C C . ASP A 1 377 ? 10.332 -3.759 -43.548 1.00 96.69 377 ASP A C 1
ATOM 3054 O O . ASP A 1 377 ? 11.060 -3.901 -44.536 1.00 96.69 377 ASP A O 1
ATOM 3058 N N . ASN A 1 378 ? 10.220 -4.720 -42.628 1.00 95.69 378 ASN A N 1
ATOM 3059 C CA . ASN A 1 378 ? 10.955 -5.975 -42.720 1.00 95.69 378 ASN A CA 1
ATOM 3060 C C . ASN A 1 378 ? 10.500 -6.822 -43.922 1.00 95.69 378 ASN A C 1
ATOM 3062 O O . ASN A 1 378 ? 11.333 -7.396 -44.626 1.00 95.69 378 ASN A O 1
ATOM 3066 N N . ALA A 1 379 ? 9.197 -6.859 -44.218 1.00 96.44 379 ALA A N 1
ATOM 3067 C CA . ALA A 1 379 ? 8.667 -7.530 -45.402 1.00 96.44 379 ALA A CA 1
ATOM 3068 C C . ALA A 1 379 ? 9.192 -6.893 -46.700 1.00 96.44 379 ALA A C 1
ATOM 3070 O O . ALA A 1 379 ? 9.609 -7.605 -47.622 1.00 96.44 379 ALA A O 1
ATOM 3071 N N . LEU A 1 380 ? 9.242 -5.558 -46.766 1.00 96.12 380 LEU A N 1
ATOM 3072 C CA . LEU A 1 380 ? 9.813 -4.828 -47.901 1.00 96.12 380 LEU A CA 1
ATOM 3073 C C . LEU A 1 380 ? 11.309 -5.117 -48.070 1.00 96.12 380 LEU A C 1
ATOM 3075 O O . LEU A 1 380 ? 11.744 -5.443 -49.177 1.00 96.12 380 LEU A O 1
ATOM 3079 N N . LYS A 1 381 ? 12.088 -5.060 -46.985 1.00 96.62 381 LYS A N 1
ATOM 3080 C CA . LYS A 1 381 ? 13.526 -5.374 -46.997 1.00 96.62 381 LYS A CA 1
ATOM 3081 C C . LYS A 1 381 ? 13.795 -6.821 -47.392 1.00 96.62 381 LYS A C 1
ATOM 3083 O O . LYS A 1 381 ? 14.677 -7.069 -48.209 1.00 96.62 381 LYS A O 1
ATOM 3088 N N . SER A 1 382 ? 13.009 -7.769 -46.884 1.00 95.19 382 SER A N 1
ATOM 3089 C CA . SER A 1 382 ? 13.096 -9.184 -47.258 1.00 95.19 382 SER A CA 1
ATOM 3090 C C . SER A 1 382 ? 12.820 -9.387 -48.751 1.00 95.19 382 SER A C 1
ATOM 3092 O O . SER A 1 382 ? 13.587 -10.057 -49.444 1.00 95.19 382 SER A O 1
ATOM 3094 N N . LYS A 1 383 ? 11.794 -8.719 -49.297 1.00 96.69 383 LYS A N 1
ATOM 3095 C CA . LYS A 1 383 ? 11.496 -8.749 -50.736 1.00 96.69 383 LYS A CA 1
ATOM 3096 C C . LYS A 1 383 ? 12.636 -8.165 -51.574 1.00 96.69 383 LYS A C 1
ATOM 3098 O O . LYS A 1 383 ? 13.000 -8.752 -52.590 1.00 96.69 383 LYS A O 1
ATOM 3103 N N . GLN A 1 384 ? 13.216 -7.041 -51.152 1.00 96.25 384 GLN A N 1
ATOM 3104 C CA . GLN A 1 384 ? 14.374 -6.438 -51.821 1.00 96.25 384 GLN A CA 1
ATOM 3105 C C . GLN A 1 384 ? 15.603 -7.353 -51.766 1.00 96.25 384 GLN A C 1
ATOM 3107 O O . GLN A 1 384 ? 16.271 -7.538 -52.781 1.00 96.25 384 GLN A O 1
ATOM 3112 N N . ALA A 1 385 ? 15.876 -7.973 -50.615 1.00 94.88 385 ALA A N 1
ATOM 3113 C CA . ALA A 1 385 ? 16.966 -8.931 -50.457 1.00 94.88 385 ALA A CA 1
ATOM 3114 C C . ALA A 1 385 ? 16.772 -10.154 -51.363 1.00 94.88 385 ALA A C 1
ATOM 3116 O O . ALA A 1 385 ? 17.704 -10.562 -52.048 1.00 94.88 385 ALA A O 1
ATOM 3117 N N . MET A 1 386 ? 15.552 -10.691 -51.444 1.00 95.06 386 MET A N 1
ATOM 3118 C CA . MET A 1 386 ? 15.225 -11.816 -52.322 1.00 95.06 386 MET A CA 1
ATOM 3119 C C . MET A 1 386 ? 15.406 -11.462 -53.805 1.00 95.06 386 MET A C 1
ATOM 3121 O O . MET A 1 386 ? 15.958 -12.255 -54.564 1.00 95.06 386 MET A O 1
ATOM 3125 N N . GLN A 1 387 ? 15.004 -10.257 -54.219 1.00 94.81 387 GLN A N 1
ATOM 3126 C CA . GLN A 1 387 ? 15.254 -9.761 -55.577 1.00 94.81 387 GLN A CA 1
ATOM 3127 C C . GLN A 1 387 ? 16.751 -9.600 -55.863 1.00 94.81 387 GLN A C 1
ATOM 3129 O O . GLN A 1 387 ? 17.206 -9.969 -56.943 1.00 94.81 387 GLN A O 1
ATOM 3134 N N . ALA A 1 388 ? 17.524 -9.086 -54.903 1.00 93.31 388 ALA A N 1
ATOM 3135 C CA . ALA A 1 388 ? 18.971 -8.951 -55.038 1.00 93.31 388 ALA A CA 1
ATOM 3136 C C . ALA A 1 388 ? 19.665 -10.317 -55.150 1.00 93.31 388 ALA A C 1
ATOM 3138 O O . ALA A 1 388 ? 20.514 -10.487 -56.020 1.00 93.31 388 ALA A O 1
ATOM 3139 N N . ILE A 1 389 ? 19.269 -11.297 -54.331 1.00 93.25 389 ILE A N 1
ATOM 3140 C CA . ILE A 1 389 ? 19.765 -12.680 -54.416 1.00 93.25 389 ILE A CA 1
ATOM 3141 C C . ILE A 1 389 ? 19.441 -13.265 -55.791 1.00 93.25 389 ILE A C 1
ATOM 3143 O O . ILE A 1 389 ? 20.343 -13.726 -56.476 1.00 93.25 389 ILE A O 1
ATOM 3147 N N . SER A 1 390 ? 18.191 -13.154 -56.247 1.00 92.62 390 SER A N 1
ATOM 3148 C CA . SER A 1 390 ? 17.792 -13.652 -57.568 1.00 92.62 390 SER A CA 1
ATOM 3149 C C . SER A 1 390 ? 18.580 -12.996 -58.711 1.00 92.62 390 SER A C 1
ATOM 3151 O O . SER A 1 390 ? 18.955 -13.679 -59.662 1.00 92.62 390 SER A O 1
ATOM 3153 N N . ALA A 1 391 ? 18.874 -11.695 -58.620 1.00 89.00 391 ALA A N 1
ATOM 3154 C CA . ALA A 1 391 ? 19.704 -11.000 -59.602 1.00 89.00 391 ALA A CA 1
ATOM 3155 C C . ALA A 1 391 ? 21.167 -11.478 -59.574 1.00 89.00 391 ALA A C 1
ATOM 3157 O O . ALA A 1 391 ? 21.788 -11.625 -60.628 1.00 89.00 391 ALA A O 1
ATOM 3158 N N . LEU A 1 392 ? 21.718 -11.741 -58.385 1.00 87.38 392 LEU A N 1
ATOM 3159 C CA . LEU A 1 392 ? 23.060 -12.305 -58.230 1.00 87.38 392 LEU A CA 1
ATOM 3160 C C . LEU A 1 392 ? 23.137 -13.741 -58.757 1.00 87.38 392 LEU A C 1
ATOM 3162 O O . LEU A 1 392 ? 24.101 -14.066 -59.446 1.00 87.38 392 LEU A O 1
ATOM 3166 N N . ASP A 1 393 ? 22.120 -14.567 -58.510 1.00 89.06 393 ASP A N 1
ATOM 3167 C CA . ASP A 1 393 ? 22.032 -15.931 -59.041 1.00 89.06 393 ASP A CA 1
ATOM 3168 C C . ASP A 1 393 ? 21.953 -15.926 -60.574 1.00 89.06 393 ASP A C 1
ATOM 3170 O O . ASP A 1 393 ? 22.677 -16.670 -61.234 1.00 89.06 393 ASP A O 1
ATOM 3174 N N . ALA A 1 394 ? 21.150 -15.035 -61.168 1.00 85.44 394 ALA A N 1
ATOM 3175 C CA . ALA A 1 394 ? 21.085 -14.863 -62.622 1.00 85.44 394 ALA A CA 1
ATOM 3176 C C . ALA A 1 394 ? 22.433 -14.413 -63.217 1.00 85.44 394 ALA A C 1
ATOM 3178 O O . ALA A 1 394 ? 22.827 -14.863 -64.299 1.00 85.44 394 ALA A O 1
ATOM 3179 N N . TYR A 1 395 ? 23.172 -13.558 -62.501 1.00 84.38 395 TYR A N 1
ATOM 3180 C CA . TYR A 1 395 ? 24.525 -13.165 -62.890 1.00 84.38 395 TYR A CA 1
ATOM 3181 C C . TYR A 1 395 ? 25.507 -14.341 -62.785 1.00 84.38 395 TYR A C 1
ATOM 3183 O O . TYR A 1 395 ? 26.289 -14.576 -63.708 1.00 84.38 395 TYR A O 1
ATOM 3191 N N . HIS A 1 396 ? 25.442 -15.111 -61.694 1.00 82.81 396 HIS A N 1
ATOM 3192 C CA . HIS A 1 396 ? 26.285 -16.285 -61.459 1.00 82.81 396 HIS A CA 1
ATOM 3193 C C . HIS A 1 396 ? 26.058 -17.379 -62.512 1.00 82.81 396 HIS A C 1
ATOM 3195 O O . HIS A 1 396 ? 27.018 -17.917 -63.060 1.00 82.81 396 HIS A O 1
ATOM 3201 N N . ASN A 1 397 ? 24.799 -17.635 -62.869 1.00 84.25 397 ASN A N 1
ATOM 3202 C CA . ASN A 1 397 ? 24.408 -18.600 -63.899 1.00 84.25 397 ASN A CA 1
ATOM 3203 C C . ASN A 1 397 ? 24.677 -18.098 -65.333 1.00 84.25 397 ASN A C 1
ATOM 3205 O O . ASN A 1 397 ? 24.461 -18.826 -66.302 1.00 84.25 397 ASN A O 1
ATOM 3209 N N . GLY A 1 398 ? 25.161 -16.859 -65.497 1.00 77.62 398 GLY A N 1
ATOM 3210 C CA . GLY A 1 398 ? 25.487 -16.266 -66.795 1.00 77.62 398 GLY A CA 1
ATOM 3211 C C . GLY A 1 398 ? 24.267 -15.872 -67.637 1.00 77.62 398 GLY A C 1
ATOM 3212 O O . GLY A 1 398 ? 24.411 -15.609 -68.836 1.00 77.62 398 GLY A O 1
ATOM 3213 N N . GLU A 1 399 ? 23.078 -15.823 -67.031 1.00 77.25 399 GLU A N 1
ATOM 3214 C CA . GLU A 1 399 ? 21.812 -15.473 -67.682 1.00 77.25 399 GLU A CA 1
ATOM 3215 C C . GLU A 1 399 ? 21.683 -13.972 -67.936 1.00 77.25 399 GLU A C 1
ATOM 3217 O O . GLU A 1 399 ? 21.163 -13.579 -68.981 1.00 77.25 399 GLU A O 1
ATOM 3222 N N . ASP A 1 400 ? 22.197 -13.139 -67.030 1.00 65.44 400 ASP A N 1
ATOM 3223 C CA . ASP A 1 400 ? 22.299 -11.689 -67.185 1.00 65.44 400 ASP A CA 1
ATOM 3224 C C . ASP A 1 400 ? 23.688 -11.222 -66.746 1.00 65.44 400 ASP A C 1
ATOM 3226 O O . ASP A 1 400 ? 23.977 -11.055 -65.569 1.00 65.44 400 ASP A O 1
ATOM 3230 N N . GLY A 1 401 ? 24.580 -11.030 -67.722 1.00 71.44 401 GLY A N 1
ATOM 3231 C CA . GLY A 1 401 ? 25.964 -10.634 -67.478 1.00 71.44 401 GLY A CA 1
ATOM 3232 C C . GLY A 1 401 ? 26.782 -10.457 -68.758 1.00 71.44 401 GLY A C 1
ATOM 3233 O O . GLY A 1 401 ? 26.254 -10.495 -69.878 1.00 71.44 401 GLY A O 1
ATOM 3234 N N . LEU A 1 402 ? 28.096 -10.282 -68.585 1.00 70.62 402 LEU A N 1
ATOM 3235 C CA . LEU A 1 402 ? 29.064 -9.985 -69.649 1.00 70.62 402 LEU A CA 1
ATOM 3236 C C . LEU A 1 402 ? 28.967 -10.958 -70.834 1.00 70.62 402 LEU A C 1
ATOM 3238 O O . LEU A 1 402 ? 29.048 -10.531 -71.978 1.00 70.62 402 LEU A O 1
ATOM 3242 N N . VAL A 1 403 ? 28.714 -12.247 -70.588 1.00 72.50 403 VAL A N 1
ATOM 3243 C CA . VAL A 1 403 ? 28.617 -13.276 -71.639 1.00 72.50 403 VAL A CA 1
ATOM 3244 C C . VAL A 1 403 ? 27.436 -13.031 -72.586 1.00 72.50 403 VAL A C 1
ATOM 3246 O O . VAL A 1 403 ? 27.583 -13.146 -73.802 1.00 72.50 403 VAL A O 1
ATOM 3249 N N . LYS A 1 404 ? 26.261 -12.652 -72.071 1.00 74.69 404 LYS A N 1
ATOM 3250 C CA . LYS A 1 404 ? 25.080 -12.342 -72.897 1.00 74.69 404 LYS A CA 1
ATOM 3251 C C . LYS A 1 404 ? 25.237 -11.015 -73.637 1.00 74.69 404 LYS A C 1
ATOM 3253 O O . LYS A 1 404 ? 24.817 -10.913 -74.790 1.00 74.69 404 LYS A O 1
ATOM 3258 N N . ALA A 1 405 ? 25.867 -10.023 -73.004 1.00 75.94 405 ALA A N 1
ATOM 3259 C CA . ALA A 1 405 ? 26.229 -8.765 -73.653 1.00 75.94 405 ALA A CA 1
ATOM 3260 C C . ALA A 1 405 ? 27.237 -8.997 -74.791 1.00 75.94 405 ALA A C 1
ATOM 3262 O O . ALA A 1 405 ? 26.995 -8.552 -75.908 1.00 75.94 405 ALA A O 1
ATOM 3263 N N . LEU A 1 406 ? 28.284 -9.793 -74.551 1.00 75.19 406 LEU A N 1
ATOM 3264 C CA . LEU A 1 406 ? 29.261 -10.203 -75.560 1.00 75.19 406 LEU A CA 1
ATOM 3265 C C . LEU A 1 406 ? 28.596 -10.959 -76.708 1.00 75.19 406 LEU A C 1
ATOM 3267 O O . LEU A 1 406 ? 28.803 -10.584 -77.853 1.00 75.19 406 LEU A O 1
ATOM 3271 N N . ARG A 1 407 ? 27.718 -11.938 -76.438 1.00 81.94 407 ARG A N 1
ATOM 3272 C CA . ARG A 1 407 ? 26.953 -12.627 -77.498 1.00 81.94 407 ARG A CA 1
ATOM 3273 C C . ARG A 1 407 ? 26.145 -11.647 -78.354 1.00 81.94 407 ARG A C 1
ATOM 3275 O O . ARG A 1 407 ? 26.121 -11.787 -79.574 1.00 81.94 407 ARG A O 1
ATOM 3282 N N . LYS A 1 408 ? 25.500 -10.642 -77.748 1.00 83.88 408 LYS A N 1
ATOM 3283 C CA . LYS A 1 408 ? 24.793 -9.586 -78.496 1.00 83.88 408 LYS A CA 1
ATOM 3284 C C . LYS A 1 408 ? 25.757 -8.726 -79.316 1.00 83.88 408 LYS A C 1
ATOM 3286 O O . LYS A 1 408 ? 25.450 -8.454 -80.474 1.00 83.88 408 LYS A O 1
ATOM 3291 N N . CYS A 1 409 ? 26.904 -8.343 -78.757 1.00 82.88 409 CYS A N 1
ATOM 3292 C CA . CYS A 1 409 ? 27.942 -7.604 -79.475 1.00 82.88 409 CYS A CA 1
ATOM 3293 C C . CYS A 1 409 ? 28.464 -8.402 -80.673 1.00 82.88 409 CYS A C 1
ATOM 3295 O O . CYS A 1 409 ? 28.447 -7.878 -81.777 1.00 82.88 409 CYS A O 1
ATOM 3297 N N . THR A 1 410 ? 28.788 -9.686 -80.509 1.00 85.12 410 THR A N 1
ATOM 3298 C CA . THR A 1 410 ? 29.251 -10.551 -81.606 1.00 85.12 410 THR A CA 1
ATOM 3299 C C . THR A 1 410 ? 28.199 -10.686 -82.711 1.00 85.12 410 THR A C 1
ATOM 3301 O O . THR A 1 410 ? 28.523 -10.630 -83.895 1.00 85.12 410 THR A O 1
ATOM 3304 N N . VAL A 1 411 ? 26.914 -10.814 -82.358 1.00 88.31 411 VAL A N 1
ATOM 3305 C CA . VAL A 1 411 ? 25.820 -10.841 -83.348 1.00 88.31 411 VAL A CA 1
ATOM 3306 C C . VAL A 1 411 ? 25.696 -9.504 -84.088 1.00 88.31 411 VAL A C 1
ATOM 3308 O O . VAL A 1 411 ? 25.427 -9.484 -85.291 1.00 88.31 411 VAL A O 1
ATOM 3311 N N . LEU A 1 412 ? 25.877 -8.377 -83.397 1.00 87.38 412 LEU A N 1
ATOM 3312 C CA . LEU A 1 412 ? 25.861 -7.050 -84.015 1.00 87.38 412 LEU A CA 1
ATOM 3313 C C . LEU A 1 412 ? 27.087 -6.826 -84.909 1.00 87.38 412 LEU A C 1
ATOM 3315 O O . LEU A 1 412 ? 26.923 -6.346 -86.028 1.00 87.38 412 LEU A O 1
ATOM 3319 N N . GLU A 1 413 ? 28.275 -7.245 -84.481 1.00 88.38 413 GLU A N 1
ATOM 3320 C CA . GLU A 1 413 ? 29.504 -7.227 -85.282 1.00 88.38 413 GLU A CA 1
ATOM 3321 C C . GLU A 1 413 ? 29.343 -8.046 -86.564 1.00 88.38 413 GLU A C 1
ATOM 3323 O O . GLU A 1 413 ? 29.616 -7.544 -87.652 1.00 88.38 413 GLU A O 1
ATOM 3328 N N . GLN A 1 414 ? 28.798 -9.265 -86.486 1.00 87.31 414 GLN A N 1
ATOM 3329 C CA . GLN A 1 414 ? 28.509 -10.079 -87.673 1.00 87.31 414 GLN A CA 1
ATOM 3330 C C . GLN A 1 414 ? 27.524 -9.395 -88.630 1.00 87.31 414 GLN A C 1
ATOM 3332 O O . GLN A 1 414 ? 27.684 -9.479 -89.852 1.00 87.31 414 GLN A O 1
ATOM 3337 N N . LYS A 1 415 ? 26.513 -8.690 -88.104 1.00 89.12 415 LYS A N 1
ATOM 3338 C CA . LYS A 1 415 ? 25.588 -7.895 -88.927 1.00 89.12 415 LYS A CA 1
ATOM 3339 C C . LYS A 1 415 ? 26.287 -6.712 -89.597 1.00 89.12 415 LYS A C 1
ATOM 3341 O O . LYS A 1 415 ? 26.001 -6.451 -90.765 1.00 89.12 415 LYS A O 1
ATOM 3346 N N . VAL A 1 416 ? 27.200 -6.032 -88.900 1.00 87.62 416 VAL A N 1
ATOM 3347 C CA . VAL A 1 416 ? 28.015 -4.943 -89.465 1.00 87.62 416 VAL A CA 1
ATOM 3348 C C . VAL A 1 416 ? 28.919 -5.478 -90.571 1.00 87.62 416 VAL A C 1
ATOM 3350 O O . VAL A 1 416 ? 28.836 -4.986 -91.689 1.00 87.62 416 VAL A O 1
ATOM 3353 N N . ILE A 1 417 ? 29.662 -6.561 -90.326 1.00 86.12 417 ILE A N 1
ATOM 3354 C CA . ILE A 1 417 ? 30.513 -7.214 -91.335 1.00 86.12 417 ILE A CA 1
ATOM 3355 C C . ILE A 1 417 ? 29.690 -7.637 -92.558 1.00 86.12 417 ILE A C 1
ATOM 3357 O O . ILE A 1 417 ? 30.091 -7.410 -93.696 1.00 86.12 417 ILE A O 1
ATOM 3361 N N . SER A 1 418 ? 28.505 -8.217 -92.350 1.00 84.50 418 SER A N 1
ATOM 3362 C CA . SER A 1 418 ? 27.614 -8.625 -93.446 1.00 84.50 418 SER A CA 1
ATOM 3363 C C . SER A 1 418 ? 27.133 -7.435 -94.278 1.00 84.50 418 SER A C 1
ATOM 3365 O O . SER A 1 418 ? 26.995 -7.537 -95.498 1.00 84.50 418 SER A O 1
ATOM 3367 N N . ARG A 1 419 ? 26.854 -6.305 -93.623 1.00 84.31 419 ARG A N 1
ATOM 3368 C CA . ARG A 1 419 ? 26.462 -5.060 -94.282 1.00 84.31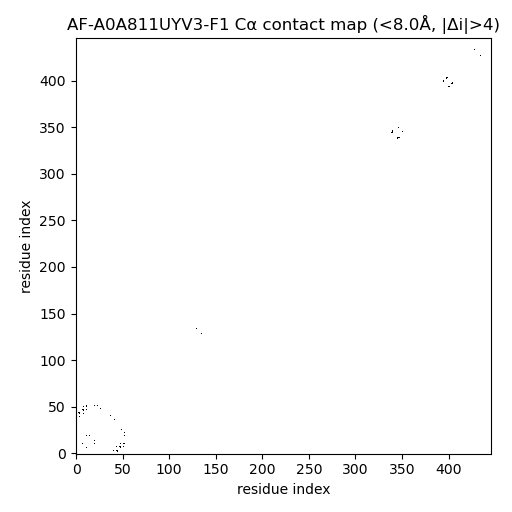 419 ARG A CA 1
ATOM 3369 C C . ARG A 1 419 ? 27.639 -4.465 -95.055 1.00 84.31 419 ARG A C 1
ATOM 3371 O O . ARG A 1 419 ? 27.472 -4.111 -96.218 1.00 84.31 419 ARG A O 1
ATOM 3378 N N . ASP A 1 420 ? 28.813 -4.406 -94.447 1.00 82.75 420 ASP A N 1
ATOM 3379 C CA . ASP A 1 420 ? 30.009 -3.821 -95.046 1.00 82.75 420 ASP A CA 1
ATOM 3380 C C . ASP A 1 420 ? 30.503 -4.672 -96.229 1.00 82.75 420 ASP A C 1
ATOM 3382 O O . ASP A 1 420 ? 30.789 -4.127 -97.291 1.00 82.75 420 ASP A O 1
ATOM 3386 N N . ASN A 1 421 ? 30.447 -6.007 -96.138 1.00 79.94 421 ASN A N 1
ATOM 3387 C CA . ASN A 1 421 ? 30.696 -6.905 -97.272 1.00 79.94 421 ASN A CA 1
ATOM 3388 C C . ASN A 1 421 ? 29.703 -6.687 -98.421 1.00 79.94 421 ASN A C 1
ATOM 3390 O O . ASN A 1 421 ? 30.106 -6.698 -99.583 1.00 79.94 421 ASN A O 1
ATOM 3394 N N . LYS A 1 422 ? 28.415 -6.447 -98.133 1.00 78.81 422 LYS A N 1
ATOM 3395 C CA . LYS 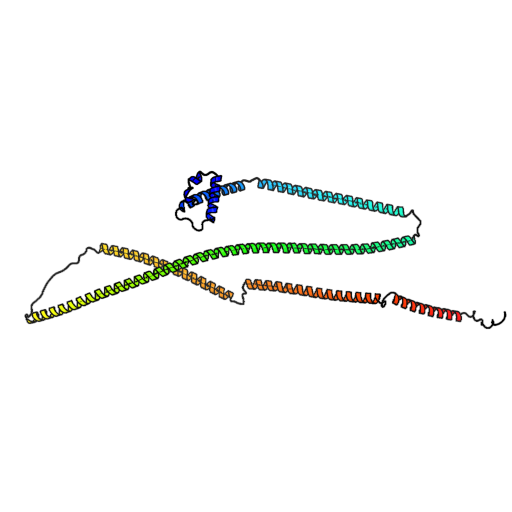A 1 422 ? 27.432 -6.081 -99.169 1.00 78.81 422 LYS A CA 1
ATOM 3396 C C . LYS A 1 422 ? 27.775 -4.743 -99.825 1.00 78.81 422 LYS A C 1
ATOM 3398 O O . LYS A 1 422 ? 27.686 -4.641 -101.047 1.00 78.81 422 LYS A O 1
ATOM 3403 N N . TYR A 1 423 ? 28.202 -3.746 -99.050 1.00 75.38 423 TYR A N 1
ATOM 3404 C CA . TYR A 1 423 ? 28.655 -2.462 -99.589 1.00 75.38 423 TYR A CA 1
ATOM 3405 C C . TYR A 1 423 ? 29.902 -2.618 -100.461 1.00 75.38 423 TYR A C 1
ATOM 3407 O O . TYR A 1 423 ? 29.887 -2.154 -101.599 1.00 75.38 423 TYR A O 1
ATOM 3415 N N . VAL A 1 424 ? 30.931 -3.334 -100.000 1.00 72.19 424 VAL A N 1
ATOM 3416 C CA . VAL A 1 424 ? 32.144 -3.622 -100.782 1.00 72.19 424 VAL A CA 1
ATOM 3417 C C . VAL A 1 424 ? 31.797 -4.365 -102.070 1.00 72.19 424 VAL A C 1
ATOM 3419 O O . VAL A 1 424 ? 32.255 -3.966 -103.132 1.00 72.19 424 VAL A O 1
ATOM 3422 N N . HIS A 1 425 ? 30.929 -5.379 -102.021 1.00 68.19 425 HIS A N 1
ATOM 3423 C CA . HIS A 1 425 ? 30.511 -6.119 -103.214 1.00 68.19 425 HIS A CA 1
ATOM 3424 C C . HIS A 1 425 ? 29.683 -5.259 -104.187 1.00 68.19 425 HIS A C 1
ATOM 3426 O O . HIS A 1 425 ? 29.804 -5.405 -105.402 1.00 68.19 425 HIS A O 1
ATOM 3432 N N . SER A 1 426 ? 28.872 -4.322 -103.683 1.00 69.44 426 SER A N 1
ATOM 3433 C CA . SER A 1 426 ? 28.164 -3.346 -104.526 1.00 69.44 426 SER A CA 1
ATOM 3434 C C . SER A 1 426 ? 29.105 -2.312 -105.162 1.00 69.44 426 SER A C 1
ATOM 3436 O O . SER A 1 426 ? 28.933 -1.978 -106.332 1.00 69.44 426 SER A O 1
ATOM 3438 N N . LEU A 1 427 ? 30.135 -1.862 -104.436 1.00 63.94 427 LEU A N 1
ATOM 3439 C CA . LEU A 1 427 ? 31.173 -0.950 -104.925 1.00 63.94 427 LEU A CA 1
ATOM 3440 C C . LEU A 1 427 ? 32.053 -1.632 -105.976 1.00 63.94 427 LEU A C 1
ATOM 3442 O O . LEU A 1 427 ? 32.302 -1.056 -107.030 1.00 63.94 427 LEU A O 1
ATOM 3446 N N . TRP A 1 428 ? 32.437 -2.889 -105.746 1.00 60.16 428 TRP A N 1
ATOM 3447 C CA . TRP A 1 428 ? 33.184 -3.706 -106.706 1.00 60.16 428 TRP A CA 1
ATOM 3448 C C . TRP A 1 428 ? 32.397 -3.939 -108.004 1.00 60.16 428 TRP A C 1
ATOM 3450 O O . TRP A 1 428 ? 32.963 -3.878 -109.090 1.00 60.16 428 TRP A O 1
ATOM 3460 N N . ASN A 1 429 ? 31.074 -4.116 -107.912 1.00 61.28 429 ASN A N 1
ATOM 3461 C CA . ASN A 1 429 ? 30.197 -4.238 -109.081 1.00 61.28 429 ASN A CA 1
ATOM 3462 C C . ASN A 1 429 ? 29.867 -2.899 -109.771 1.00 61.28 429 ASN A C 1
ATOM 3464 O O . ASN A 1 429 ? 29.396 -2.916 -110.909 1.00 61.28 429 ASN A O 1
ATOM 3468 N N . SER A 1 430 ? 30.121 -1.759 -109.118 1.00 57.59 430 SER A N 1
ATOM 3469 C CA . SER A 1 430 ? 29.842 -0.413 -109.649 1.00 57.59 430 SER A CA 1
ATOM 3470 C C . SER A 1 430 ? 31.069 0.277 -110.262 1.00 57.59 430 SER A C 1
ATOM 3472 O O . SER A 1 430 ? 30.924 1.342 -110.856 1.00 57.59 430 SER A O 1
ATOM 3474 N N . ILE A 1 431 ? 32.266 -0.3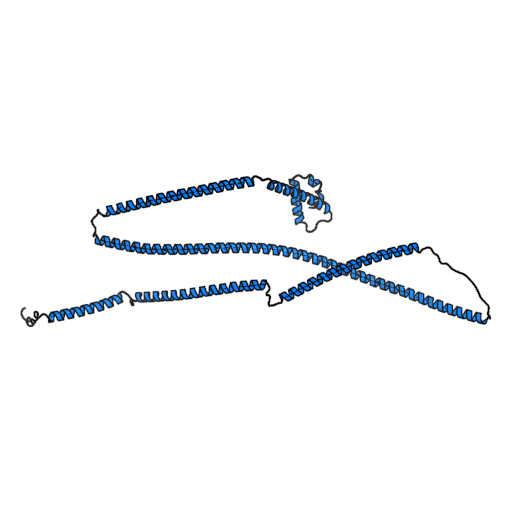17 -110.158 1.00 57.12 431 ILE A N 1
ATOM 3475 C CA . ILE A 1 431 ? 33.499 0.171 -110.797 1.00 57.12 431 ILE A CA 1
ATOM 3476 C C . ILE A 1 431 ? 33.705 -0.590 -112.127 1.00 57.12 431 ILE A C 1
ATOM 3478 O O . ILE A 1 431 ? 34.024 -1.779 -112.104 1.00 57.12 431 ILE A O 1
ATOM 3482 N N . PRO A 1 432 ? 33.578 0.052 -113.306 1.00 53.47 432 PRO A N 1
ATOM 3483 C CA . PRO A 1 432 ? 33.641 -0.630 -114.608 1.00 53.47 432 PRO A CA 1
ATOM 3484 C C . PRO A 1 432 ? 35.017 -1.206 -114.999 1.00 53.47 432 PRO A C 1
ATOM 3486 O O . PRO A 1 432 ? 35.125 -1.863 -116.031 1.00 53.47 432 PRO A O 1
ATOM 3489 N N . CYS A 1 433 ? 36.071 -0.986 -114.205 1.00 53.28 433 CYS A N 1
ATOM 3490 C CA . CYS A 1 433 ? 37.460 -1.254 -114.601 1.00 53.28 433 CYS A CA 1
ATOM 3491 C C . CYS A 1 433 ? 38.062 -2.585 -114.100 1.00 53.28 433 CYS A C 1
ATOM 3493 O O . CYS A 1 433 ? 39.243 -2.821 -114.330 1.00 53.28 433 CYS A O 1
ATOM 3495 N N . MET A 1 434 ? 37.297 -3.474 -113.447 1.00 49.84 434 MET A N 1
ATOM 3496 C CA . MET A 1 434 ? 37.798 -4.787 -112.977 1.00 49.84 434 MET A CA 1
ATOM 3497 C C . MET A 1 434 ? 37.010 -6.006 -113.497 1.00 49.84 434 MET A C 1
ATOM 3499 O O . MET A 1 434 ? 36.986 -7.061 -112.868 1.00 49.84 434 MET A O 1
ATOM 3503 N N . LYS A 1 435 ? 36.403 -5.914 -114.686 1.00 49.19 435 LYS A N 1
ATOM 3504 C CA . LYS A 1 435 ? 35.911 -7.096 -115.420 1.00 49.19 435 LYS A CA 1
ATOM 3505 C C . LYS A 1 435 ? 36.941 -7.542 -116.462 1.00 49.19 435 LYS A C 1
ATOM 3507 O O . LYS A 1 435 ? 36.831 -7.197 -117.632 1.00 49.19 435 LYS A O 1
ATOM 3512 N N . LEU A 1 436 ? 37.923 -8.334 -116.035 1.00 44.00 436 LEU A N 1
ATOM 3513 C CA . LEU A 1 436 ? 38.766 -9.145 -116.922 1.00 44.00 436 LEU A CA 1
ATOM 3514 C C . LEU A 1 436 ? 38.547 -10.633 -116.590 1.00 44.00 436 LEU A C 1
ATOM 3516 O O . LEU A 1 436 ? 38.510 -10.989 -115.411 1.00 44.00 436 LEU A O 1
ATOM 3520 N N . PRO A 1 437 ? 38.342 -11.511 -117.589 1.00 47.75 437 PRO A N 1
ATOM 3521 C CA . PRO A 1 437 ? 37.933 -12.885 -117.349 1.00 47.75 437 PRO A CA 1
ATOM 3522 C C . PRO A 1 437 ? 39.132 -13.767 -116.979 1.00 47.75 437 PRO A C 1
ATOM 3524 O O . PRO A 1 437 ? 40.052 -13.943 -117.773 1.00 47.75 437 PRO A O 1
ATOM 3527 N N . MET A 1 438 ? 39.071 -14.411 -115.809 1.00 40.06 438 MET A N 1
ATOM 3528 C CA . MET A 1 438 ? 39.877 -15.595 -115.479 1.00 40.06 438 MET A CA 1
ATOM 3529 C C . MET A 1 438 ? 39.400 -16.794 -116.326 1.00 40.06 438 MET A C 1
ATOM 3531 O O . MET A 1 438 ? 38.724 -17.710 -115.866 1.00 40.06 438 MET A O 1
ATOM 3535 N N . LYS A 1 439 ? 39.726 -16.762 -117.617 1.00 43.44 439 LYS A N 1
ATOM 3536 C CA . LYS A 1 439 ? 39.758 -17.917 -118.517 1.00 43.44 439 LYS A CA 1
ATOM 3537 C C . LYS A 1 439 ? 41.070 -17.824 -119.281 1.00 43.44 439 LYS A C 1
ATOM 3539 O O . LYS A 1 439 ? 41.124 -17.138 -120.289 1.00 43.44 439 LYS A O 1
ATOM 3544 N N . MET A 1 440 ? 42.097 -18.474 -118.736 1.00 41.59 440 MET A N 1
ATOM 3545 C CA . MET A 1 440 ? 43.368 -18.896 -119.350 1.00 41.59 440 MET A CA 1
ATOM 3546 C C . MET A 1 440 ? 44.479 -18.743 -118.316 1.00 41.59 440 MET A C 1
ATOM 3548 O O . MET A 1 440 ? 45.078 -17.684 -118.276 1.00 41.59 440 MET A O 1
ATOM 3552 N N . ILE A 1 441 ? 44.700 -19.769 -117.482 1.00 45.91 441 ILE A N 1
ATOM 3553 C CA . ILE A 1 441 ? 46.009 -20.411 -117.234 1.00 45.91 441 ILE A CA 1
ATOM 3554 C C . ILE A 1 441 ? 45.693 -21.819 -116.694 1.00 45.91 441 ILE A C 1
ATOM 3556 O O . ILE A 1 441 ? 45.635 -22.059 -115.493 1.00 45.91 441 ILE A O 1
ATOM 3560 N N . TYR A 1 442 ? 45.410 -22.747 -117.603 1.00 42.47 442 TYR A N 1
ATOM 3561 C CA . TYR A 1 442 ? 45.651 -24.172 -117.390 1.00 42.47 442 TYR A CA 1
ATOM 3562 C C . TYR A 1 442 ? 46.483 -24.620 -118.597 1.00 42.47 442 TYR A C 1
ATOM 3564 O O . TYR A 1 442 ? 46.035 -24.434 -119.727 1.00 42.47 442 TYR A O 1
ATOM 3572 N N . TYR A 1 443 ? 47.651 -25.198 -118.299 1.00 40.00 443 TYR A N 1
ATOM 3573 C CA . TYR A 1 443 ? 48.642 -25.899 -119.138 1.00 40.00 443 TYR A CA 1
ATOM 3574 C C . TYR A 1 443 ? 49.999 -25.230 -119.459 1.00 40.00 443 TYR A C 1
ATOM 3576 O O . TYR A 1 443 ? 50.063 -24.155 -120.046 1.00 40.00 443 TYR A O 1
ATOM 3584 N N . ALA A 1 444 ? 51.041 -26.031 -119.153 1.00 37.50 444 ALA A N 1
ATOM 3585 C CA . ALA A 1 444 ? 52.504 -25.940 -119.345 1.00 37.50 444 ALA A CA 1
ATOM 3586 C C . ALA A 1 444 ? 53.271 -25.167 -118.245 1.00 37.50 444 ALA A C 1
ATOM 3588 O O . ALA A 1 444 ? 53.009 -23.991 -118.036 1.00 37.50 444 ALA A O 1
ATOM 3589 N N . SER A 1 445 ? 54.197 -25.742 -117.461 1.00 35.31 445 SER A N 1
ATOM 3590 C CA . SER A 1 445 ? 55.098 -26.906 -117.628 1.00 35.31 445 SER A CA 1
ATOM 3591 C C . SER A 1 445 ? 55.398 -27.551 -116.253 1.00 35.31 445 SER A C 1
ATOM 3593 O O . SER A 1 445 ? 55.350 -26.846 -115.251 1.00 35.31 445 SER A O 1
ATOM 3595 N N . ALA A 1 446 ? 55.449 -28.888 -116.169 1.00 38.25 446 ALA A N 1
ATOM 3596 C CA . ALA A 1 446 ? 56.658 -29.733 -116.054 1.00 38.25 446 ALA A CA 1
ATOM 3597 C C . ALA A 1 446 ? 57.266 -29.779 -114.645 1.00 38.25 446 ALA A C 1
ATOM 3599 O O . ALA A 1 446 ? 57.730 -28.723 -114.166 1.00 38.25 446 ALA A O 1
#

Organism: Ceratitis capitata (NCBI:txid7213)

pLDDT: mean 82.62, std 17.11, range [30.88, 98.44]

Foldseek 3Di:
DDPLPPDALVVLVVDDPVRLVVVVVVVVVVVVVDPDDDPPRVVRNVSNVVSSVVVVVVVVVVVVVVVVPCPVVVVVVVVVVVVVVVVVVVVVVVVVVVVVVVVVVVVVVVVVVVVVVVVVVVVVVPDDDDDPVVVVVVVVVVVVVVVVVVVVVVVVVVVVVVVVVVVVVVVVVVVVVVVVVVVVVVVVVVVVVVVVVVVVVVVVVVVVVVVVVVVVVVVVVVVVVVVVVVVVVVVVVVVVVVVVVVVVVVVVVVVVVVVVVVVVVVVVVVVPDDDDDDDDDDDDDDDPPDCVVVVVVVVVVVVVVVVVVVVVVVVVVVVVVVVVVVVVVVVVVVVVVVVCVDPVDPDPVVVVVVVVVVVVVVVVVVVVVVVVVVVVVVVVVVVVVVVVVVVVVCVVVVVDDDVVVVVVVVVVVVVVVVVVVVVVVVVVVVDPPPPDDPDDDDDDDD

Mean predicted aligned error: 23.47 Å

Solvent-accessible surface area (backbone atoms only — not comparable to full-atom values): 25293 Å² total; per-residue (Å²): 133,72,64,67,80,80,59,46,52,69,57,58,72,75,46,53,72,68,58,51,50,53,50,48,53,52,49,56,54,47,61,76,70,50,95,70,82,62,83,91,38,47,70,52,50,47,48,34,50,52,52,50,49,52,53,52,49,54,52,51,54,51,54,54,50,57,67,70,66,56,72,61,58,63,57,53,49,57,52,49,52,54,51,51,57,51,50,52,52,52,50,52,51,51,49,51,52,51,52,52,51,50,51,52,52,52,51,52,50,52,55,49,51,50,53,52,52,59,50,54,63,59,63,68,76,77,70,92,87,69,64,65,66,63,53,47,52,52,49,51,52,50,50,52,49,51,52,52,51,52,54,49,51,58,48,52,54,52,51,52,52,53,53,50,52,50,50,52,54,50,53,51,52,51,53,53,53,51,51,52,50,51,52,52,52,51,51,51,54,50,52,53,50,50,50,54,53,51,52,53,52,52,50,55,52,51,51,53,51,52,53,50,51,53,50,49,55,52,51,54,51,51,50,53,53,52,50,52,52,48,54,51,52,51,52,54,49,52,53,51,49,52,55,50,51,53,50,51,52,52,49,49,54,50,48,55,52,47,52,53,49,50,52,51,51,48,58,53,48,63,74,72,53,84,88,81,82,88,81,89,84,88,86,86,83,89,79,93,84,59,64,69,71,51,49,53,52,49,50,53,52,47,54,55,47,50,56,49,49,54,53,50,52,53,51,51,52,51,52,52,52,51,51,53,52,52,50,52,52,52,50,50,55,50,50,52,53,53,54,73,63,37,83,92,53,71,51,72,68,53,50,54,49,52,52,52,48,50,55,51,51,53,51,52,51,54,52,50,56,52,48,52,56,50,50,52,53,49,53,52,49,51,52,50,50,52,52,51,49,52,52,50,50,34,35,73,74,48,72,55,40,70,67,48,53,47,53,52,48,53,54,50,50,52,50,49,52,55,50,50,52,50,50,51,54,50,51,60,73,69,47,90,87,75,85,72,80,96,76,85,91,84,86,88,80,137

InterPro domains:
  IPR026201 Centrosomal protein of 290kDa [PTHR18879] (25-421)

Sequence (446 aa):
MEISDLVSGRKFREFNTTQKEELYETLLQLIVAIEEIPKKSLRRTLDVTLAVLQYKGQQVDNLQSQLKEDNHAERLIDENEKLKNMLEKLEEENQSLTKNQRGKLTEDIFQLQKRLQEAATAEVSDKESTDPLSELDKQEDLLRNINTKNKHIKRLLREIEALQNQNIAQSKTIIDCEAELQQCKAKILQLSADITLVDSQRKALKETVNELNIEIARLESNITYLEEEREKSERDLKSFIGKLEMKAQSWKNMLDAKDKEVLKLRAHLEKTEEPGSECLTRPENVCPTNDEGQSTKLLHALECRDKYIESLEFKIKHLAEEMMAATKLMNNLSAEKEEARNPNKPRACCKIIEESLHVANERCRQLSEMLERSEEDNALKSKQAMQAISALDAYHNGEDGLVKALRKCTVLEQKVISRDNKYVHSLWNSIPCMKLPMKMIYYASA

Secondary structure (DSSP, 8-state):
--GGGT--HHHHHT--HHHHHHHHHHHHHHHHH-SS--TTTHHHHHHHHHHHHHHHHHHHHHHHHHHHS-THHHHHHHHHHHHHHHHHHHHHHHHHHHHHHHHHHHHHHHHHHHHHHHHHHHHGGG---S-HHHHHHHHHHHHHHHHHHHHHHHHHHHHHHHHHHHHHHHHHHHHHHHHHHHHHHHHHHHHHHHHHHHHHHHHHHHHHHHHHHHHHHHHHHHHHHHHHHHHHHHHHHHHHHHHHHHHHHHHHHHHHHHHHHHHHHHHHHTTT-----------------SHHHHHHHHHHHHHHHHHHHHHHHHHHHHHHHHHHHHHHHHHHHHHHHHHTT-TTS--HHHHHHHHHHHHHHHHHHHHHHHHHHHHHHHHHHHHHHHHHHHHHHHHHTTSSSHHHHHHHHHHHHHHHHHHHHHHHHHHHHH-TT-------------